Protein AF-A0A9P8QN18-F1 (afdb_monomer)

Structure (mmCIF, N/CA/C/O backbone):
data_AF-A0A9P8QN18-F1
#
_entry.id   AF-A0A9P8QN18-F1
#
loop_
_atom_site.group_PDB
_atom_site.id
_atom_site.type_symbol
_atom_site.label_atom_id
_atom_site.label_alt_id
_atom_site.label_comp_id
_atom_site.label_asym_id
_atom_site.label_entity_id
_atom_site.label_seq_id
_atom_site.pdbx_PDB_ins_code
_atom_site.Cartn_x
_atom_site.Cartn_y
_atom_site.Cartn_z
_atom_site.occupancy
_atom_site.B_iso_or_equiv
_atom_site.auth_seq_id
_atom_site.auth_comp_id
_atom_site.auth_asym_id
_atom_site.auth_atom_id
_atom_site.pdbx_PDB_model_num
ATOM 1 N N . MET A 1 1 ? 21.521 34.739 -40.528 1.00 43.38 1 MET A N 1
ATOM 2 C CA . MET A 1 1 ? 22.770 34.231 -39.911 1.00 43.38 1 MET A CA 1
ATOM 3 C C . MET A 1 1 ? 22.575 32.753 -39.624 1.00 43.38 1 MET A C 1
ATOM 5 O O . MET A 1 1 ? 21.633 32.429 -38.918 1.00 43.38 1 MET A O 1
ATOM 9 N N . ALA A 1 2 ? 23.397 31.864 -40.188 1.00 48.03 2 ALA A N 1
ATOM 10 C CA . ALA A 1 2 ? 23.333 30.441 -39.852 1.00 48.03 2 ALA A CA 1
ATOM 11 C C . ALA A 1 2 ? 23.564 30.256 -38.344 1.00 48.03 2 ALA A C 1
ATOM 13 O O . ALA A 1 2 ? 24.495 30.847 -37.786 1.00 48.03 2 ALA A O 1
ATOM 14 N N . ASN A 1 3 ? 22.697 29.481 -37.691 1.00 59.81 3 ASN A N 1
ATOM 15 C CA . ASN A 1 3 ? 22.780 29.223 -36.260 1.00 59.81 3 ASN A CA 1
ATOM 16 C C . ASN A 1 3 ? 24.111 28.500 -35.982 1.00 59.81 3 ASN A C 1
ATOM 18 O O . ASN A 1 3 ? 24.325 27.381 -36.447 1.00 59.81 3 ASN A O 1
ATOM 22 N N . LYS A 1 4 ? 25.052 29.168 -35.302 1.00 77.56 4 LYS A N 1
ATOM 23 C CA . LYS A 1 4 ? 26.413 28.645 -35.052 1.00 77.56 4 LYS A CA 1
ATOM 24 C C . LYS A 1 4 ? 26.434 27.468 -34.068 1.00 77.56 4 LYS A C 1
ATOM 26 O O . LYS A 1 4 ? 27.481 26.861 -33.881 1.00 77.56 4 LYS A O 1
ATOM 31 N N . ILE A 1 5 ? 25.293 27.169 -33.451 1.00 82.44 5 ILE A N 1
ATOM 32 C CA . ILE A 1 5 ? 25.093 26.099 -32.478 1.00 82.44 5 ILE A CA 1
ATOM 33 C C . ILE A 1 5 ? 24.078 25.121 -33.070 1.00 82.44 5 ILE A C 1
ATOM 35 O O . ILE A 1 5 ? 23.011 25.534 -33.527 1.00 82.44 5 ILE A O 1
ATOM 39 N N . ARG A 1 6 ? 24.419 23.830 -33.063 1.00 87.06 6 ARG A N 1
ATOM 40 C CA . ARG A 1 6 ? 23.536 22.737 -33.486 1.00 87.06 6 ARG A CA 1
ATOM 41 C C . ARG A 1 6 ? 23.219 21.870 -32.264 1.00 87.06 6 ARG A C 1
ATOM 43 O O . ARG A 1 6 ? 24.064 21.055 -31.898 1.00 87.06 6 ARG A O 1
ATOM 50 N N . PRO A 1 7 ? 22.069 22.072 -31.599 1.00 81.81 7 PRO A N 1
ATOM 51 C CA . PRO A 1 7 ? 21.692 21.250 -30.458 1.00 81.81 7 PRO A CA 1
ATOM 52 C C . PRO A 1 7 ? 21.354 19.824 -30.909 1.00 81.81 7 PRO A C 1
ATOM 54 O O . PRO A 1 7 ? 20.933 19.597 -32.044 1.00 81.81 7 PRO A O 1
ATOM 57 N N . THR A 1 8 ? 21.532 18.865 -30.007 1.00 80.06 8 THR A N 1
ATOM 58 C CA . THR A 1 8 ? 21.189 17.456 -30.210 1.00 80.06 8 THR A CA 1
ATOM 59 C C . THR A 1 8 ? 20.551 16.909 -28.939 1.00 80.06 8 THR A C 1
ATOM 61 O O . THR A 1 8 ? 20.935 17.309 -27.845 1.00 80.06 8 THR A O 1
ATOM 64 N N . LEU A 1 9 ? 19.587 15.999 -29.089 1.00 79.62 9 LEU A N 1
ATOM 65 C CA . LEU A 1 9 ? 19.009 15.223 -27.981 1.00 79.62 9 LEU A CA 1
ATOM 66 C C . LEU A 1 9 ? 19.760 13.905 -27.749 1.00 79.62 9 LEU A C 1
ATOM 68 O O . LEU A 1 9 ? 19.325 13.060 -26.972 1.00 79.62 9 LEU A O 1
ATOM 72 N N . ARG A 1 10 ? 20.867 13.694 -28.470 1.00 78.12 10 ARG A N 1
ATOM 73 C CA . ARG A 1 10 ? 21.683 12.497 -28.300 1.00 78.12 10 ARG A CA 1
ATOM 74 C C . ARG A 1 10 ? 22.383 12.521 -26.937 1.00 78.12 10 ARG A C 1
ATOM 76 O O . ARG A 1 10 ? 22.827 13.590 -26.514 1.00 78.12 10 ARG A O 1
ATOM 83 N N . PRO A 1 11 ? 22.506 11.355 -26.291 1.00 78.94 11 PRO A N 1
ATOM 84 C CA . PRO A 1 11 ? 23.212 11.224 -25.025 1.00 78.94 11 PRO A CA 1
ATOM 85 C C . PRO A 1 11 ? 24.698 11.600 -25.171 1.00 78.94 11 PRO A C 1
ATOM 87 O O . PRO A 1 11 ? 25.254 11.491 -26.271 1.00 78.94 11 PRO A O 1
ATOM 90 N N . PRO A 1 12 ? 25.340 12.066 -24.084 1.00 85.31 12 PRO A N 1
ATOM 91 C CA . PRO A 1 12 ? 26.761 12.384 -24.086 1.00 85.31 12 PRO A CA 1
ATOM 92 C C . PRO A 1 12 ? 27.615 11.126 -24.284 1.00 85.31 12 PRO A C 1
ATOM 94 O O . PRO A 1 12 ? 27.162 9.999 -24.083 1.00 85.31 12 PRO A O 1
ATOM 97 N N . ILE A 1 13 ? 28.871 11.336 -24.673 1.00 89.56 13 ILE A N 1
ATOM 98 C CA . ILE A 1 13 ? 29.867 10.267 -24.801 1.00 89.56 13 ILE A CA 1
ATOM 99 C C . ILE A 1 13 ? 30.803 10.357 -23.602 1.00 89.56 13 ILE A C 1
ATOM 101 O O . ILE A 1 13 ? 31.316 11.433 -23.301 1.00 89.56 13 ILE A O 1
ATOM 105 N N . TYR A 1 14 ? 31.061 9.241 -22.939 1.00 89.31 14 TYR A N 1
ATOM 106 C CA . TYR A 1 14 ? 31.971 9.171 -21.805 1.00 89.31 14 TYR A CA 1
ATOM 107 C C . TYR A 1 14 ? 33.313 8.629 -22.276 1.00 89.31 14 TYR A C 1
ATOM 109 O O . TYR A 1 14 ? 33.386 7.613 -22.967 1.00 89.31 14 TYR A O 1
ATOM 117 N N . LEU A 1 15 ? 34.374 9.339 -21.918 1.00 88.75 15 LEU A N 1
ATOM 118 C CA . LEU A 1 15 ? 35.741 8.988 -22.257 1.00 88.75 15 LEU A CA 1
ATOM 119 C C . LEU A 1 15 ? 36.495 8.741 -20.951 1.00 88.75 15 LEU A C 1
ATOM 121 O O . LEU A 1 15 ? 36.637 9.641 -20.121 1.00 88.75 15 LEU A O 1
ATOM 125 N N . GLN A 1 16 ? 36.927 7.501 -20.757 1.00 89.50 16 GLN A N 1
ATOM 126 C CA . GLN A 1 16 ? 37.519 7.005 -19.523 1.00 89.50 16 GLN A CA 1
ATOM 127 C C . GLN A 1 16 ? 38.985 6.632 -19.739 1.00 89.50 16 GLN A C 1
ATOM 129 O O . GLN A 1 16 ? 39.392 6.166 -20.801 1.00 89.50 16 GLN A O 1
ATOM 134 N N . ARG A 1 17 ? 39.793 6.882 -18.712 1.00 86.88 17 ARG A N 1
ATOM 135 C CA . ARG A 1 17 ? 41.189 6.457 -18.598 1.00 86.88 17 ARG A CA 1
ATOM 136 C C . ARG A 1 17 ? 41.442 5.995 -17.155 1.00 86.88 17 ARG A C 1
ATOM 138 O O . ARG A 1 17 ? 40.615 6.285 -16.285 1.00 86.88 17 ARG A O 1
ATOM 145 N N . PRO A 1 18 ? 42.571 5.333 -16.851 1.00 83.31 18 PRO A N 1
ATOM 146 C CA . PRO A 1 18 ? 42.903 4.990 -15.473 1.00 83.31 18 PRO A CA 1
ATOM 147 C C . PRO A 1 18 ? 42.807 6.214 -14.549 1.00 83.31 18 PRO A C 1
ATOM 149 O O . PRO A 1 18 ? 43.417 7.251 -14.815 1.00 83.31 18 PRO A O 1
ATOM 152 N N . ASN A 1 19 ? 42.016 6.082 -13.482 1.00 81.81 19 ASN A N 1
ATOM 153 C CA . ASN A 1 19 ? 41.763 7.096 -12.451 1.00 81.81 19 ASN A CA 1
ATOM 154 C C . ASN A 1 19 ? 41.091 8.402 -12.912 1.00 81.81 19 ASN A C 1
ATOM 156 O O . ASN A 1 19 ? 41.083 9.362 -12.147 1.00 81.81 19 ASN A O 1
ATOM 160 N N . HIS A 1 20 ? 40.514 8.470 -14.120 1.00 85.31 20 HIS A N 1
ATOM 161 C CA . HIS A 1 20 ? 39.807 9.677 -14.558 1.00 85.31 20 HIS A CA 1
ATOM 162 C C . HIS A 1 20 ? 38.753 9.425 -15.633 1.00 85.31 20 HIS A C 1
ATOM 164 O O . HIS A 1 20 ? 38.930 8.595 -16.522 1.00 85.31 20 HIS A O 1
ATOM 170 N N . SER A 1 21 ? 37.688 10.220 -15.622 1.00 89.00 21 SER A N 1
ATOM 171 C CA . SER A 1 21 ? 36.656 10.198 -16.660 1.00 89.00 21 SER A CA 1
ATOM 172 C C . SER A 1 21 ? 36.296 11.613 -17.092 1.00 89.00 21 SER A C 1
ATOM 174 O O . SER A 1 21 ? 36.335 12.546 -16.296 1.00 89.00 21 SER A O 1
ATOM 176 N N . VAL A 1 22 ? 35.954 11.791 -18.366 1.00 90.62 22 VAL A N 1
ATOM 177 C CA . VAL A 1 22 ? 35.417 13.052 -18.887 1.00 90.62 22 VAL A CA 1
ATOM 178 C C . VAL A 1 22 ? 34.154 12.787 -19.692 1.00 90.62 22 VAL A C 1
ATOM 180 O O . VAL A 1 22 ? 34.044 11.795 -20.412 1.00 90.62 22 VAL A O 1
ATOM 183 N N . THR A 1 23 ? 33.194 13.699 -19.584 1.00 92.50 23 THR A N 1
ATOM 184 C CA . THR A 1 23 ? 31.923 13.623 -20.310 1.00 92.50 23 THR A CA 1
ATOM 185 C C . THR A 1 23 ? 31.974 14.567 -21.500 1.00 92.50 23 THR A C 1
ATOM 187 O O . THR A 1 23 ? 32.026 15.780 -21.322 1.00 92.50 23 THR A O 1
ATOM 190 N N . ILE A 1 24 ? 31.947 14.038 -22.718 1.00 92.00 24 ILE A N 1
ATOM 191 C CA . ILE A 1 24 ? 31.891 14.818 -23.954 1.00 92.00 24 ILE A CA 1
ATOM 192 C C . ILE A 1 24 ? 30.444 15.244 -24.196 1.00 92.00 24 ILE A C 1
ATOM 194 O O . ILE A 1 24 ? 29.555 14.417 -24.403 1.00 92.00 24 ILE A O 1
ATOM 198 N N . VAL A 1 25 ? 30.226 16.556 -24.211 1.00 90.69 25 VAL A N 1
ATOM 199 C CA . VAL A 1 25 ? 28.908 17.189 -24.375 1.00 90.69 25 VAL A CA 1
ATOM 200 C C . VAL A 1 25 ? 28.766 17.941 -25.694 1.00 90.69 25 VAL A C 1
ATOM 202 O O . VAL A 1 25 ? 27.688 18.427 -26.028 1.00 90.69 25 VAL A O 1
ATOM 205 N N . GLY A 1 26 ? 29.841 18.044 -26.476 1.00 90.94 26 GLY A N 1
ATOM 206 C CA . GLY A 1 26 ? 29.775 18.675 -27.784 1.00 90.94 26 GLY A CA 1
ATOM 207 C C . GLY A 1 26 ? 31.096 18.705 -28.533 1.00 90.94 26 GLY A C 1
ATOM 208 O O . GLY A 1 26 ? 32.127 18.217 -28.072 1.00 90.94 26 GLY A O 1
ATOM 209 N N . LEU A 1 27 ? 31.044 19.320 -29.712 1.00 91.00 27 LEU A N 1
ATOM 210 C CA . LEU A 1 27 ? 32.174 19.479 -30.615 1.00 91.00 27 LEU A CA 1
ATOM 211 C C . LEU A 1 27 ? 32.169 20.902 -31.173 1.00 91.00 27 LEU A C 1
ATOM 213 O O . LEU A 1 27 ? 31.167 21.370 -31.714 1.00 91.00 27 LEU A O 1
ATOM 217 N N . GLU A 1 28 ? 33.298 21.589 -31.045 1.00 89.75 28 GLU A N 1
ATOM 218 C CA . GLU A 1 28 ? 33.513 22.944 -31.541 1.00 89.75 28 GLU A CA 1
ATOM 219 C C . GLU A 1 28 ? 34.464 22.902 -32.742 1.00 89.75 28 GLU A C 1
ATOM 221 O O . GLU A 1 28 ? 35.605 22.457 -32.626 1.00 89.75 28 GLU A O 1
ATOM 226 N N . LYS A 1 29 ? 34.001 23.383 -33.903 1.00 88.88 29 LYS A N 1
ATOM 227 C CA . LYS A 1 29 ? 34.818 23.501 -35.118 1.00 88.88 29 LYS A CA 1
ATOM 228 C C . LYS A 1 29 ? 35.197 24.958 -35.362 1.00 88.88 29 LYS A C 1
ATOM 230 O O . LYS A 1 29 ? 34.330 25.814 -35.553 1.00 88.88 29 LYS A O 1
ATOM 235 N N . HIS A 1 30 ? 36.494 25.235 -35.371 1.00 84.31 30 HIS A N 1
ATOM 236 C CA . HIS A 1 30 ? 37.046 26.566 -35.600 1.00 84.31 30 HIS A CA 1
ATOM 237 C C . HIS A 1 30 ? 37.167 26.839 -37.103 1.00 84.31 30 HIS A C 1
ATOM 239 O O . HIS A 1 30 ? 37.211 25.923 -37.926 1.00 84.31 30 HIS A O 1
ATOM 245 N N . LYS A 1 31 ? 37.223 28.119 -37.493 1.00 82.12 31 LYS A N 1
ATOM 246 C CA . LYS A 1 31 ? 37.306 28.512 -38.914 1.00 82.12 31 LYS A CA 1
ATOM 247 C C . LYS A 1 31 ? 38.556 27.970 -39.622 1.00 82.12 31 LYS A C 1
ATOM 249 O O . LYS A 1 31 ? 38.499 27.761 -40.825 1.00 82.12 31 LYS A O 1
ATOM 254 N N . GLY A 1 32 ? 39.643 27.745 -38.878 1.00 80.50 32 GLY A N 1
ATOM 255 C CA . GLY A 1 32 ? 40.898 27.176 -39.381 1.00 80.50 32 GLY A CA 1
ATOM 256 C C . GLY A 1 32 ? 40.877 25.658 -39.589 1.00 80.50 32 GLY A C 1
ATOM 257 O O . GLY A 1 32 ? 41.885 25.103 -39.997 1.00 80.50 32 GLY A O 1
ATOM 258 N N . GLY A 1 33 ? 39.753 24.984 -39.321 1.00 81.69 33 GLY A N 1
ATOM 259 C CA . GLY A 1 33 ? 39.626 23.529 -39.460 1.00 81.69 33 GLY A CA 1
ATOM 260 C C . GLY A 1 33 ? 39.855 22.755 -38.162 1.00 81.69 33 GLY A C 1
ATOM 261 O O . GLY A 1 33 ? 39.383 21.624 -38.069 1.00 81.69 33 GLY A O 1
ATOM 262 N N . ASP A 1 34 ? 40.470 23.380 -37.154 1.00 85.56 34 ASP A N 1
ATOM 263 C CA . ASP A 1 34 ? 40.688 22.771 -35.842 1.00 85.56 34 ASP A CA 1
ATOM 264 C C . ASP A 1 34 ? 39.375 22.377 -35.164 1.00 85.56 34 ASP A C 1
ATOM 266 O O . ASP A 1 34 ? 38.380 23.114 -35.179 1.00 85.56 34 ASP A O 1
ATOM 270 N N . VAL A 1 35 ? 39.400 21.206 -34.535 1.00 89.31 35 VAL A N 1
ATOM 271 C CA . VAL A 1 35 ? 38.274 20.641 -33.798 1.00 89.31 35 VAL A CA 1
ATOM 272 C C . VAL A 1 35 ? 38.663 20.476 -32.337 1.00 89.31 35 VAL A C 1
ATOM 274 O O . VAL A 1 35 ? 39.732 19.954 -32.016 1.00 89.31 35 VAL A O 1
ATOM 277 N N . GLN A 1 36 ? 37.775 20.911 -31.450 1.00 92.00 36 GLN A N 1
ATOM 278 C CA . GLN A 1 36 ? 37.903 20.710 -30.014 1.00 92.00 36 GLN A CA 1
ATOM 279 C C . GLN A 1 36 ? 36.659 20.010 -29.481 1.00 92.00 36 GLN A C 1
ATOM 281 O O . GLN A 1 36 ? 35.536 20.324 -29.880 1.00 92.00 36 GLN A O 1
ATOM 286 N N . LEU A 1 37 ? 36.859 19.065 -28.567 1.00 92.69 37 LEU A N 1
ATOM 287 C CA . LEU A 1 37 ? 35.763 18.490 -27.800 1.00 92.69 37 LEU A CA 1
ATOM 288 C C . LEU A 1 37 ? 35.382 19.447 -26.677 1.00 92.69 37 LEU A C 1
ATOM 290 O O . LEU A 1 37 ? 36.258 19.993 -26.004 1.00 92.69 37 LEU A O 1
ATOM 294 N N . LEU A 1 38 ? 34.079 19.622 -26.480 1.00 91.38 38 LEU A N 1
ATOM 295 C CA . LEU A 1 38 ? 33.526 20.280 -25.304 1.00 91.38 38 LEU A CA 1
ATOM 296 C C . LEU A 1 38 ? 33.222 19.204 -24.266 1.00 91.38 38 LEU A C 1
ATOM 298 O O . LEU A 1 38 ? 32.478 18.265 -24.560 1.00 91.38 38 LEU A O 1
ATOM 302 N N . VAL A 1 39 ? 33.810 19.326 -23.080 1.00 91.75 39 VAL A N 1
ATOM 303 C CA . VAL A 1 39 ? 33.757 18.308 -22.032 1.00 91.75 39 VAL A CA 1
ATOM 304 C C . VAL A 1 39 ? 33.369 18.895 -20.680 1.00 91.75 39 VAL A C 1
ATOM 306 O O . VAL A 1 39 ? 33.721 20.031 -20.365 1.00 91.75 39 VAL A O 1
ATOM 309 N N . PHE A 1 40 ? 32.704 18.088 -19.859 1.00 89.88 40 PHE A N 1
ATOM 310 C CA . PHE A 1 40 ? 32.696 18.249 -18.411 1.00 89.88 40 PHE A CA 1
ATOM 311 C C . PHE A 1 40 ? 33.720 17.305 -17.802 1.00 89.88 40 PHE A C 1
ATOM 313 O O . PHE A 1 40 ? 33.755 16.114 -18.116 1.00 89.88 40 PHE A O 1
ATOM 320 N N . ASP A 1 41 ? 34.572 17.869 -16.959 1.00 86.25 41 ASP A N 1
ATOM 321 C CA . ASP A 1 41 ? 35.718 17.190 -16.386 1.00 86.25 41 ASP A CA 1
ATOM 322 C C . ASP A 1 41 ? 35.646 17.317 -14.852 1.00 86.25 41 ASP A C 1
ATOM 324 O O . ASP A 1 41 ? 35.661 18.447 -14.357 1.00 86.25 41 ASP A O 1
ATOM 328 N N . PRO A 1 42 ? 35.537 16.201 -14.103 1.00 81.88 42 PRO A N 1
ATOM 329 C CA . PRO A 1 42 ? 35.421 16.203 -12.645 1.00 81.88 42 PRO A CA 1
ATOM 330 C C . PRO A 1 42 ? 36.600 16.861 -11.916 1.00 81.88 42 PRO A C 1
ATOM 332 O O . PRO A 1 42 ? 36.426 17.323 -10.791 1.00 81.88 42 PRO A O 1
ATOM 335 N N . GLU A 1 43 ? 37.782 16.942 -12.541 1.00 79.56 43 GLU A N 1
ATOM 336 C CA . GLU A 1 43 ? 38.949 17.634 -11.969 1.00 79.56 43 GLU A CA 1
ATOM 337 C C . GLU A 1 43 ? 38.751 19.161 -11.909 1.00 79.56 43 GLU A C 1
ATOM 339 O O . GLU A 1 43 ? 39.467 19.854 -11.184 1.00 79.56 43 GLU A O 1
ATOM 344 N N . PHE A 1 44 ? 37.773 19.709 -12.639 1.00 76.31 44 PHE A N 1
ATOM 345 C CA . PHE A 1 44 ? 37.517 21.144 -12.705 1.00 76.31 44 PHE A CA 1
ATOM 346 C C . PHE A 1 44 ? 36.174 21.496 -12.066 1.00 76.31 44 PHE A C 1
ATOM 348 O O . PHE A 1 44 ? 35.104 21.226 -12.608 1.00 76.31 44 PHE A O 1
ATOM 355 N N . GLN A 1 45 ? 36.220 22.206 -10.939 1.00 67.56 45 GLN A N 1
ATOM 356 C CA . GLN A 1 45 ? 35.026 22.853 -10.400 1.00 67.56 45 GLN A CA 1
ATOM 357 C C . GLN A 1 45 ? 34.620 24.039 -11.286 1.00 67.56 45 GLN A C 1
ATOM 359 O O . GLN A 1 45 ? 35.447 24.871 -11.675 1.00 67.56 45 GLN A O 1
ATOM 364 N N . GLY A 1 46 ? 33.328 24.129 -11.608 1.00 66.00 46 GLY A N 1
ATOM 365 C CA . GLY A 1 46 ? 32.794 25.209 -12.430 1.00 66.00 46 GLY A CA 1
ATOM 366 C C . GLY A 1 46 ? 33.046 26.582 -11.800 1.00 66.00 46 GLY A C 1
ATOM 367 O O . GLY A 1 46 ? 32.735 26.818 -10.636 1.00 66.00 46 GLY A O 1
ATOM 368 N N . SER A 1 47 ? 33.593 27.524 -12.574 1.00 70.12 47 SER A N 1
ATOM 369 C CA . SER A 1 47 ? 33.812 28.892 -12.090 1.00 70.12 47 SER A CA 1
ATOM 370 C C . SER A 1 47 ? 32.484 29.576 -11.737 1.00 70.12 47 SER A C 1
ATOM 372 O O . SER A 1 47 ? 31.562 29.614 -12.556 1.00 70.12 47 SER A O 1
ATOM 374 N N . ASN A 1 48 ? 32.429 30.243 -10.578 1.00 68.50 48 ASN A N 1
ATOM 375 C CA . ASN A 1 48 ? 31.311 31.110 -10.170 1.00 68.50 48 ASN A CA 1
ATOM 376 C C . ASN A 1 48 ? 30.948 32.164 -11.234 1.00 68.50 48 ASN A C 1
ATOM 378 O O . ASN A 1 48 ? 29.810 32.629 -11.304 1.00 68.50 48 ASN A O 1
ATOM 382 N N . THR A 1 49 ? 31.903 32.552 -12.085 1.00 69.69 49 THR A N 1
ATOM 383 C CA . THR A 1 49 ? 31.652 33.442 -13.223 1.00 69.69 49 THR A CA 1
ATOM 384 C C . THR A 1 49 ? 30.812 32.765 -14.306 1.00 69.69 49 THR A C 1
ATOM 386 O O . THR A 1 49 ? 29.906 33.401 -14.829 1.00 69.69 49 THR A O 1
ATOM 389 N N . VAL A 1 50 ? 31.055 31.488 -14.615 1.00 71.06 50 VAL A N 1
ATOM 390 C CA . VAL A 1 50 ? 30.278 30.723 -15.607 1.00 71.06 50 VAL A CA 1
ATOM 391 C C . VAL A 1 50 ? 28.846 30.506 -15.113 1.00 71.06 50 VAL A C 1
ATOM 393 O O . VAL A 1 50 ? 27.906 30.808 -15.846 1.00 71.06 50 VAL A O 1
ATOM 396 N N . ALA A 1 51 ? 28.666 30.125 -13.844 1.00 70.31 51 ALA A N 1
ATOM 397 C CA . ALA A 1 51 ? 27.340 29.964 -13.236 1.00 70.31 51 ALA A CA 1
ATOM 398 C C . ALA A 1 51 ? 26.498 31.258 -13.292 1.00 70.31 51 ALA A C 1
ATOM 400 O O . ALA A 1 51 ? 25.314 31.231 -13.623 1.00 70.31 51 ALA A O 1
ATOM 401 N N . ARG A 1 52 ? 27.124 32.421 -13.051 1.00 69.56 52 ARG A N 1
ATOM 402 C CA . ARG A 1 52 ? 26.474 33.742 -13.159 1.00 69.56 52 ARG A CA 1
ATOM 403 C C . ARG A 1 52 ? 26.151 34.167 -14.596 1.00 69.56 52 ARG A C 1
ATOM 405 O O . ARG A 1 52 ? 25.312 35.044 -14.785 1.00 69.56 52 ARG A O 1
ATOM 412 N N . LEU A 1 53 ? 26.836 33.617 -15.600 1.00 70.25 53 LEU A N 1
ATOM 413 C CA . LEU A 1 53 ? 26.552 33.903 -17.011 1.00 70.25 53 LEU A CA 1
ATOM 414 C C . LEU A 1 53 ? 25.363 33.078 -17.518 1.00 70.25 53 LEU A C 1
ATOM 416 O O . LEU A 1 53 ? 24.585 33.598 -18.312 1.00 70.25 53 LEU A O 1
ATOM 420 N N . CYS A 1 54 ? 25.176 31.852 -17.019 1.00 66.12 54 CYS A N 1
ATOM 421 C CA . CYS A 1 54 ? 24.012 31.016 -17.336 1.00 66.12 54 CYS A CA 1
ATOM 422 C C . CYS A 1 54 ? 22.676 31.644 -16.899 1.00 66.12 54 CYS A C 1
ATOM 424 O O . CYS A 1 54 ? 21.653 31.380 -17.521 1.00 66.12 54 CYS A O 1
ATOM 426 N N . SER A 1 55 ? 22.675 32.498 -15.870 1.00 65.50 55 SER A N 1
ATOM 427 C CA . SER A 1 55 ? 21.464 33.130 -15.328 1.00 65.50 55 SER A CA 1
ATOM 428 C C . SER A 1 55 ? 21.097 34.485 -15.956 1.00 65.50 55 SER A C 1
ATOM 430 O O . SER A 1 55 ? 20.151 35.127 -15.503 1.00 65.50 55 SER A O 1
ATOM 432 N N . ARG A 1 56 ? 21.815 34.960 -16.990 1.00 64.88 56 ARG A N 1
ATOM 433 C CA . ARG A 1 56 ? 21.577 36.283 -17.607 1.00 64.88 56 ARG A CA 1
ATOM 434 C C . ARG A 1 56 ? 21.177 36.186 -19.083 1.00 64.88 56 ARG A C 1
ATOM 436 O O . ARG A 1 56 ? 21.893 35.605 -19.887 1.00 64.88 56 ARG A O 1
ATOM 443 N N . ALA A 1 57 ? 20.087 36.867 -19.454 1.00 51.53 57 ALA A N 1
ATOM 444 C CA . ALA A 1 57 ? 19.494 36.829 -20.799 1.00 51.53 57 ALA A CA 1
ATOM 445 C C . ALA A 1 57 ? 20.263 37.606 -21.893 1.00 51.53 57 ALA A C 1
ATOM 447 O O . ALA A 1 57 ? 20.031 37.373 -23.074 1.00 51.53 57 ALA A O 1
ATOM 448 N N . ASN A 1 58 ? 21.181 38.518 -21.540 1.00 54.62 58 ASN A N 1
ATOM 449 C CA . ASN A 1 58 ? 21.936 39.322 -22.512 1.00 54.62 58 ASN A CA 1
ATOM 450 C C . ASN A 1 58 ? 23.425 39.417 -22.150 1.00 54.62 58 ASN A C 1
ATOM 452 O O . ASN A 1 58 ? 23.818 40.075 -21.185 1.00 54.62 58 ASN A O 1
ATOM 456 N N . LEU A 1 59 ? 24.269 38.783 -22.967 1.00 57.72 59 LEU A N 1
ATOM 457 C CA . LEU A 1 59 ? 25.724 38.768 -22.825 1.00 57.72 59 LEU A CA 1
ATOM 458 C C . LEU A 1 59 ? 26.352 39.839 -23.735 1.00 57.72 59 LEU A C 1
ATOM 460 O O . LEU A 1 59 ? 26.325 39.715 -24.960 1.00 57.72 59 LEU A O 1
ATOM 464 N N . ARG A 1 60 ? 26.965 40.891 -23.166 1.00 55.12 60 ARG A N 1
ATOM 465 C CA . ARG A 1 60 ? 27.835 41.794 -23.948 1.00 55.12 60 ARG A CA 1
ATOM 466 C C . ARG A 1 60 ? 29.056 40.998 -24.420 1.00 55.12 60 ARG A C 1
ATOM 468 O O . ARG A 1 60 ? 29.696 40.337 -23.606 1.00 55.12 60 ARG A O 1
ATOM 475 N N . ARG A 1 61 ? 29.392 41.067 -25.718 1.00 52.56 61 ARG A N 1
ATOM 476 C CA . ARG A 1 61 ? 30.589 40.421 -26.294 1.00 52.56 61 ARG A CA 1
ATOM 477 C C . ARG A 1 61 ? 31.827 40.840 -25.504 1.00 52.56 61 ARG A C 1
ATOM 479 O O . ARG A 1 61 ? 32.300 41.963 -25.641 1.00 52.56 61 ARG A O 1
ATOM 486 N N . GLN A 1 62 ? 32.355 39.929 -24.699 1.00 54.88 62 GLN A N 1
ATOM 487 C CA . GLN A 1 62 ? 33.624 40.114 -24.015 1.00 54.88 62 GLN A CA 1
ATOM 488 C C . GLN A 1 62 ? 34.631 39.118 -24.579 1.00 54.88 62 GLN A C 1
ATOM 490 O O . GLN A 1 62 ? 34.390 37.913 -24.598 1.00 54.88 62 GLN A O 1
ATOM 495 N N . SER A 1 63 ? 35.804 39.620 -24.961 1.00 51.41 63 SER A N 1
ATOM 496 C CA . SER A 1 63 ? 37.006 38.836 -25.287 1.00 51.41 63 SER A CA 1
ATOM 497 C C . SER A 1 63 ? 37.421 37.853 -24.175 1.00 51.41 63 SER A C 1
ATOM 499 O O . SER A 1 63 ? 38.224 36.955 -24.408 1.00 51.41 63 SER A O 1
ATOM 501 N N . LYS A 1 64 ? 36.833 37.982 -22.977 1.00 59.53 64 LYS A N 1
ATOM 502 C CA . LYS A 1 64 ? 37.025 37.115 -21.809 1.00 59.53 64 LYS A CA 1
ATOM 503 C C . LYS A 1 64 ? 36.234 35.798 -21.852 1.00 59.53 64 LYS A C 1
ATOM 505 O O . LYS A 1 64 ? 36.608 34.876 -21.138 1.00 59.53 64 LYS A O 1
ATOM 510 N N . VAL A 1 65 ? 35.197 35.663 -22.690 1.00 64.62 65 VAL A N 1
ATOM 511 C CA . VAL A 1 65 ? 34.378 34.429 -22.757 1.00 64.62 65 VAL A CA 1
ATOM 512 C C . VAL A 1 65 ? 35.190 33.236 -23.263 1.00 64.62 65 VAL A C 1
ATOM 514 O O . VAL A 1 65 ? 35.047 32.136 -22.743 1.00 64.62 65 VAL A O 1
ATOM 517 N N . ASN A 1 66 ? 36.102 33.449 -24.215 1.00 67.81 66 ASN A N 1
ATOM 518 C CA . ASN A 1 66 ? 36.935 32.360 -24.726 1.00 67.81 66 ASN A CA 1
ATOM 519 C C . ASN A 1 66 ? 37.840 31.758 -23.648 1.00 67.81 66 ASN A C 1
ATOM 521 O O . ASN A 1 66 ? 37.927 30.537 -23.584 1.00 67.81 66 ASN A O 1
ATOM 525 N N . LYS A 1 67 ? 38.424 32.590 -22.775 1.00 70.25 67 LYS A N 1
ATOM 526 C CA . LYS A 1 67 ? 39.243 32.131 -21.642 1.00 70.25 67 LYS A CA 1
ATOM 527 C C . LYS A 1 67 ? 38.425 31.361 -20.603 1.00 70.25 67 LYS A C 1
ATOM 529 O O . LYS A 1 67 ? 38.918 30.414 -20.013 1.00 70.25 67 LYS A O 1
ATOM 534 N N . LEU A 1 68 ? 37.157 31.732 -20.404 1.00 74.38 68 LEU A N 1
ATOM 535 C CA . LEU A 1 68 ? 36.256 31.023 -19.484 1.00 74.38 68 LEU A CA 1
ATOM 536 C C . LEU A 1 68 ? 35.862 29.625 -19.983 1.00 74.38 68 LEU A C 1
ATOM 538 O O . LEU A 1 68 ? 35.482 28.782 -19.178 1.00 74.38 68 LEU A O 1
ATOM 542 N N . LEU A 1 69 ? 35.942 29.388 -21.295 1.00 77.44 69 LEU A N 1
ATOM 543 C CA . LEU A 1 69 ? 35.604 28.108 -21.918 1.00 77.44 69 LEU A CA 1
ATOM 544 C C . LEU A 1 69 ? 36.812 27.176 -22.092 1.00 77.44 69 LEU A C 1
ATOM 546 O O . LEU A 1 69 ? 36.619 26.004 -22.397 1.00 77.44 69 LEU A O 1
ATOM 550 N N . GLU A 1 70 ? 38.043 27.663 -21.895 1.00 81.19 70 GLU A N 1
ATOM 551 C CA . GLU A 1 70 ? 39.265 26.846 -21.998 1.00 81.19 70 GLU A CA 1
ATOM 552 C C . GLU A 1 70 ? 39.242 25.576 -21.127 1.00 81.19 70 GLU A C 1
ATOM 554 O O . GLU A 1 70 ? 39.565 24.516 -21.665 1.00 81.19 70 GLU A O 1
ATOM 559 N N . PRO A 1 71 ? 38.790 25.602 -19.853 1.00 84.62 71 PRO A N 1
ATOM 560 C CA . PRO A 1 71 ? 38.745 24.394 -19.020 1.00 84.62 71 PRO A CA 1
ATOM 561 C C . PRO A 1 71 ? 37.843 23.288 -19.578 1.00 84.62 71 PRO A C 1
ATOM 563 O O . PRO A 1 71 ? 38.086 22.111 -19.320 1.00 84.62 71 PRO A O 1
ATOM 566 N N . TYR A 1 72 ? 36.845 23.653 -20.386 1.00 88.25 72 TYR A N 1
ATOM 567 C CA . TYR A 1 72 ? 35.870 22.737 -20.979 1.00 88.25 72 TYR A CA 1
ATOM 568 C C . TYR A 1 72 ? 36.277 22.258 -22.376 1.00 88.25 72 TYR A C 1
ATOM 570 O O . TYR A 1 72 ? 35.522 21.535 -23.013 1.00 88.25 72 TYR A O 1
ATOM 578 N N . ARG A 1 73 ? 37.441 22.667 -22.894 1.00 90.75 73 ARG A N 1
ATOM 579 C CA . ARG A 1 73 ? 37.907 22.312 -24.240 1.00 90.75 73 ARG A CA 1
ATOM 580 C C . ARG A 1 73 ? 39.022 21.281 -24.189 1.00 90.75 73 ARG A C 1
ATOM 582 O O . ARG A 1 73 ? 39.959 21.387 -23.399 1.00 90.75 73 ARG A O 1
ATOM 589 N N . ARG A 1 74 ? 38.958 20.292 -25.074 1.00 91.56 74 ARG A N 1
ATOM 590 C CA . ARG A 1 74 ? 40.029 19.309 -25.279 1.00 91.56 74 ARG A CA 1
ATOM 591 C C . ARG A 1 74 ? 40.398 19.286 -26.756 1.00 91.56 74 ARG A C 1
ATOM 593 O O . ARG A 1 74 ? 39.573 18.956 -27.604 1.00 91.56 74 ARG A O 1
ATOM 600 N N . SER A 1 75 ? 41.627 19.693 -27.065 1.00 90.44 75 SER A N 1
ATOM 601 C CA . SER A 1 75 ? 42.171 19.644 -28.425 1.00 90.44 75 SER A CA 1
ATOM 602 C C . SER A 1 75 ? 42.709 18.253 -28.754 1.00 90.44 75 SER A C 1
ATOM 604 O O . SER A 1 75 ? 43.043 17.481 -27.853 1.00 90.44 75 SER A O 1
ATOM 606 N N . ALA A 1 76 ? 42.877 17.958 -30.044 1.00 87.56 76 ALA A N 1
ATOM 607 C CA . ALA A 1 76 ? 43.543 16.734 -30.490 1.00 87.56 76 ALA A CA 1
ATOM 608 C C . ALA A 1 76 ? 44.944 16.577 -29.865 1.00 87.56 76 ALA A C 1
ATOM 610 O O . ALA A 1 76 ? 45.291 15.501 -29.393 1.00 87.56 76 ALA A O 1
ATOM 611 N N . THR A 1 77 ? 45.716 17.666 -29.764 1.00 88.50 77 THR A N 1
ATOM 612 C CA . THR A 1 77 ? 47.041 17.668 -29.118 1.00 88.50 77 THR A CA 1
ATOM 613 C C . THR A 1 77 ? 46.974 17.331 -27.630 1.00 88.50 77 THR A C 1
ATOM 615 O O . THR A 1 77 ? 47.871 16.674 -27.113 1.00 88.50 77 THR A O 1
ATOM 618 N N . HIS A 1 78 ? 45.937 17.788 -26.922 1.00 87.88 78 HIS A N 1
ATOM 619 C CA . HIS A 1 78 ? 45.747 17.442 -25.516 1.00 87.88 78 HIS A CA 1
ATOM 620 C C . HIS A 1 78 ? 45.401 15.957 -25.360 1.00 87.88 78 HIS A C 1
ATOM 622 O O . HIS A 1 78 ? 45.997 15.278 -24.530 1.00 87.88 78 HIS A O 1
ATOM 628 N N . LEU A 1 79 ? 44.471 15.452 -26.174 1.00 86.81 79 LEU A N 1
ATOM 629 C CA . LEU A 1 79 ? 44.038 14.053 -26.125 1.00 86.81 79 LEU A CA 1
ATOM 630 C C . LEU A 1 79 ? 45.155 13.088 -26.545 1.00 86.81 79 LEU A C 1
ATOM 632 O O . LEU A 1 79 ? 45.297 12.031 -25.945 1.00 86.81 79 LEU A O 1
ATOM 636 N N . GLY A 1 80 ? 46.010 13.484 -27.492 1.00 87.19 80 GLY A N 1
ATOM 637 C CA . GLY A 1 80 ? 47.162 12.693 -27.936 1.00 87.19 80 GLY A CA 1
ATOM 638 C C . GLY A 1 80 ? 48.274 12.513 -26.894 1.00 87.19 80 GLY A C 1
ATOM 639 O O . GLY A 1 80 ? 49.231 11.793 -27.158 1.00 87.19 80 GLY A O 1
ATOM 640 N N . ARG A 1 81 ? 48.178 13.148 -25.715 1.00 89.81 81 ARG A N 1
ATOM 641 C CA . ARG A 1 81 ? 49.102 12.908 -24.587 1.00 89.81 81 ARG A CA 1
ATOM 642 C C . ARG A 1 81 ? 48.828 11.589 -23.867 1.00 89.81 81 ARG A C 1
ATOM 644 O O . ARG A 1 81 ? 49.679 11.125 -23.113 1.00 89.81 81 ARG A O 1
ATOM 651 N N . PHE A 1 82 ? 47.647 11.016 -24.066 1.00 87.44 82 PHE A N 1
ATOM 652 C CA . PHE A 1 82 ? 47.222 9.781 -23.424 1.00 87.44 82 PHE A CA 1
ATOM 653 C C . PHE A 1 82 ? 47.312 8.631 -24.428 1.00 87.44 82 PHE A C 1
ATOM 655 O O . PHE A 1 82 ? 47.019 8.806 -25.609 1.00 87.44 82 PHE A O 1
ATOM 662 N N . LYS A 1 83 ? 47.761 7.462 -23.959 1.00 86.69 83 LYS A N 1
ATOM 663 C CA . LYS A 1 83 ? 48.024 6.298 -24.821 1.00 86.69 83 LYS A CA 1
ATOM 664 C C . LYS A 1 83 ? 46.749 5.590 -25.271 1.00 86.69 83 LYS A C 1
ATOM 666 O O . LYS A 1 83 ? 46.715 5.054 -26.372 1.00 86.69 83 LYS A O 1
ATOM 671 N N . GLU A 1 84 ? 45.730 5.589 -24.422 1.00 87.12 84 GLU A N 1
ATOM 672 C CA . GLU A 1 84 ? 44.485 4.865 -24.642 1.00 87.12 84 GLU A CA 1
ATOM 673 C C . GLU A 1 84 ? 43.320 5.550 -23.930 1.00 87.12 84 GLU A C 1
ATOM 675 O O . GLU A 1 84 ? 43.509 6.311 -22.975 1.00 87.12 84 GLU A O 1
ATOM 680 N N . PHE A 1 85 ? 42.119 5.256 -24.419 1.00 86.44 85 PHE A N 1
ATOM 681 C CA . PHE A 1 85 ? 40.861 5.662 -23.821 1.00 86.44 85 PHE A CA 1
ATOM 682 C C . PHE A 1 85 ? 39.845 4.537 -23.976 1.00 86.44 85 PHE A C 1
ATOM 684 O O . PHE A 1 85 ? 39.735 3.944 -25.049 1.00 86.44 85 PHE A O 1
ATOM 691 N N . GLU A 1 86 ? 39.052 4.316 -22.938 1.00 88.69 86 GLU A N 1
ATOM 692 C CA . GLU A 1 86 ? 37.815 3.554 -23.030 1.00 88.69 86 GLU A CA 1
ATOM 693 C C . GLU A 1 86 ? 36.666 4.508 -23.370 1.00 88.69 86 GLU A C 1
ATOM 695 O O . GLU A 1 86 ? 36.558 5.611 -22.826 1.00 88.69 86 GLU A O 1
ATOM 700 N N . LEU A 1 87 ? 35.815 4.101 -24.311 1.00 85.19 87 LEU A N 1
ATOM 701 C CA . LEU A 1 87 ? 34.669 4.878 -24.771 1.00 85.19 87 LEU A CA 1
ATOM 702 C C . LEU A 1 87 ? 33.385 4.181 -24.346 1.00 85.19 87 LEU A C 1
ATOM 704 O O . LEU A 1 87 ? 33.087 3.086 -24.819 1.00 85.19 87 LEU A O 1
ATOM 708 N N . LEU A 1 88 ? 32.592 4.861 -23.525 1.00 80.00 88 LEU A N 1
ATOM 709 C CA . LEU A 1 88 ? 31.240 4.439 -23.196 1.00 80.00 88 LEU A CA 1
ATOM 710 C C . LEU A 1 88 ? 30.259 5.407 -23.853 1.00 80.00 88 LEU A C 1
ATOM 712 O O . LEU A 1 88 ? 30.237 6.606 -23.580 1.00 80.00 88 LEU A O 1
ATOM 716 N N . TYR A 1 89 ? 29.460 4.888 -24.774 1.00 77.06 89 TYR A N 1
ATOM 717 C CA . TYR A 1 89 ? 28.408 5.638 -25.441 1.00 77.06 89 TYR A CA 1
ATOM 718 C C . TYR A 1 89 ? 27.181 4.749 -25.558 1.00 77.06 89 TYR A C 1
ATOM 720 O O . TYR A 1 89 ? 27.282 3.547 -25.797 1.00 77.06 89 TYR A O 1
ATOM 728 N N . THR A 1 90 ? 26.007 5.337 -25.391 1.00 63.22 90 THR A N 1
ATOM 729 C CA . THR A 1 90 ? 24.753 4.621 -25.585 1.00 63.22 90 THR A CA 1
ATOM 730 C C . THR A 1 90 ? 24.438 4.603 -27.077 1.00 63.22 90 THR A C 1
ATOM 732 O O . THR A 1 90 ? 24.200 5.637 -27.710 1.00 63.22 90 THR A O 1
ATOM 735 N N . SER A 1 91 ? 24.483 3.417 -27.680 1.00 55.59 91 SER A N 1
ATOM 736 C CA . SER A 1 91 ? 23.994 3.231 -29.038 1.00 55.59 91 SER A CA 1
ATOM 737 C C . SER A 1 91 ? 22.466 3.233 -28.998 1.00 55.59 91 SER A C 1
ATOM 739 O O . SER A 1 91 ? 21.826 2.380 -28.390 1.00 55.59 91 SER A O 1
ATOM 741 N N . TRP A 1 92 ? 21.858 4.225 -29.650 1.00 47.31 92 TRP A N 1
ATOM 742 C CA . TRP A 1 92 ? 20.437 4.178 -29.981 1.00 47.31 92 TRP A CA 1
ATOM 743 C C . TRP A 1 92 ? 20.237 3.090 -31.037 1.00 47.31 92 TRP A C 1
ATOM 745 O O . TRP A 1 92 ? 20.232 3.368 -32.237 1.00 47.31 92 TRP A O 1
ATOM 755 N N . CYS A 1 93 ? 20.097 1.840 -30.607 1.00 48.91 93 CYS A N 1
ATOM 756 C CA . CYS A 1 93 ? 19.444 0.852 -31.442 1.00 48.91 93 CYS A CA 1
ATOM 757 C C . CYS A 1 93 ? 17.951 1.185 -31.396 1.00 48.91 93 CYS A C 1
ATOM 759 O O . CYS A 1 93 ? 17.361 1.223 -30.317 1.00 48.91 93 CYS A O 1
ATOM 761 N N . LYS A 1 94 ? 17.330 1.473 -32.544 1.00 45.62 94 LYS A N 1
ATOM 762 C CA . LYS A 1 94 ? 15.870 1.389 -32.642 1.00 45.62 94 LYS A CA 1
ATOM 763 C C . LYS A 1 94 ? 15.522 -0.085 -32.446 1.00 45.62 94 LYS A C 1
ATOM 765 O O . LYS A 1 94 ? 15.463 -0.822 -33.423 1.00 45.62 94 LYS A O 1
ATOM 770 N N . MET A 1 95 ? 15.371 -0.523 -31.201 1.00 49.47 95 MET A N 1
ATOM 771 C CA . MET A 1 95 ? 14.769 -1.818 -30.924 1.00 49.47 95 MET A CA 1
ATOM 772 C C . MET A 1 95 ? 13.352 -1.752 -31.485 1.00 49.47 95 MET A C 1
ATOM 774 O O . MET A 1 95 ? 12.623 -0.792 -31.214 1.00 49.47 95 MET A O 1
ATOM 778 N N . ALA A 1 96 ? 12.975 -2.716 -32.324 1.00 56.97 96 ALA A N 1
ATOM 779 C CA . ALA A 1 96 ? 11.564 -2.892 -32.623 1.00 56.97 96 ALA A CA 1
ATOM 780 C C . ALA A 1 96 ? 10.835 -3.116 -31.287 1.00 56.97 96 ALA A C 1
ATOM 782 O O . ALA A 1 96 ? 11.418 -3.692 -30.369 1.00 56.97 96 ALA A O 1
ATOM 783 N N . VAL A 1 97 ? 9.586 -2.664 -31.154 1.00 60.84 97 VAL A N 1
ATOM 784 C CA . VAL A 1 97 ? 8.802 -2.849 -29.912 1.00 60.84 97 VAL A CA 1
ATOM 785 C C . VAL A 1 97 ? 8.827 -4.322 -29.467 1.00 60.84 97 VAL A C 1
ATOM 787 O O . VAL A 1 97 ? 9.057 -4.604 -28.298 1.00 60.84 97 VAL A O 1
ATOM 790 N N . SER A 1 98 ? 8.790 -5.255 -30.425 1.00 65.69 98 SER A N 1
ATOM 791 C CA . SER A 1 98 ? 8.926 -6.699 -30.195 1.00 65.69 98 SER A CA 1
ATOM 792 C C . SER A 1 98 ? 10.262 -7.143 -29.580 1.00 65.69 98 SER A C 1
ATOM 794 O O . SER A 1 98 ? 10.310 -8.142 -28.870 1.00 65.69 98 SER A O 1
ATOM 796 N N . ASP A 1 99 ? 11.366 -6.441 -29.855 1.00 77.12 99 ASP A N 1
ATOM 797 C CA . ASP A 1 99 ? 12.671 -6.757 -29.261 1.00 77.12 99 ASP A CA 1
ATOM 798 C C . ASP A 1 99 ? 12.777 -6.245 -27.821 1.00 77.12 99 ASP A C 1
ATOM 800 O O . ASP A 1 99 ? 13.460 -6.867 -27.004 1.00 77.12 99 ASP A O 1
ATOM 804 N N . LEU A 1 100 ? 12.119 -5.122 -27.505 1.00 82.81 100 LEU A N 1
ATOM 805 C CA . LEU A 1 100 ? 12.056 -4.593 -26.142 1.00 82.81 100 LEU A CA 1
ATOM 806 C C . LEU A 1 100 ? 11.192 -5.490 -25.260 1.00 82.81 100 LEU A C 1
ATOM 808 O O . LEU A 1 100 ? 11.643 -5.872 -24.184 1.00 82.81 100 LEU A O 1
ATOM 812 N N . ASP A 1 101 ? 10.018 -5.884 -25.753 1.00 87.31 101 ASP A N 1
ATOM 813 C CA . ASP A 1 101 ? 9.108 -6.779 -25.042 1.00 87.31 101 ASP A CA 1
ATOM 814 C C . ASP A 1 101 ? 9.809 -8.094 -24.692 1.00 87.31 101 ASP A C 1
ATOM 816 O O . ASP A 1 101 ? 9.923 -8.429 -23.518 1.00 87.31 101 ASP A O 1
ATOM 820 N N . ARG A 1 102 ? 10.447 -8.755 -25.665 1.00 89.25 102 ARG A N 1
ATOM 821 C CA . ARG A 1 102 ? 11.241 -9.971 -25.412 1.00 89.25 102 ARG A CA 1
ATOM 822 C C . ARG A 1 102 ? 12.374 -9.757 -24.399 1.00 89.25 102 ARG A C 1
ATOM 824 O O . ARG A 1 102 ? 12.727 -10.670 -23.655 1.00 89.25 102 ARG A O 1
ATOM 831 N N . SER A 1 103 ? 12.989 -8.574 -24.386 1.00 91.12 103 SER A N 1
ATOM 832 C CA . SER A 1 103 ? 14.062 -8.263 -23.430 1.00 91.12 103 SER A CA 1
ATOM 833 C C . SER A 1 103 ? 13.515 -8.082 -22.014 1.00 91.12 103 SER A C 1
ATOM 835 O O . SER A 1 103 ? 14.145 -8.539 -21.062 1.00 91.12 103 SER A O 1
ATOM 837 N N . LEU A 1 104 ? 12.340 -7.461 -21.876 1.00 92.50 104 LEU A N 1
ATOM 838 C CA . LEU A 1 104 ? 11.624 -7.341 -20.607 1.00 92.50 104 LEU A CA 1
ATOM 839 C C . LEU A 1 104 ? 11.123 -8.702 -20.118 1.00 92.50 104 LEU A C 1
ATOM 841 O O . LEU A 1 104 ? 11.315 -9.012 -18.948 1.00 92.50 104 LEU A O 1
ATOM 845 N N . GLU A 1 105 ? 10.567 -9.536 -20.999 1.00 94.75 105 GLU A N 1
ATOM 846 C CA . GLU A 1 105 ? 10.164 -10.910 -20.669 1.00 94.75 105 GLU A CA 1
ATOM 847 C C . GLU A 1 105 ? 11.342 -11.709 -20.116 1.00 94.75 105 GLU A C 1
ATOM 849 O O . GLU A 1 105 ? 11.230 -12.326 -19.060 1.00 94.75 105 GLU A O 1
ATOM 854 N N . ASN A 1 106 ? 12.496 -11.656 -20.789 1.00 95.50 106 ASN A N 1
ATOM 855 C CA . ASN A 1 106 ? 13.701 -12.348 -20.339 1.00 95.50 106 ASN A CA 1
ATOM 856 C C . ASN A 1 106 ? 14.216 -11.787 -19.002 1.00 95.50 106 ASN A C 1
ATOM 858 O O . ASN A 1 106 ? 14.562 -12.550 -18.103 1.00 95.50 106 ASN A O 1
ATOM 862 N N . LEU A 1 107 ? 14.218 -10.461 -18.832 1.00 95.56 107 LEU A N 1
ATOM 863 C CA . LEU A 1 107 ? 14.621 -9.819 -17.580 1.00 95.56 107 LEU A CA 1
ATOM 864 C C . LEU A 1 107 ? 13.719 -10.236 -16.409 1.00 95.56 107 LEU A C 1
ATOM 866 O O . LEU A 1 107 ? 14.226 -10.632 -15.360 1.00 95.56 107 LEU A O 1
ATOM 870 N N . ILE A 1 108 ? 12.397 -10.177 -16.593 1.00 96.00 108 ILE A N 1
ATOM 871 C CA . ILE A 1 108 ? 11.408 -10.586 -15.590 1.00 96.00 108 ILE A CA 1
ATOM 872 C C . ILE A 1 108 ? 11.528 -12.087 -15.311 1.00 96.00 108 ILE A C 1
ATOM 874 O O . ILE A 1 108 ? 11.542 -12.494 -14.151 1.00 96.00 108 ILE A O 1
ATOM 878 N N . GLY A 1 109 ? 11.660 -12.909 -16.355 1.00 95.12 109 GLY A N 1
ATOM 879 C CA . GLY A 1 109 ? 11.855 -14.353 -16.247 1.00 95.12 109 GLY A CA 1
ATOM 880 C C . GLY A 1 109 ? 13.096 -14.702 -15.427 1.00 95.12 109 GLY A C 1
ATOM 881 O O . GLY A 1 109 ? 12.985 -15.379 -14.409 1.00 95.12 109 GLY A O 1
ATOM 882 N N . THR A 1 110 ? 14.250 -14.142 -15.794 1.00 95.81 110 THR A N 1
ATOM 883 C CA . THR A 1 110 ? 15.521 -14.333 -15.078 1.00 95.81 110 THR A CA 1
ATOM 884 C C . THR A 1 110 ? 15.420 -13.861 -13.627 1.00 95.81 110 THR A C 1
ATOM 886 O O . THR A 1 110 ? 15.869 -14.547 -12.711 1.00 95.81 110 THR A O 1
ATOM 889 N N . PHE A 1 111 ? 14.796 -12.706 -13.378 1.00 94.50 111 PHE A N 1
ATOM 890 C CA . PHE A 1 111 ? 14.582 -12.222 -12.015 1.00 94.50 111 PHE A CA 1
ATOM 891 C C . PHE A 1 111 ? 13.730 -13.195 -11.194 1.00 94.50 111 PHE A C 1
ATOM 893 O O . PHE A 1 111 ? 14.096 -13.521 -10.067 1.00 94.50 111 PHE A O 1
ATOM 900 N N . ASN A 1 112 ? 12.635 -13.691 -11.766 1.00 93.75 112 ASN A N 1
ATOM 901 C CA . ASN A 1 112 ? 11.736 -14.654 -11.136 1.00 93.75 112 ASN A CA 1
ATOM 902 C C . ASN A 1 112 ? 12.365 -16.043 -10.915 1.00 93.75 112 ASN A C 1
ATOM 904 O O . ASN A 1 112 ? 11.817 -16.823 -10.137 1.00 93.75 112 ASN A O 1
ATOM 908 N N . GLU A 1 113 ? 13.432 -16.390 -11.636 1.00 93.19 113 GLU A N 1
ATOM 909 C CA . GLU A 1 113 ? 14.211 -17.623 -11.443 1.00 93.19 113 GLU A CA 1
ATOM 910 C C . GLU A 1 113 ? 15.268 -17.470 -10.344 1.00 93.19 113 GLU A C 1
ATOM 912 O O . GLU A 1 113 ? 15.541 -18.418 -9.610 1.00 93.19 113 GLU A O 1
ATOM 917 N N . LEU A 1 114 ? 15.859 -16.278 -10.222 1.00 91.88 114 LEU A N 1
ATOM 918 C CA . LEU A 1 114 ? 16.928 -15.990 -9.262 1.00 91.88 114 LEU A CA 1
ATOM 919 C C . LEU A 1 114 ? 16.421 -15.546 -7.885 1.00 91.88 114 LEU A C 1
ATOM 921 O O . LEU A 1 114 ? 17.174 -15.619 -6.914 1.00 91.88 114 LEU A O 1
ATOM 925 N N . ASN A 1 115 ? 15.179 -15.067 -7.790 1.00 90.12 115 ASN A N 1
ATOM 926 C CA . ASN A 1 115 ? 14.602 -14.545 -6.554 1.00 90.12 115 ASN A CA 1
ATOM 927 C C . ASN A 1 115 ? 13.462 -15.430 -6.051 1.00 90.12 115 ASN A C 1
ATOM 929 O O . ASN A 1 115 ? 12.703 -16.015 -6.824 1.00 90.12 115 ASN A O 1
ATOM 933 N N . ALA A 1 116 ? 13.340 -15.507 -4.728 1.00 85.31 116 ALA A N 1
ATOM 934 C CA . ALA A 1 116 ? 12.288 -16.273 -4.085 1.00 85.31 116 ALA A CA 1
ATOM 935 C C . ALA A 1 116 ? 10.908 -15.636 -4.318 1.00 85.31 116 ALA A C 1
ATOM 937 O O . ALA A 1 116 ? 10.768 -14.416 -4.389 1.00 85.31 116 ALA A O 1
ATOM 938 N N . SER A 1 117 ? 9.876 -16.476 -4.397 1.00 84.06 117 SER A N 1
ATOM 939 C CA . SER A 1 117 ? 8.476 -16.051 -4.524 1.00 84.06 117 SER A CA 1
ATOM 940 C C . SER A 1 117 ? 7.746 -15.983 -3.177 1.00 84.06 117 SER A C 1
ATOM 942 O O . SER A 1 117 ? 6.517 -16.012 -3.132 1.00 84.06 117 SER A O 1
ATOM 944 N N . ASN A 1 118 ? 8.485 -15.943 -2.070 1.00 90.25 118 ASN A N 1
ATOM 945 C CA . ASN A 1 118 ? 7.973 -15.742 -0.722 1.00 90.25 118 ASN A CA 1
ATOM 946 C C . ASN A 1 118 ? 8.796 -14.669 -0.001 1.00 90.25 118 ASN A C 1
ATOM 948 O O . ASN A 1 118 ? 9.950 -14.414 -0.339 1.00 90.25 118 ASN A O 1
ATOM 952 N N . VAL A 1 119 ? 8.175 -14.028 0.986 1.00 94.06 119 VAL A N 1
ATOM 953 C CA . VAL A 1 119 ? 8.862 -13.071 1.857 1.00 94.06 119 VAL A CA 1
ATOM 954 C C . VAL A 1 119 ? 9.601 -13.839 2.947 1.00 94.06 119 VAL A C 1
ATOM 956 O O . VAL A 1 119 ? 9.065 -14.800 3.497 1.00 94.06 119 VAL A O 1
ATOM 959 N N . GLU A 1 120 ? 10.835 -13.430 3.238 1.00 95.94 120 GLU A N 1
ATOM 960 C CA . GLU A 1 120 ? 11.628 -14.023 4.313 1.00 95.94 120 GLU A CA 1
ATOM 961 C C . GLU A 1 120 ? 11.005 -13.696 5.675 1.00 95.94 120 GLU A C 1
ATOM 963 O O . GLU A 1 120 ? 10.604 -12.558 5.934 1.00 95.94 120 GLU A O 1
ATOM 968 N N . GLU A 1 121 ? 10.919 -14.700 6.545 1.00 97.44 121 GLU A N 1
ATOM 969 C CA . GLU A 1 121 ? 10.373 -14.560 7.891 1.00 97.44 121 GLU A CA 1
ATOM 970 C C . GLU A 1 121 ? 11.490 -14.675 8.926 1.00 97.44 121 GLU A C 1
ATOM 972 O O . GLU A 1 121 ? 12.204 -15.674 9.000 1.00 97.44 121 GLU A O 1
ATOM 977 N N . LEU A 1 122 ? 11.624 -13.636 9.741 1.00 96.56 122 LEU A N 1
ATOM 978 C CA . LEU A 1 122 ? 12.556 -13.545 10.849 1.00 96.56 122 LEU A CA 1
ATOM 979 C C . LEU A 1 122 ? 11.809 -13.805 12.158 1.00 96.56 122 LEU A C 1
ATOM 981 O O . LEU A 1 122 ? 10.682 -13.351 12.351 1.00 96.56 122 LEU A O 1
ATOM 985 N N . HIS A 1 123 ? 12.461 -14.493 13.092 1.00 94.00 123 HIS A N 1
ATOM 986 C CA . HIS A 1 123 ? 11.921 -14.756 14.435 1.00 94.00 123 HIS A CA 1
ATOM 987 C C . HIS A 1 123 ? 12.538 -13.859 15.519 1.00 94.00 123 HIS A C 1
ATOM 989 O O . HIS A 1 123 ? 12.245 -14.004 16.704 1.00 94.00 123 HIS A O 1
ATOM 995 N N . SER A 1 124 ? 13.404 -12.935 15.111 1.00 89.88 124 SER A N 1
ATOM 996 C CA . SER A 1 124 ? 14.016 -11.915 15.953 1.00 89.88 124 SER A CA 1
ATOM 997 C C . SER A 1 124 ? 14.347 -10.693 15.107 1.00 89.88 124 SER A C 1
ATOM 999 O O . SER A 1 124 ? 14.492 -10.796 13.887 1.00 89.88 124 SER A O 1
ATOM 1001 N N . GLU A 1 125 ? 14.491 -9.538 15.750 1.00 88.62 125 GLU A N 1
ATOM 1002 C CA . GLU A 1 125 ? 14.924 -8.324 15.062 1.00 88.62 125 GLU A CA 1
ATOM 1003 C C . GLU A 1 125 ? 16.336 -8.505 14.473 1.00 88.62 125 GLU A C 1
ATOM 1005 O O . GLU A 1 125 ? 17.218 -9.033 15.161 1.00 88.62 125 GLU A O 1
ATOM 1010 N N . PRO A 1 126 ? 16.570 -8.096 13.213 1.00 91.81 126 PRO A N 1
ATOM 1011 C CA . PRO A 1 126 ? 17.903 -8.125 12.626 1.00 91.81 126 PRO A CA 1
ATOM 1012 C C . PRO A 1 126 ? 18.794 -7.058 13.271 1.00 91.81 126 PRO A C 1
ATOM 1014 O O . PRO A 1 126 ? 18.331 -5.993 13.680 1.00 91.81 126 PRO A O 1
ATOM 1017 N N . SER A 1 127 ? 20.104 -7.296 13.296 1.00 91.62 127 SER A N 1
ATOM 1018 C CA . SER A 1 127 ? 21.067 -6.236 13.606 1.00 91.62 127 SER A CA 1
ATOM 1019 C C . SER A 1 127 ? 21.020 -5.119 12.546 1.00 91.62 127 SER A C 1
ATOM 1021 O O . SER A 1 127 ? 20.634 -5.373 11.400 1.00 91.62 127 SER A O 1
ATOM 1023 N N . PRO A 1 128 ? 21.490 -3.891 12.851 1.00 90.94 128 PRO A N 1
ATOM 1024 C CA . PRO A 1 128 ? 21.537 -2.807 11.865 1.00 90.94 128 PRO A CA 1
ATOM 1025 C C . PRO A 1 128 ? 22.271 -3.177 10.566 1.00 90.94 128 PRO A C 1
ATOM 1027 O O . PRO A 1 128 ? 21.846 -2.793 9.479 1.00 90.94 128 PRO A O 1
ATOM 1030 N N . LEU A 1 129 ? 23.344 -3.973 10.652 1.00 92.50 129 LEU A N 1
ATOM 1031 C CA . LEU A 1 129 ? 24.085 -4.444 9.478 1.00 92.50 129 LEU A CA 1
ATOM 1032 C C . LEU A 1 129 ? 23.275 -5.442 8.641 1.00 92.50 129 LEU A C 1
ATOM 1034 O O . LEU A 1 129 ? 23.303 -5.376 7.413 1.00 92.50 129 LEU A O 1
ATOM 1038 N N . GLU A 1 130 ? 22.577 -6.377 9.284 1.00 93.81 130 GLU A N 1
ATOM 1039 C CA . GLU A 1 130 ? 21.699 -7.320 8.586 1.00 93.81 130 GLU A CA 1
ATOM 1040 C C . GLU A 1 130 ? 20.546 -6.583 7.917 1.00 93.81 130 GLU A C 1
ATOM 1042 O O . GLU A 1 130 ? 20.297 -6.806 6.734 1.00 93.81 130 GLU A O 1
ATOM 1047 N N . PHE A 1 131 ? 19.923 -5.637 8.622 1.00 93.44 131 PHE A N 1
ATOM 1048 C CA . PHE A 1 131 ? 18.877 -4.793 8.062 1.00 93.44 131 PHE A CA 1
ATOM 1049 C C . PHE A 1 131 ? 19.371 -4.009 6.834 1.00 93.44 131 PHE A C 1
ATOM 1051 O O . PHE A 1 131 ? 18.747 -4.067 5.775 1.00 93.44 131 PHE A O 1
ATOM 1058 N N . MET A 1 132 ? 20.558 -3.396 6.901 1.00 93.44 132 MET A N 1
ATOM 1059 C CA . MET A 1 132 ? 21.170 -2.708 5.755 1.00 93.44 132 MET A CA 1
ATOM 1060 C C . MET A 1 132 ? 21.393 -3.612 4.536 1.00 93.44 132 MET A C 1
ATOM 1062 O O . MET A 1 132 ? 21.355 -3.130 3.405 1.00 93.44 132 MET A O 1
ATOM 1066 N N . ARG A 1 133 ? 21.598 -4.923 4.721 1.00 94.69 133 ARG A N 1
ATOM 1067 C CA . ARG A 1 133 ? 21.680 -5.869 3.594 1.00 94.69 133 ARG A CA 1
ATOM 1068 C C . ARG A 1 133 ? 20.327 -6.081 2.918 1.00 94.69 133 ARG A C 1
ATOM 1070 O O . ARG A 1 133 ? 20.307 -6.344 1.720 1.00 94.69 133 ARG A O 1
ATOM 1077 N N . TYR A 1 134 ? 19.211 -5.992 3.640 1.00 94.50 134 TYR A N 1
ATOM 1078 C CA . TYR A 1 134 ? 17.874 -6.004 3.032 1.00 94.50 134 TYR A CA 1
ATOM 1079 C C . TYR A 1 134 ? 17.582 -4.701 2.299 1.00 94.50 134 TYR A C 1
ATOM 1081 O O . TYR A 1 134 ? 17.135 -4.755 1.157 1.00 94.50 134 TYR A O 1
ATOM 1089 N N . VAL A 1 135 ? 17.935 -3.559 2.897 1.00 93.56 135 VAL A N 1
ATOM 1090 C CA . VAL A 1 135 ? 17.827 -2.241 2.251 1.00 93.56 135 VAL A CA 1
ATOM 1091 C C . VAL A 1 135 ? 18.623 -2.219 0.943 1.00 93.56 135 VAL A C 1
ATOM 1093 O O . VAL A 1 135 ? 18.086 -1.896 -0.112 1.00 93.56 135 VAL A O 1
ATOM 1096 N N . ALA A 1 136 ? 19.888 -2.655 0.971 1.00 94.12 136 ALA A N 1
ATOM 1097 C CA . ALA A 1 136 ? 20.755 -2.675 -0.209 1.00 94.12 136 ALA A CA 1
ATOM 1098 C C . ALA A 1 136 ? 20.268 -3.624 -1.318 1.00 94.12 136 ALA A C 1
ATOM 1100 O O . ALA A 1 136 ? 20.487 -3.350 -2.496 1.00 94.12 136 ALA A O 1
ATOM 1101 N N . ARG A 1 137 ? 19.619 -4.738 -0.953 1.00 93.56 137 ARG A N 1
ATOM 1102 C CA . ARG A 1 137 ? 18.998 -5.677 -1.904 1.00 93.56 137 ARG A CA 1
ATOM 1103 C C . ARG A 1 137 ? 17.583 -5.265 -2.315 1.00 93.56 137 ARG A C 1
ATOM 1105 O O . ARG A 1 137 ? 17.028 -5.891 -3.212 1.00 93.56 137 ARG A O 1
ATOM 1112 N N . ASN A 1 138 ? 17.012 -4.246 -1.667 1.00 95.06 138 ASN A N 1
ATOM 1113 C CA . ASN A 1 138 ? 15.626 -3.819 -1.819 1.00 95.06 138 ASN A CA 1
ATOM 1114 C C . ASN A 1 138 ? 14.661 -5.013 -1.704 1.00 95.06 138 ASN A C 1
ATOM 1116 O O . ASN A 1 138 ? 13.907 -5.301 -2.625 1.00 95.06 138 ASN A O 1
ATOM 1120 N N . THR A 1 139 ? 14.739 -5.764 -0.601 1.00 94.88 139 THR A N 1
ATOM 1121 C CA . THR A 1 139 ? 13.948 -6.993 -0.397 1.00 94.88 139 THR A CA 1
ATOM 1122 C C . THR A 1 139 ? 13.141 -6.919 0.903 1.00 94.88 139 THR A C 1
ATOM 1124 O O . THR A 1 139 ? 13.737 -6.623 1.943 1.00 94.88 139 THR A O 1
ATOM 1127 N N . PRO A 1 140 ? 11.821 -7.192 0.881 1.00 97.12 140 PRO A N 1
ATOM 1128 C CA . PRO A 1 140 ? 10.990 -7.188 2.076 1.00 97.12 140 PRO A CA 1
ATOM 1129 C C . PRO A 1 140 ? 11.297 -8.388 2.973 1.00 97.12 140 PRO A C 1
ATOM 1131 O O . PRO A 1 140 ? 11.739 -9.440 2.507 1.00 97.12 140 PRO A O 1
ATOM 1134 N N . PHE A 1 141 ? 10.989 -8.246 4.258 1.00 97.00 141 PHE A N 1
ATOM 1135 C CA . PHE A 1 141 ? 10.949 -9.349 5.220 1.00 97.00 141 PHE A CA 1
ATOM 1136 C C . PHE A 1 141 ? 9.869 -9.090 6.273 1.00 97.00 141 PHE A C 1
ATOM 1138 O O . PHE A 1 141 ? 9.471 -7.946 6.504 1.00 97.00 141 PHE A O 1
ATOM 1145 N N . VAL A 1 142 ? 9.422 -10.149 6.944 1.00 97.94 142 VAL A N 1
ATOM 1146 C CA . VAL A 1 142 ? 8.512 -10.070 8.092 1.00 97.94 142 VAL A CA 1
ATOM 1147 C C . VAL A 1 142 ? 9.244 -10.500 9.353 1.00 97.94 142 VAL A C 1
ATOM 1149 O O . VAL A 1 142 ? 9.883 -11.542 9.359 1.00 97.94 142 VAL A O 1
ATOM 1152 N N . ILE A 1 143 ? 9.120 -9.745 10.440 1.00 96.88 143 ILE A N 1
ATOM 1153 C CA . ILE A 1 143 ? 9.514 -10.186 11.782 1.00 96.88 143 ILE A CA 1
ATOM 1154 C C . ILE A 1 143 ? 8.264 -10.711 12.478 1.00 96.88 143 ILE A C 1
ATOM 1156 O O . ILE A 1 143 ? 7.377 -9.933 12.848 1.00 96.88 143 ILE A O 1
ATOM 1160 N N . ARG A 1 144 ? 8.194 -12.029 12.665 1.00 97.75 144 ARG A N 1
ATOM 1161 C CA . ARG A 1 144 ? 7.072 -12.681 13.341 1.00 97.75 144 ARG A CA 1
ATOM 1162 C C . ARG A 1 144 ? 7.089 -12.354 14.828 1.00 97.75 144 ARG A C 1
ATOM 1164 O O . ARG A 1 144 ? 8.082 -12.603 15.509 1.00 97.75 144 ARG A O 1
ATOM 1171 N N . GLY A 1 145 ? 6.000 -11.772 15.324 1.00 94.88 145 GLY A N 1
ATOM 1172 C CA . GLY A 1 145 ? 5.855 -11.360 16.721 1.00 94.88 145 GLY A CA 1
ATOM 1173 C C . GLY A 1 145 ? 6.844 -10.286 17.201 1.00 94.88 145 GLY A C 1
ATOM 1174 O O . GLY A 1 145 ? 7.008 -10.108 18.411 1.00 94.88 145 GLY A O 1
ATOM 1175 N N . GLY A 1 146 ? 7.503 -9.551 16.295 1.00 91.31 146 GLY A N 1
ATOM 1176 C CA . GLY A 1 146 ? 8.491 -8.525 16.659 1.00 91.31 146 GLY A CA 1
ATOM 1177 C C . GLY A 1 146 ? 7.939 -7.471 17.629 1.00 91.31 146 GLY A C 1
ATOM 1178 O O . GLY A 1 146 ? 8.622 -7.040 18.554 1.00 91.31 146 GLY A O 1
ATOM 1179 N N . ALA A 1 147 ? 6.661 -7.116 17.489 1.00 91.88 147 ALA A N 1
ATOM 1180 C CA . ALA A 1 147 ? 5.950 -6.151 18.325 1.00 91.88 147 ALA A CA 1
ATOM 1181 C C . ALA A 1 147 ? 5.080 -6.799 19.417 1.00 91.88 147 ALA A C 1
ATOM 1183 O O . ALA A 1 147 ? 4.313 -6.099 20.082 1.00 91.88 147 ALA A O 1
ATOM 1184 N N . SER A 1 148 ? 5.148 -8.116 19.643 1.00 92.50 148 SER A N 1
ATOM 1185 C CA . SER A 1 148 ? 4.280 -8.795 20.627 1.00 92.50 148 SER A CA 1
ATOM 1186 C C . SER A 1 148 ? 4.503 -8.316 22.066 1.00 92.50 148 SER A C 1
ATOM 1188 O O . SER A 1 148 ? 3.597 -8.363 22.899 1.00 92.50 148 SER A O 1
ATOM 1190 N N . HIS A 1 149 ? 5.701 -7.817 22.367 1.00 89.00 149 HIS A N 1
ATOM 1191 C CA . HIS A 1 149 ? 6.046 -7.255 23.670 1.00 89.00 149 HIS A CA 1
ATOM 1192 C C . HIS A 1 149 ? 5.569 -5.802 23.853 1.00 89.00 149 HIS A C 1
ATOM 1194 O O . HIS A 1 149 ? 5.655 -5.261 24.957 1.00 89.00 149 HIS A O 1
ATOM 1200 N N . TRP A 1 150 ? 5.070 -5.145 22.798 1.00 89.12 150 TRP A N 1
ATOM 1201 C CA . TRP A 1 150 ? 4.603 -3.766 22.889 1.00 89.12 150 TRP A CA 1
ATOM 1202 C C . TRP A 1 150 ? 3.346 -3.677 23.745 1.00 89.12 150 TRP A C 1
ATOM 1204 O O . TRP A 1 150 ? 2.402 -4.456 23.606 1.00 89.12 150 TRP A O 1
ATOM 1214 N N . ARG A 1 151 ? 3.279 -2.632 24.576 1.00 86.75 151 ARG A N 1
ATOM 1215 C CA . ARG A 1 151 ? 2.081 -2.340 25.371 1.00 86.75 151 ARG A CA 1
ATOM 1216 C C . ARG A 1 151 ? 0.837 -2.176 24.493 1.00 86.75 151 ARG A C 1
ATOM 1218 O O . ARG A 1 151 ? -0.247 -2.542 24.936 1.00 86.75 151 ARG A O 1
ATOM 1225 N N . ALA A 1 152 ? 0.989 -1.635 23.283 1.00 88.00 152 ALA A N 1
ATOM 1226 C CA . ALA A 1 152 ? -0.099 -1.517 22.318 1.00 88.00 152 ALA A CA 1
ATOM 1227 C C . ALA A 1 152 ? -0.674 -2.894 21.962 1.00 88.00 152 ALA A C 1
ATOM 1229 O O . ALA A 1 152 ? -1.850 -3.134 22.207 1.00 88.00 152 ALA A O 1
ATOM 1230 N N . THR A 1 153 ? 0.168 -3.830 21.522 1.00 91.31 153 THR A N 1
ATOM 1231 C CA . THR A 1 153 ? -0.229 -5.203 21.167 1.00 91.31 153 THR A CA 1
ATOM 1232 C C . THR A 1 153 ? -0.835 -5.970 22.346 1.00 91.31 153 THR A C 1
ATOM 1234 O O . THR A 1 153 ? -1.721 -6.797 22.165 1.00 91.31 153 THR A O 1
ATOM 1237 N N . GLN A 1 154 ? -0.402 -5.676 23.575 1.00 91.12 154 GLN A N 1
ATOM 1238 C CA . GLN A 1 154 ? -0.910 -6.337 24.783 1.00 91.12 154 GLN A CA 1
ATOM 1239 C C . GLN A 1 154 ? -2.203 -5.729 25.347 1.00 91.12 154 GLN A C 1
ATOM 1241 O O . GLN A 1 154 ? -2.936 -6.417 26.056 1.00 91.12 154 GLN A O 1
ATOM 1246 N N . LYS A 1 155 ? -2.463 -4.432 25.125 1.00 90.12 155 LYS A N 1
ATOM 1247 C CA . LYS A 1 155 ? -3.562 -3.705 25.794 1.00 90.12 155 LYS A CA 1
ATOM 1248 C C . LYS A 1 155 ? -4.631 -3.171 24.861 1.00 90.12 155 LYS A C 1
ATOM 1250 O O . LYS A 1 155 ? -5.754 -2.955 25.317 1.00 90.12 155 LYS A O 1
ATOM 1255 N N . TRP A 1 156 ? -4.299 -2.879 23.609 1.00 91.62 156 TRP A N 1
ATOM 1256 C CA . TRP A 1 156 ? -5.256 -2.268 22.705 1.00 91.62 156 TRP A CA 1
ATOM 1257 C C . TRP A 1 156 ? -6.341 -3.269 22.348 1.00 91.62 156 TRP A C 1
ATOM 1259 O O . TRP A 1 156 ? -6.108 -4.328 21.779 1.00 91.62 156 TRP A O 1
ATOM 1269 N N . ASN A 1 157 ? -7.558 -2.892 22.694 1.00 90.75 157 ASN A N 1
ATOM 1270 C CA . ASN A 1 157 ? -8.784 -3.544 22.293 1.00 90.75 157 ASN A CA 1
ATOM 1271 C C . ASN A 1 157 ? -9.850 -2.457 22.112 1.00 90.75 157 ASN A C 1
ATOM 1273 O O . ASN A 1 157 ? -9.604 -1.278 22.387 1.00 90.75 157 ASN A O 1
ATOM 1277 N N . ALA A 1 158 ? -11.039 -2.853 21.662 1.00 90.75 158 ALA A N 1
ATOM 1278 C CA . ALA A 1 158 ? -12.129 -1.921 21.398 1.00 90.75 158 ALA A CA 1
ATOM 1279 C C . ALA A 1 158 ? -12.473 -1.027 22.604 1.00 90.75 158 ALA A C 1
ATOM 1281 O O . ALA A 1 158 ? -12.660 0.178 22.442 1.00 90.75 158 ALA A O 1
ATOM 1282 N N . ALA A 1 159 ? -12.520 -1.593 23.814 1.00 91.81 159 ALA A N 1
ATOM 1283 C CA . ALA A 1 159 ? -12.836 -0.846 25.030 1.00 91.81 159 ALA A CA 1
ATOM 1284 C C . ALA A 1 159 ? -11.723 0.149 25.395 1.00 91.81 159 ALA A C 1
ATOM 1286 O O . ALA A 1 159 ? -12.002 1.313 25.683 1.00 91.81 159 ALA A O 1
ATOM 1287 N N . TYR A 1 160 ? -10.463 -0.291 25.330 1.00 91.56 160 TYR A N 1
ATOM 1288 C CA . TYR A 1 160 ? -9.309 0.558 25.603 1.00 91.56 160 TYR A CA 1
ATOM 1289 C C . TYR A 1 160 ? -9.236 1.734 24.629 1.00 91.56 160 TYR A C 1
ATOM 1291 O O . TYR A 1 160 ? -9.101 2.865 25.076 1.00 91.56 160 TYR A O 1
ATOM 1299 N N . LEU A 1 161 ? -9.353 1.491 23.318 1.00 90.12 161 LEU A N 1
ATOM 1300 C CA . LEU A 1 161 ? -9.249 2.550 22.311 1.00 90.12 161 LEU A CA 1
ATOM 1301 C C . LEU A 1 161 ? -10.373 3.580 22.451 1.00 90.12 161 LEU A C 1
ATOM 1303 O O . LEU A 1 161 ? -10.096 4.775 22.403 1.00 90.12 161 LEU A O 1
ATOM 1307 N N . LYS A 1 162 ? -11.616 3.137 22.695 1.00 90.50 162 LYS A N 1
ATOM 1308 C CA . LYS A 1 162 ? -12.747 4.044 22.954 1.00 90.50 162 LYS A CA 1
ATOM 1309 C C . LYS A 1 162 ? -12.505 4.953 24.157 1.00 90.50 162 LYS A C 1
ATOM 1311 O O . LYS A 1 162 ? -12.803 6.136 24.074 1.00 90.50 162 LYS A O 1
ATOM 1316 N N . SER A 1 163 ? -11.961 4.409 25.246 1.00 91.06 163 SER A N 1
ATOM 1317 C CA . SER A 1 163 ? -11.646 5.188 26.449 1.00 91.06 163 SER A CA 1
ATOM 1318 C C . SER A 1 163 ? -10.424 6.092 26.253 1.00 91.06 163 SER A C 1
ATOM 1320 O O . SER A 1 163 ? -10.448 7.255 26.636 1.00 91.06 163 SER A O 1
ATOM 1322 N N . ALA A 1 164 ? -9.356 5.587 25.633 1.00 87.56 164 ALA A N 1
ATOM 1323 C CA . ALA A 1 164 ? -8.107 6.325 25.452 1.00 87.56 164 ALA A CA 1
ATOM 1324 C C . ALA A 1 164 ? -8.237 7.499 24.467 1.00 87.56 164 ALA A C 1
ATOM 1326 O O . ALA A 1 164 ? -7.488 8.467 24.571 1.00 87.56 164 ALA A O 1
ATOM 1327 N N . LEU A 1 165 ? -9.171 7.409 23.517 1.00 87.38 165 LEU A N 1
ATOM 1328 C CA . LEU A 1 165 ? -9.468 8.442 22.520 1.00 87.38 165 LEU A CA 1
ATOM 1329 C C . LEU A 1 165 ? -10.845 9.081 22.742 1.00 87.38 165 LEU A C 1
ATOM 1331 O O . LEU A 1 165 ? -11.446 9.627 21.814 1.00 87.38 165 LEU A O 1
ATOM 1335 N N . GLU A 1 166 ? -11.359 9.021 23.968 1.00 90.38 166 GLU A N 1
ATOM 1336 C CA . GLU A 1 166 ? -12.612 9.678 24.318 1.00 90.38 166 GLU A CA 1
ATOM 1337 C C . GLU A 1 166 ? -12.520 11.193 24.067 1.00 90.38 166 GLU A C 1
ATOM 1339 O O . GLU A 1 166 ? -11.511 11.842 24.356 1.00 90.38 166 GLU A O 1
ATOM 1344 N N . GLY A 1 167 ? -13.568 11.755 23.460 1.00 89.00 167 GLY A N 1
ATOM 1345 C CA . GLY A 1 167 ? -13.625 13.171 23.083 1.00 89.00 167 GLY A CA 1
ATOM 1346 C C . GLY A 1 167 ? -12.695 13.583 21.934 1.00 89.00 167 GLY A C 1
ATOM 1347 O O . GLY A 1 167 ? -12.726 14.745 21.536 1.00 89.00 167 GLY A O 1
ATOM 1348 N N . GLN A 1 168 ? -11.892 12.667 21.381 1.00 89.88 168 GLN A N 1
ATOM 1349 C CA . GLN A 1 168 ? -11.022 12.960 20.243 1.00 89.88 168 GLN A CA 1
ATOM 1350 C C . GLN A 1 168 ? -11.789 12.916 18.922 1.00 89.88 168 GLN A C 1
ATOM 1352 O O . GLN A 1 168 ? -12.772 12.185 18.765 1.00 89.88 168 GLN A O 1
ATOM 1357 N N . PHE A 1 169 ? -11.286 13.673 17.952 1.00 91.00 169 PHE A N 1
ATOM 1358 C CA . PHE A 1 169 ? -11.770 13.694 16.578 1.00 91.00 169 PHE A CA 1
ATOM 1359 C C . PHE A 1 169 ? -10.684 13.173 15.639 1.00 91.00 169 PHE A C 1
ATOM 1361 O O . PHE A 1 169 ? -9.495 13.375 15.882 1.00 91.00 169 PHE A O 1
ATOM 1368 N N . VAL A 1 170 ? -11.092 12.497 14.568 1.00 90.56 170 VAL A N 1
ATOM 1369 C CA . VAL A 1 170 ? -10.192 11.916 13.565 1.00 90.56 170 VAL A CA 1
ATOM 1370 C C . VAL A 1 170 ? -10.654 12.282 12.159 1.00 90.56 170 VAL A C 1
ATOM 1372 O O . VAL A 1 170 ? -11.855 12.407 11.917 1.00 90.56 170 VAL A O 1
ATOM 1375 N N . ASN A 1 171 ? -9.705 12.452 11.234 1.00 92.44 171 ASN A N 1
ATOM 1376 C CA . ASN A 1 171 ? -10.019 12.580 9.812 1.00 92.44 171 ASN A CA 1
ATOM 1377 C C . ASN A 1 171 ? -10.360 11.194 9.254 1.00 92.44 171 ASN A C 1
ATOM 1379 O O . ASN A 1 171 ? -9.569 10.256 9.394 1.00 92.44 171 ASN A O 1
ATOM 1383 N N . VAL A 1 172 ? -11.533 11.066 8.645 1.00 95.75 172 VAL A N 1
ATOM 1384 C CA . VAL A 1 172 ? -12.056 9.810 8.115 1.00 95.75 172 VAL A CA 1
ATOM 1385 C C . VAL A 1 172 ? -12.212 9.936 6.608 1.00 95.75 172 VAL A C 1
ATOM 1387 O O . VAL A 1 172 ? -12.934 10.799 6.115 1.00 95.75 172 VAL A O 1
ATOM 1390 N N . ALA A 1 173 ? -11.558 9.034 5.884 1.00 97.00 173 ALA A N 1
ATOM 1391 C CA . ALA A 1 173 ? -11.816 8.781 4.480 1.00 97.00 173 ALA A CA 1
ATOM 1392 C C . ALA A 1 173 ? -13.092 7.941 4.353 1.00 97.00 173 ALA A C 1
ATOM 1394 O O . ALA A 1 173 ? -13.174 6.827 4.880 1.00 97.00 173 ALA A O 1
ATOM 1395 N N . VAL A 1 174 ? -14.081 8.477 3.647 1.00 97.31 174 VAL A N 1
ATOM 1396 C CA . VAL A 1 174 ? -15.368 7.836 3.391 1.00 97.31 174 VAL A CA 1
ATOM 1397 C C . VAL A 1 174 ? -15.519 7.568 1.901 1.00 97.31 174 VAL A C 1
ATOM 1399 O O . VAL A 1 174 ? -15.311 8.443 1.059 1.00 97.31 174 VAL A O 1
ATOM 1402 N N . THR A 1 175 ? -15.873 6.333 1.565 1.00 97.44 175 THR A N 1
ATOM 1403 C CA . THR A 1 175 ? -16.076 5.893 0.180 1.00 97.44 175 THR A CA 1
ATOM 1404 C C . THR A 1 175 ? -17.294 4.982 0.093 1.00 97.44 175 THR A C 1
ATOM 1406 O O . THR A 1 175 ? -17.606 4.307 1.067 1.00 97.44 175 THR A O 1
ATOM 1409 N N . PRO A 1 176 ? -17.979 4.896 -1.054 1.00 96.25 176 PRO A N 1
ATOM 1410 C CA . PRO A 1 176 ? -19.082 3.950 -1.221 1.00 96.25 176 PRO A CA 1
ATOM 1411 C C . PRO A 1 176 ? -18.625 2.482 -1.242 1.00 96.25 176 PRO A C 1
ATOM 1413 O O . PRO A 1 176 ? -19.385 1.611 -0.841 1.00 96.25 176 PRO A O 1
ATOM 1416 N N . PHE A 1 177 ? -17.394 2.198 -1.689 1.00 95.94 177 PHE A N 1
ATOM 1417 C CA . PHE A 1 177 ? -16.937 0.826 -1.970 1.00 95.94 177 PHE A CA 1
ATOM 1418 C C . PHE A 1 177 ? -15.617 0.443 -1.287 1.00 95.94 177 PHE A C 1
ATOM 1420 O O . PHE A 1 177 ? -15.027 -0.574 -1.633 1.00 95.94 177 PHE A O 1
ATOM 1427 N N . GLY A 1 178 ? -15.106 1.269 -0.370 1.00 96.69 178 GLY A N 1
ATOM 1428 C CA . GLY A 1 178 ? -13.816 1.019 0.280 1.00 96.69 178 GLY A CA 1
ATOM 1429 C C . GLY A 1 178 ? -12.605 1.230 -0.626 1.00 96.69 178 GLY A C 1
ATOM 1430 O O . GLY A 1 178 ? -11.543 0.688 -0.344 1.00 96.69 178 GLY A O 1
ATOM 1431 N N . ASN A 1 179 ? -12.763 1.992 -1.710 1.00 96.38 179 ASN A N 1
ATOM 1432 C CA . ASN A 1 179 ? -11.800 2.132 -2.803 1.00 96.38 179 ASN A CA 1
ATOM 1433 C C . ASN A 1 179 ? -11.127 3.517 -2.831 1.00 96.38 179 ASN A C 1
ATOM 1435 O O . ASN A 1 179 ? -11.064 4.167 -3.877 1.00 96.38 179 ASN A O 1
ATOM 1439 N N . ALA A 1 180 ? -10.671 3.994 -1.672 1.00 96.25 180 ALA A N 1
ATOM 1440 C CA . ALA A 1 180 ? -9.971 5.272 -1.571 1.00 96.25 180 ALA A CA 1
ATOM 1441 C C . ALA A 1 180 ? -8.670 5.249 -2.391 1.00 96.25 180 ALA A C 1
ATOM 1443 O O . ALA A 1 180 ? -7.914 4.279 -2.342 1.00 96.25 180 ALA A O 1
ATOM 1444 N N . ASP A 1 181 ? -8.440 6.320 -3.151 1.00 95.94 181 ASP A N 1
ATOM 1445 C CA . ASP A 1 181 ? -7.286 6.521 -4.031 1.00 95.94 181 ASP A CA 1
ATOM 1446 C C . ASP A 1 181 ? -7.086 5.400 -5.072 1.00 95.94 181 ASP A C 1
ATOM 1448 O O . ASP A 1 181 ? -5.975 5.146 -5.534 1.00 95.94 181 ASP A O 1
ATOM 1452 N N . ALA A 1 182 ? -8.178 4.745 -5.485 1.00 96.62 182 ALA A N 1
ATOM 1453 C CA . ALA A 1 182 ? -8.154 3.628 -6.426 1.00 96.62 182 ALA A CA 1
ATOM 1454 C C . ALA A 1 182 ? -8.564 4.031 -7.858 1.00 96.62 182 ALA A C 1
ATOM 1456 O O . ALA A 1 182 ? -9.444 4.890 -8.030 1.00 96.62 182 ALA A O 1
ATOM 1457 N N . PRO A 1 183 ? -8.030 3.369 -8.907 1.00 96.62 183 PRO A N 1
ATOM 1458 C CA . PRO A 1 183 ? -8.564 3.484 -10.260 1.00 96.62 183 PRO A CA 1
ATOM 1459 C C . PRO A 1 183 ? -10.031 3.044 -10.294 1.00 96.62 183 PRO A C 1
ATOM 1461 O O . PRO A 1 183 ? -10.361 1.896 -10.010 1.00 96.62 183 PRO A O 1
ATOM 1464 N N . THR A 1 184 ? -10.927 3.955 -10.660 1.00 96.44 184 THR A N 1
ATOM 1465 C CA . THR A 1 184 ? -12.372 3.712 -10.658 1.00 96.44 184 THR A CA 1
ATOM 1466 C C . THR A 1 184 ? -12.987 4.245 -11.939 1.00 96.44 184 THR A C 1
ATOM 1468 O O . THR A 1 184 ? -12.734 5.382 -12.337 1.00 96.44 184 THR A O 1
ATOM 1471 N N . PHE A 1 185 ? -13.802 3.431 -12.609 1.00 94.75 185 PHE A N 1
ATOM 1472 C CA . PHE A 1 185 ? -14.542 3.885 -13.782 1.00 94.75 185 PHE A CA 1
ATOM 1473 C C . PHE A 1 185 ? -15.651 4.849 -13.350 1.00 94.75 185 PHE A C 1
ATOM 1475 O O . PHE A 1 185 ? -16.497 4.483 -12.538 1.00 94.75 185 PHE A O 1
ATOM 1482 N N . SER A 1 186 ? -15.657 6.067 -13.896 1.00 93.56 186 SER A N 1
ATOM 1483 C CA . SER A 1 186 ? -16.733 7.039 -13.705 1.00 93.56 186 SER A CA 1
ATOM 1484 C C . SER A 1 186 ? -17.680 7.001 -14.908 1.00 93.56 186 SER A C 1
ATOM 1486 O O . SER A 1 186 ? -17.307 7.485 -15.983 1.00 93.56 186 SER A O 1
ATOM 1488 N N . PRO A 1 187 ? -18.918 6.485 -14.759 1.00 90.81 187 PRO A N 1
ATOM 1489 C CA . PRO A 1 187 ? -19.904 6.486 -15.840 1.00 90.81 187 PRO A CA 1
ATOM 1490 C C . PRO A 1 187 ? -20.238 7.899 -16.323 1.00 90.81 187 PRO A C 1
ATOM 1492 O O . PRO A 1 187 ? -20.404 8.120 -17.518 1.00 90.81 187 PRO A O 1
ATOM 1495 N N . GLN A 1 188 ? -20.268 8.868 -15.403 1.00 88.19 188 GLN A N 1
ATOM 1496 C CA . GLN A 1 188 ? -20.548 10.273 -15.702 1.00 88.19 188 GLN A CA 1
ATOM 1497 C C . GLN A 1 188 ? -19.523 10.886 -16.666 1.00 88.19 188 GLN A C 1
ATOM 1499 O O . GLN A 1 188 ? -19.868 11.756 -17.465 1.00 88.19 188 GLN A O 1
ATOM 1504 N N . HIS A 1 189 ? -18.266 10.448 -16.590 1.00 87.81 189 HIS A N 1
ATOM 1505 C CA . HIS A 1 189 ? -17.175 10.964 -17.418 1.00 87.81 189 HIS A CA 1
ATOM 1506 C C . HIS A 1 189 ? -16.746 9.998 -18.530 1.00 87.81 189 HIS A C 1
ATOM 1508 O O . HIS A 1 189 ? -15.908 10.364 -19.351 1.00 87.81 189 HIS A O 1
ATOM 1514 N N . GLY A 1 190 ? -17.298 8.780 -18.565 1.00 93.25 190 GLY A N 1
ATOM 1515 C CA . GLY A 1 190 ? -16.931 7.741 -19.530 1.00 93.25 190 GLY A CA 1
ATOM 1516 C C . GLY A 1 190 ? -15.455 7.335 -19.466 1.00 93.25 190 GLY A C 1
ATOM 1517 O O . GLY A 1 190 ? -14.894 6.932 -20.482 1.00 93.25 190 GLY A O 1
ATOM 1518 N N . ALA A 1 191 ? -14.807 7.482 -18.306 1.00 92.88 191 ALA A N 1
ATOM 1519 C CA . ALA A 1 191 ? -13.365 7.298 -18.150 1.00 92.88 191 ALA A CA 1
A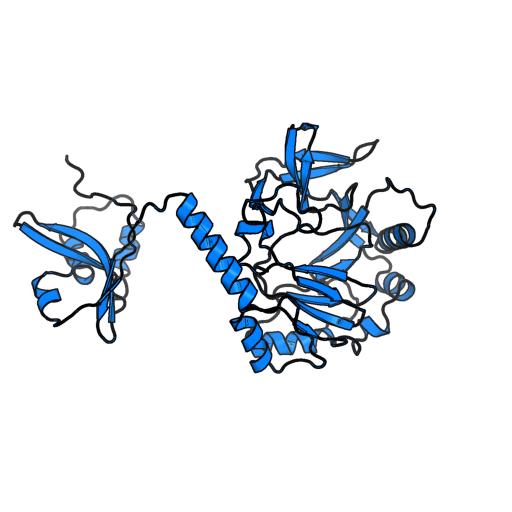TOM 1520 C C . ALA A 1 191 ? -12.994 6.764 -16.760 1.00 92.88 191 ALA A C 1
ATOM 1522 O O . ALA A 1 191 ? -13.709 6.985 -15.780 1.00 92.88 191 ALA A O 1
ATOM 1523 N N . THR A 1 192 ? -11.842 6.097 -16.670 1.00 95.69 192 THR A N 1
ATOM 1524 C CA . THR A 1 192 ? -11.223 5.729 -15.390 1.00 95.69 192 THR A CA 1
ATOM 1525 C C . THR A 1 192 ? -10.540 6.946 -14.772 1.00 95.69 192 THR A C 1
ATOM 1527 O O . THR A 1 192 ? -9.766 7.640 -15.430 1.00 95.69 192 THR A O 1
ATOM 1530 N N . VAL A 1 193 ? -10.829 7.194 -13.498 1.00 96.75 193 VAL A N 1
ATOM 1531 C CA . VAL A 1 193 ? -10.274 8.278 -12.678 1.00 96.75 193 VAL A CA 1
ATOM 1532 C C . VAL A 1 193 ? -9.624 7.697 -11.425 1.00 96.75 193 VAL A C 1
ATOM 1534 O O . VAL A 1 193 ? -9.853 6.536 -11.092 1.00 96.75 193 VAL A O 1
ATOM 1537 N N . ILE A 1 194 ? -8.840 8.496 -10.708 1.00 97.25 194 ILE A N 1
ATOM 1538 C CA . ILE A 1 194 ? -8.444 8.168 -9.333 1.00 97.25 194 ILE A CA 1
ATOM 1539 C C . ILE A 1 194 ? -9.565 8.629 -8.416 1.00 97.25 194 ILE A C 1
ATOM 1541 O O . ILE A 1 194 ? -9.833 9.829 -8.358 1.00 97.25 194 ILE A O 1
ATOM 1545 N N . ALA A 1 195 ? -10.214 7.693 -7.731 1.00 97.19 195 ALA A N 1
ATOM 1546 C CA . ALA A 1 195 ? -11.291 7.979 -6.796 1.00 97.19 195 ALA A CA 1
ATOM 1547 C C . ALA A 1 195 ? -10.737 8.356 -5.419 1.00 97.19 195 ALA A C 1
ATOM 1549 O O . ALA A 1 195 ? -10.521 7.501 -4.565 1.00 97.19 195 ALA A O 1
ATOM 1550 N N . LYS A 1 196 ? -10.527 9.649 -5.187 1.00 97.00 196 LYS A N 1
ATOM 1551 C CA . LYS A 1 196 ? -10.185 10.170 -3.863 1.00 97.00 196 LYS A CA 1
ATOM 1552 C C . LYS A 1 196 ? -11.387 10.062 -2.921 1.00 97.00 196 LYS A C 1
ATOM 1554 O O . LYS A 1 196 ? -12.526 10.277 -3.359 1.00 97.00 196 LYS A O 1
ATOM 1559 N N . PRO A 1 197 ? -11.162 9.749 -1.637 1.00 97.19 197 PRO A N 1
ATOM 1560 C CA . PRO A 1 197 ? -12.243 9.628 -0.673 1.00 97.19 197 PRO A CA 1
ATOM 1561 C C . PRO A 1 197 ? -12.936 10.968 -0.411 1.00 97.19 197 PRO A C 1
ATOM 1563 O O . PRO A 1 197 ? -12.355 12.037 -0.586 1.00 97.19 197 PRO A O 1
ATOM 1566 N N . HIS A 1 198 ? -14.176 10.902 0.067 1.00 97.00 198 HIS A N 1
ATOM 1567 C CA . HIS A 1 198 ? -14.786 12.023 0.766 1.00 97.00 198 HIS A CA 1
ATOM 1568 C C . HIS A 1 198 ? -14.154 12.109 2.158 1.00 97.00 198 HIS A C 1
ATOM 1570 O O . HIS A 1 198 ? -14.258 11.155 2.925 1.00 97.00 198 HIS A O 1
ATOM 1576 N N . GLU A 1 199 ? -13.480 13.207 2.486 1.00 95.19 199 GLU A N 1
ATOM 1577 C CA . GLU A 1 199 ? -12.886 13.387 3.813 1.00 95.19 199 GLU A CA 1
ATOM 1578 C C . GLU A 1 199 ? -13.825 14.157 4.742 1.00 95.19 199 GLU A C 1
ATOM 1580 O O . GLU A 1 199 ? -14.335 15.224 4.392 1.00 95.19 199 GLU A O 1
ATOM 1585 N N . GLU A 1 200 ? -14.019 13.633 5.948 1.00 94.12 200 GLU A N 1
ATOM 1586 C CA . GLU A 1 200 ? -14.795 14.280 7.002 1.00 94.12 200 GLU A CA 1
ATOM 1587 C C . GLU A 1 200 ? -14.168 14.036 8.379 1.00 94.12 200 GLU A C 1
ATOM 1589 O O . GLU A 1 200 ? -13.608 12.977 8.667 1.00 94.12 200 GLU A O 1
ATOM 1594 N N . VAL A 1 201 ? -14.277 15.030 9.260 1.00 94.31 201 VAL A N 1
ATOM 1595 C CA . VAL A 1 201 ? -13.823 14.916 10.648 1.00 94.31 201 VAL A CA 1
ATOM 1596 C C . VAL A 1 201 ? -14.950 14.312 11.482 1.00 94.31 201 VAL A C 1
ATOM 1598 O O . VAL A 1 201 ? -16.026 14.899 11.584 1.00 94.31 201 VAL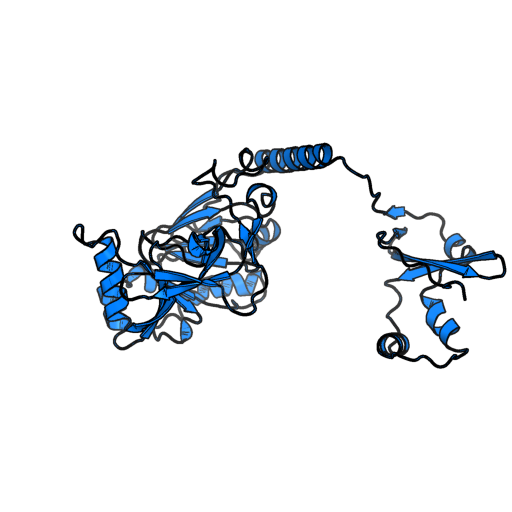 A O 1
ATOM 1601 N N . GLN A 1 202 ? -14.701 13.158 12.103 1.00 95.06 202 GLN A N 1
ATOM 1602 C CA . GLN A 1 202 ? -15.677 12.453 12.941 1.00 95.06 202 GLN A CA 1
ATOM 1603 C C . GLN A 1 202 ? -15.184 12.328 14.383 1.00 95.06 202 GLN A C 1
ATOM 1605 O O . GLN A 1 202 ? -13.980 12.237 14.638 1.00 95.06 202 GLN A O 1
ATOM 1610 N N . GLN A 1 203 ? -16.117 12.265 15.336 1.00 95.19 203 GLN A N 1
ATOM 1611 C CA . GLN A 1 203 ? -15.789 11.863 16.701 1.00 95.19 203 GLN A CA 1
ATOM 1612 C C . GLN A 1 203 ? -15.304 10.407 16.691 1.00 95.19 203 GLN A C 1
ATOM 1614 O O . GLN A 1 203 ? -15.941 9.532 16.098 1.00 95.19 203 GLN A O 1
ATOM 1619 N N . PHE A 1 204 ? -14.185 10.129 17.367 1.00 94.12 204 PHE A N 1
ATOM 1620 C CA . PHE A 1 204 ? -13.557 8.808 17.339 1.00 94.12 204 PHE A CA 1
ATOM 1621 C C . PHE A 1 204 ? -14.512 7.699 17.797 1.00 94.12 204 PHE A C 1
ATOM 1623 O O . PHE A 1 204 ? -14.569 6.641 17.178 1.00 94.12 204 PHE A O 1
ATOM 1630 N N . GLY A 1 205 ? -15.289 7.945 18.858 1.00 95.12 205 GLY A N 1
ATOM 1631 C CA . GLY A 1 205 ? -16.236 6.968 19.400 1.00 95.12 205 GLY A CA 1
ATOM 1632 C C . GLY A 1 205 ? -17.295 6.516 18.392 1.00 95.12 205 GLY A C 1
ATOM 1633 O O . GLY A 1 205 ? -17.584 5.317 18.314 1.00 95.12 205 GLY A O 1
ATOM 1634 N N . ASP A 1 206 ? -17.818 7.447 17.595 1.00 96.94 206 ASP A N 1
ATOM 1635 C CA . ASP A 1 206 ? -18.839 7.181 16.579 1.00 96.94 206 ASP A CA 1
ATOM 1636 C C . ASP A 1 206 ? -18.242 6.451 15.379 1.00 96.94 206 ASP A C 1
ATOM 1638 O O . ASP A 1 206 ? -18.739 5.390 14.997 1.00 96.94 206 ASP A O 1
ATOM 1642 N N . PHE A 1 207 ? -17.125 6.959 14.847 1.00 96.81 207 PHE A N 1
ATOM 1643 C CA . PHE A 1 207 ? -16.363 6.308 13.779 1.00 96.81 207 PHE A CA 1
ATOM 1644 C C . PHE A 1 207 ? -15.998 4.866 14.156 1.00 96.81 207 PHE A C 1
ATOM 1646 O O . PHE A 1 207 ? -16.276 3.925 13.412 1.00 96.81 207 PHE A O 1
ATOM 1653 N N . PHE A 1 208 ? -15.416 4.677 15.341 1.00 96.06 208 PHE A N 1
ATOM 1654 C CA . PHE A 1 208 ? -14.939 3.378 15.795 1.00 96.06 208 PHE A CA 1
ATOM 1655 C C . PHE A 1 208 ? -16.099 2.401 16.030 1.00 96.06 208 PHE A C 1
ATOM 1657 O O . PHE A 1 208 ? -16.004 1.217 15.699 1.00 96.06 208 PHE A O 1
ATOM 1664 N N . SER A 1 209 ? -17.227 2.890 16.557 1.00 96.75 209 SER A N 1
ATOM 1665 C CA . SER A 1 209 ? -18.445 2.083 16.697 1.00 96.75 209 SER A CA 1
ATOM 1666 C C . SER A 1 209 ? -19.031 1.695 15.341 1.00 96.75 209 SER A C 1
ATOM 1668 O O . SER A 1 209 ? -19.457 0.553 15.187 1.00 96.75 209 SER A O 1
ATOM 1670 N N . TYR A 1 210 ? -19.010 2.602 14.361 1.00 97.62 210 TYR A N 1
ATOM 1671 C CA . TYR A 1 210 ? -19.458 2.334 12.997 1.00 97.62 210 TYR A CA 1
ATOM 1672 C C . TYR A 1 210 ? -18.644 1.211 12.349 1.00 97.62 210 TYR A C 1
ATOM 1674 O O . TYR A 1 210 ? -19.219 0.197 11.961 1.00 97.62 210 TYR A O 1
ATOM 1682 N N . VAL A 1 211 ? -17.312 1.343 12.289 1.00 96.81 211 VAL A N 1
ATOM 1683 C CA . VAL A 1 211 ? -16.455 0.347 11.613 1.00 96.81 211 VAL A CA 1
ATOM 1684 C C . VAL A 1 211 ? -16.485 -1.012 12.306 1.00 96.81 211 VAL A C 1
ATOM 1686 O O . VAL A 1 211 ? -16.437 -2.033 11.626 1.00 96.81 211 VAL A O 1
ATOM 1689 N N . THR A 1 212 ? -16.626 -1.028 13.640 1.00 95.62 212 THR A N 1
ATOM 1690 C CA . THR A 1 212 ? -16.790 -2.270 14.409 1.00 95.62 212 THR A CA 1
ATOM 1691 C C . THR A 1 212 ? -18.108 -2.948 14.049 1.00 95.62 212 THR A C 1
ATOM 1693 O O . THR A 1 212 ? -18.109 -4.123 13.706 1.00 95.62 212 THR A O 1
ATOM 1696 N N . ARG A 1 213 ? -19.231 -2.213 14.071 1.00 97.06 213 ARG A N 1
ATOM 1697 C CA . ARG A 1 213 ? -20.541 -2.776 13.712 1.00 97.06 213 ARG A CA 1
ATOM 1698 C C . ARG A 1 213 ? -20.573 -3.254 12.265 1.00 97.06 213 ARG A C 1
ATOM 1700 O O . ARG A 1 213 ? -21.053 -4.350 12.029 1.00 97.06 213 ARG A O 1
ATOM 1707 N N . GLN A 1 214 ? -20.012 -2.488 11.332 1.00 96.81 214 GLN A N 1
ATOM 1708 C CA . GLN A 1 214 ? -19.949 -2.864 9.917 1.00 96.81 214 GLN A CA 1
ATOM 1709 C C . GLN A 1 214 ? -19.237 -4.208 9.678 1.00 96.81 214 GLN A C 1
ATOM 1711 O O . GLN A 1 214 ? -19.550 -4.899 8.707 1.00 96.81 214 GLN A O 1
ATOM 1716 N N . GLU A 1 215 ? -18.300 -4.573 10.556 1.00 95.06 215 GLU A N 1
ATOM 1717 C CA . GLU A 1 215 ? -17.581 -5.849 10.517 1.00 95.06 215 GLU A CA 1
ATOM 1718 C C . GLU A 1 215 ? -18.322 -6.972 11.263 1.00 95.06 215 GLU A C 1
ATOM 1720 O O . GLU A 1 215 ? -18.313 -8.115 10.820 1.00 95.06 215 GLU A O 1
ATOM 1725 N N . THR A 1 216 ? -18.938 -6.675 12.413 1.00 95.00 216 THR A N 1
ATOM 1726 C CA . THR A 1 216 ? -19.436 -7.717 13.331 1.00 95.00 216 THR A CA 1
ATOM 1727 C C . THR A 1 216 ? -20.936 -7.974 13.272 1.00 95.00 216 THR A C 1
ATOM 1729 O O . THR A 1 216 ? -21.376 -9.009 13.760 1.00 95.00 216 THR A O 1
ATOM 1732 N N . ASP A 1 217 ? -21.726 -7.019 12.781 1.00 97.00 217 ASP A N 1
ATOM 1733 C CA . ASP A 1 217 ? -23.188 -7.096 12.713 1.00 97.00 217 ASP A CA 1
ATOM 1734 C C . ASP A 1 217 ? -23.609 -7.688 11.353 1.00 97.00 217 ASP A C 1
ATOM 1736 O O . ASP A 1 217 ? -23.446 -7.022 10.327 1.00 97.00 217 ASP A O 1
ATOM 1740 N N . PRO A 1 218 ? -24.134 -8.929 11.303 1.00 94.31 218 PRO A N 1
ATOM 1741 C CA . PRO A 1 218 ? -24.522 -9.568 10.045 1.00 94.31 218 PRO A CA 1
ATOM 1742 C C . PRO A 1 218 ? -25.682 -8.865 9.331 1.00 94.31 218 PRO A C 1
ATOM 1744 O O . PRO A 1 218 ? -25.865 -9.067 8.133 1.00 94.31 218 PRO A O 1
ATOM 1747 N N . GLU A 1 219 ? -26.467 -8.058 10.052 1.00 96.56 219 GLU A N 1
ATOM 1748 C CA . GLU A 1 219 ? -27.587 -7.289 9.502 1.00 96.56 219 GLU A CA 1
ATOM 1749 C C . GLU A 1 219 ? -27.155 -5.885 9.044 1.00 96.56 219 GLU A C 1
ATOM 1751 O O . GLU A 1 219 ? -27.977 -5.109 8.551 1.00 96.56 219 GLU A O 1
ATOM 1756 N N . PHE A 1 220 ? -25.867 -5.537 9.180 1.00 96.19 220 PHE A N 1
ATOM 1757 C CA . PHE A 1 220 ? -25.363 -4.243 8.737 1.00 96.19 220 PHE A CA 1
ATOM 1758 C C . PHE A 1 220 ? -25.497 -4.106 7.212 1.00 96.19 220 PHE A C 1
ATOM 1760 O O . PHE A 1 220 ? -24.984 -4.968 6.487 1.00 96.19 220 PHE A O 1
ATOM 1767 N N . PRO A 1 221 ? -26.109 -3.019 6.697 1.00 95.06 221 PRO A N 1
ATOM 1768 C CA . PRO A 1 221 ? -26.366 -2.868 5.268 1.00 95.06 221 PRO A CA 1
ATOM 1769 C C . PRO A 1 221 ? -25.111 -3.082 4.412 1.00 95.06 221 PRO A C 1
ATOM 1771 O O . PRO A 1 221 ? -24.015 -2.609 4.729 1.00 95.06 221 PRO A O 1
ATOM 1774 N N . THR A 1 222 ? -25.242 -3.835 3.323 1.00 90.94 222 THR A N 1
ATOM 1775 C CA . THR A 1 222 ? -24.111 -4.161 2.438 1.00 90.94 222 THR A CA 1
ATOM 1776 C C . THR A 1 222 ? -23.711 -2.993 1.543 1.00 90.94 222 THR A C 1
ATOM 1778 O O . THR A 1 222 ? -22.554 -2.893 1.155 1.00 90.94 222 THR A O 1
ATOM 1781 N N . ASP A 1 223 ? -24.658 -2.108 1.244 1.00 91.81 223 ASP A N 1
ATOM 1782 C CA . ASP A 1 223 ? -24.523 -0.888 0.440 1.00 91.81 223 ASP A CA 1
ATOM 1783 C C . ASP A 1 223 ? -24.141 0.350 1.272 1.00 91.81 223 ASP A C 1
ATOM 1785 O O . ASP A 1 223 ? -24.058 1.462 0.751 1.00 91.81 223 ASP A O 1
ATOM 1789 N N . SER A 1 224 ? -23.886 0.168 2.570 1.00 95.12 224 SER A N 1
ATOM 1790 C CA . SER A 1 224 ? -23.384 1.224 3.442 1.00 95.12 224 SER A CA 1
ATOM 1791 C C . SER A 1 224 ? -22.004 1.710 2.995 1.00 95.12 224 SER A C 1
ATOM 1793 O O . SER A 1 224 ? -21.155 0.898 2.623 1.00 95.12 224 SER A O 1
ATOM 1795 N N . GLU A 1 225 ? -21.728 2.996 3.182 1.00 96.25 225 GLU A N 1
ATOM 1796 C CA . GLU A 1 225 ? -20.385 3.553 3.010 1.00 96.25 225 GLU A CA 1
ATOM 1797 C C . GLU A 1 225 ? -19.305 2.833 3.834 1.00 96.25 225 GLU A C 1
ATOM 1799 O O . GLU A 1 225 ? -19.542 2.282 4.904 1.00 96.25 225 GLU A O 1
ATOM 1804 N N . VAL A 1 226 ? -18.070 2.885 3.362 1.00 97.62 226 VAL A N 1
ATOM 1805 C CA . VAL A 1 226 ? -16.895 2.343 4.035 1.00 97.62 226 VAL A CA 1
ATOM 1806 C C . VAL A 1 226 ? -16.083 3.497 4.601 1.00 97.62 226 VAL A C 1
ATOM 1808 O O . VAL A 1 226 ? -15.796 4.472 3.899 1.00 97.62 226 VAL A O 1
ATOM 1811 N N . ARG A 1 227 ? -15.703 3.375 5.875 1.00 97.62 227 ARG A N 1
ATOM 1812 C CA . ARG A 1 227 ? -14.942 4.387 6.615 1.00 97.62 227 ARG A CA 1
ATOM 1813 C C . ARG A 1 227 ? -13.556 3.870 6.973 1.00 97.62 227 ARG A C 1
ATOM 1815 O O . ARG A 1 227 ? -13.408 2.754 7.468 1.00 97.62 227 ARG A O 1
ATOM 1822 N N . TYR A 1 228 ? -12.549 4.708 6.773 1.00 97.12 228 TYR A N 1
ATOM 1823 C CA . TYR A 1 228 ? -11.156 4.401 7.069 1.00 97.12 228 TYR A CA 1
ATOM 1824 C C . TYR A 1 228 ? -10.467 5.630 7.658 1.00 97.12 228 TYR A C 1
ATOM 1826 O O . TYR A 1 228 ? -10.539 6.714 7.088 1.00 97.12 228 TYR A O 1
ATOM 1834 N N . ALA A 1 229 ? -9.796 5.477 8.795 1.00 93.62 229 ALA A N 1
ATOM 1835 C CA . ALA A 1 229 ? -9.013 6.548 9.396 1.00 93.62 229 ALA A CA 1
ATOM 1836 C C . ALA A 1 229 ? -7.525 6.310 9.140 1.00 93.62 229 ALA A C 1
ATOM 1838 O O . ALA A 1 229 ? -6.982 5.260 9.494 1.00 93.62 229 ALA A O 1
ATOM 1839 N N . GLN A 1 230 ? -6.873 7.319 8.567 1.00 82.38 230 GLN A N 1
ATOM 1840 C CA . GLN A 1 230 ? -5.424 7.403 8.438 1.00 82.38 230 GLN A CA 1
ATOM 1841 C C . GLN A 1 230 ? -4.960 8.689 9.112 1.00 82.38 230 GLN A C 1
ATOM 1843 O O . GLN A 1 230 ? -4.982 9.770 8.522 1.00 82.38 230 GLN A O 1
ATOM 1848 N N . THR A 1 231 ? -4.540 8.580 10.368 1.00 69.31 231 THR A N 1
ATOM 1849 C CA . THR A 1 231 ? -4.043 9.738 11.1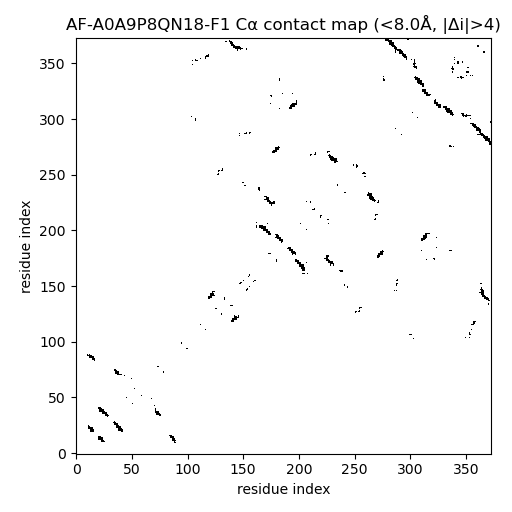08 1.00 69.31 231 THR A CA 1
ATOM 1850 C C . THR A 1 231 ? -2.561 9.909 10.808 1.00 69.31 231 THR A C 1
ATOM 1852 O O . THR A 1 231 ? -1.745 9.073 11.209 1.00 69.31 231 THR A O 1
ATOM 1855 N N . ARG A 1 232 ? -2.214 10.992 10.104 1.00 59.41 232 ARG A N 1
ATOM 1856 C CA . ARG A 1 232 ? -0.831 11.478 10.023 1.00 59.41 232 ARG A CA 1
ATOM 1857 C C . ARG A 1 232 ? -0.467 12.124 11.359 1.00 59.41 232 ARG A C 1
ATOM 1859 O O . ARG A 1 232 ? -1.283 12.836 11.930 1.00 59.41 232 ARG A O 1
ATOM 1866 N N . GLU A 1 233 ? 0.741 11.846 11.843 1.00 57.69 233 GLU A N 1
ATOM 1867 C CA . GLU A 1 233 ? 1.285 12.369 13.105 1.00 57.69 233 GLU A CA 1
ATOM 1868 C C . GLU A 1 233 ? 0.547 11.880 14.359 1.00 57.69 233 GLU A C 1
ATOM 1870 O O . GLU A 1 233 ? -0.053 12.640 15.123 1.00 57.69 233 GLU A O 1
ATOM 1875 N N . MET A 1 234 ? 0.689 10.580 14.632 1.00 53.84 234 MET A N 1
ATOM 1876 C CA . MET A 1 234 ? 0.168 9.920 15.835 1.00 53.84 234 MET A CA 1
ATOM 1877 C C . MET A 1 234 ? 0.571 10.600 17.160 1.00 53.84 234 MET A C 1
ATOM 1879 O O . MET A 1 234 ? -0.098 10.406 18.168 1.00 53.84 234 MET A O 1
ATOM 1883 N N . GLN A 1 235 ? 1.633 11.414 17.172 1.00 49.62 235 GLN A N 1
ATOM 1884 C CA . GLN A 1 235 ? 2.092 12.172 18.344 1.00 49.62 235 GLN A CA 1
ATOM 1885 C C . GLN A 1 235 ? 1.021 13.119 18.914 1.00 49.62 235 GLN A C 1
ATOM 1887 O O . GLN A 1 235 ? 1.064 13.436 20.101 1.00 49.62 235 GLN A O 1
ATOM 1892 N N . THR A 1 236 ? 0.057 13.545 18.092 1.00 47.84 236 THR A N 1
ATOM 1893 C CA . THR A 1 236 ? -1.072 14.391 18.517 1.00 47.84 236 THR A CA 1
ATOM 1894 C C . THR A 1 236 ? -2.170 13.613 19.241 1.00 47.84 236 THR A C 1
ATOM 1896 O O . THR A 1 236 ? -2.891 14.178 20.062 1.00 47.84 236 THR A O 1
ATOM 1899 N N . LEU A 1 237 ? -2.274 12.307 18.990 1.00 52.22 237 LEU A N 1
ATOM 1900 C CA . LEU A 1 237 ? -3.140 11.419 19.747 1.00 52.22 237 LEU A CA 1
ATOM 1901 C C . LEU A 1 237 ? -2.363 11.027 21.003 1.00 52.22 237 LEU A C 1
ATOM 1903 O O . LEU A 1 237 ? -1.398 10.270 20.921 1.00 52.22 237 LEU A O 1
ATOM 1907 N N . SER A 1 238 ? -2.772 11.527 22.170 1.00 52.06 238 SER A N 1
ATOM 1908 C CA . SER A 1 238 ? -2.179 11.264 23.498 1.00 52.06 238 SER A CA 1
ATOM 1909 C C . SER A 1 238 ? -2.235 9.787 23.953 1.00 52.06 238 SER A C 1
ATOM 1911 O O . SER A 1 238 ? -2.372 9.488 25.135 1.00 52.06 238 SER A O 1
ATOM 1913 N N . LEU A 1 239 ? -2.097 8.831 23.034 1.00 55.62 239 LEU A N 1
ATOM 1914 C CA . LEU A 1 239 ? -2.100 7.381 23.212 1.00 55.62 239 LEU A CA 1
ATOM 1915 C C . LEU A 1 239 ? -0.868 6.842 23.959 1.00 55.62 239 LEU A C 1
ATOM 1917 O O . LEU A 1 239 ? -0.707 5.629 24.079 1.00 55.62 239 LEU A O 1
ATOM 1921 N N . GLY A 1 240 ? 0.013 7.709 24.471 1.00 51.00 240 GLY A N 1
ATOM 1922 C CA . GLY A 1 240 ? 1.142 7.296 25.311 1.00 51.00 240 GLY A CA 1
ATOM 1923 C C . GLY A 1 240 ? 2.146 6.374 24.605 1.00 51.00 240 GLY A C 1
ATOM 1924 O O . GLY A 1 240 ? 2.842 5.605 25.265 1.00 51.00 240 GLY A O 1
ATOM 1925 N N . MET A 1 241 ? 2.239 6.462 23.274 1.00 52.47 241 MET A N 1
ATOM 1926 C CA . MET A 1 241 ? 3.111 5.634 22.434 1.00 52.47 241 MET A CA 1
ATOM 1927 C C . MET A 1 241 ? 4.595 6.036 22.287 1.00 52.47 241 MET A C 1
ATOM 1929 O O . MET A 1 241 ? 5.332 5.205 21.747 1.00 52.47 241 MET A O 1
ATOM 1933 N N . PRO A 1 242 ? 5.114 7.201 22.749 1.00 49.81 242 PRO A N 1
ATOM 1934 C CA . PRO A 1 242 ? 6.469 7.602 22.365 1.00 49.81 242 PRO A CA 1
ATOM 1935 C C . PRO A 1 242 ? 7.582 6.701 22.925 1.00 49.81 242 PRO A C 1
ATOM 1937 O O . PRO A 1 242 ? 8.701 6.775 22.439 1.00 49.81 242 PRO A O 1
ATOM 1940 N N . VAL A 1 243 ? 7.299 5.822 23.896 1.00 41.75 243 VAL A N 1
ATOM 1941 C CA . VAL A 1 243 ? 8.322 4.970 24.535 1.00 41.75 243 VAL A CA 1
ATOM 1942 C C . VAL A 1 243 ? 8.468 3.586 23.878 1.00 41.75 243 VAL A C 1
ATOM 1944 O O . VAL A 1 243 ? 9.515 2.964 24.015 1.00 41.75 243 VAL A O 1
ATOM 1947 N N . TYR A 1 244 ? 7.473 3.094 23.126 1.00 50.75 244 TYR A N 1
ATOM 1948 C CA . TYR A 1 244 ? 7.490 1.710 22.606 1.00 50.75 244 TYR A CA 1
ATOM 1949 C C . TYR A 1 244 ? 7.811 1.606 21.107 1.00 50.75 244 TYR A C 1
ATOM 1951 O O . TYR A 1 244 ? 8.347 0.590 20.680 1.00 50.75 244 TYR A O 1
ATOM 1959 N N . CYS A 1 245 ? 7.619 2.685 20.337 1.00 53.91 245 CYS A N 1
ATOM 1960 C CA . CYS A 1 245 ? 8.200 2.826 18.992 1.00 53.91 245 CYS A CA 1
ATOM 1961 C C . CYS A 1 245 ? 9.735 2.979 19.004 1.00 53.91 245 CYS A C 1
ATOM 1963 O O . CYS A 1 245 ? 10.350 2.976 17.942 1.00 53.91 245 CYS A O 1
ATOM 1965 N N . VAL A 1 246 ? 10.361 3.113 20.182 1.00 50.34 246 VAL A N 1
ATOM 1966 C CA . VAL A 1 246 ? 11.803 3.382 20.338 1.00 50.34 246 VAL A CA 1
ATOM 1967 C C . VAL A 1 246 ? 12.673 2.252 19.781 1.00 50.34 246 VAL A C 1
ATOM 1969 O O . VAL A 1 246 ? 13.762 2.519 19.288 1.00 50.34 246 VAL A O 1
ATOM 1972 N N . VAL A 1 247 ? 12.204 1.001 19.804 1.00 51.56 247 VAL A N 1
ATOM 1973 C CA . VAL A 1 247 ? 13.004 -0.146 19.338 1.00 51.56 247 VAL A CA 1
ATOM 1974 C C . VAL A 1 247 ? 13.128 -0.151 17.809 1.00 51.56 247 VAL A C 1
ATOM 1976 O O . VAL A 1 247 ? 14.237 -0.162 17.277 1.00 51.56 247 VAL A O 1
ATOM 1979 N N . THR A 1 248 ? 12.011 -0.006 17.087 1.00 60.91 248 THR A N 1
ATOM 1980 C CA . THR A 1 248 ? 12.028 0.166 15.623 1.00 60.91 248 THR A CA 1
ATOM 1981 C C . THR A 1 248 ? 12.731 1.464 15.218 1.00 60.91 248 THR A C 1
ATOM 1983 O O . THR A 1 248 ? 13.464 1.489 14.230 1.00 60.91 248 THR A O 1
ATOM 1986 N N . TYR A 1 249 ? 12.558 2.531 16.006 1.00 64.62 249 TYR A N 1
ATOM 1987 C CA . TYR A 1 249 ? 13.265 3.798 15.822 1.00 64.62 249 TYR A CA 1
ATOM 1988 C C . TYR A 1 249 ? 14.786 3.615 15.913 1.00 64.62 249 TYR A C 1
ATOM 1990 O O . TYR A 1 249 ? 15.500 4.096 15.040 1.00 64.62 249 TYR A O 1
ATOM 1998 N N . TRP A 1 250 ? 15.280 2.863 16.902 1.00 66.25 250 TRP A N 1
ATOM 1999 C CA . TRP A 1 250 ? 16.707 2.588 17.062 1.00 66.25 250 TRP A CA 1
ATOM 2000 C C . TRP A 1 250 ? 17.285 1.803 15.883 1.00 66.25 250 TRP A C 1
ATOM 2002 O O . TRP A 1 250 ? 18.380 2.134 15.427 1.00 66.25 250 TRP A O 1
ATOM 2012 N N . LEU A 1 251 ? 16.567 0.801 15.362 1.00 71.00 251 LEU A N 1
ATOM 2013 C CA . LEU A 1 251 ? 17.023 0.041 14.195 1.00 71.00 251 LEU A CA 1
ATOM 2014 C C . LEU A 1 251 ? 17.140 0.944 12.958 1.00 71.00 251 LEU A C 1
ATOM 2016 O O . LEU A 1 251 ? 18.169 0.915 12.285 1.00 71.00 251 LEU A O 1
ATOM 2020 N N . MET A 1 252 ? 16.127 1.777 12.691 1.00 73.50 252 MET A N 1
ATOM 2021 C CA . MET A 1 252 ? 16.133 2.726 11.569 1.00 73.50 252 MET A CA 1
ATOM 202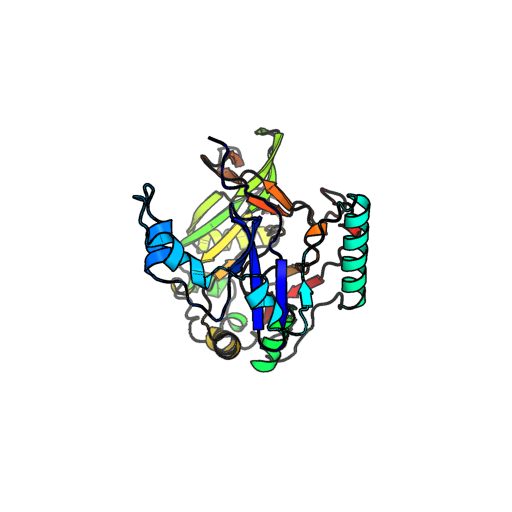2 C C . MET A 1 252 ? 17.223 3.783 11.718 1.00 73.50 252 MET A C 1
ATOM 2024 O O . MET A 1 252 ? 17.989 4.013 10.787 1.00 73.50 252 MET A O 1
ATOM 2028 N N . GLU A 1 253 ? 17.344 4.394 12.894 1.00 77.88 253 GLU A N 1
ATOM 2029 C CA . GLU A 1 253 ? 18.344 5.425 13.158 1.00 77.88 253 GLU A CA 1
ATOM 2030 C C . GLU A 1 253 ? 19.765 4.855 13.077 1.00 77.88 253 GLU A C 1
ATOM 2032 O O . GLU A 1 253 ? 20.631 5.440 12.429 1.00 77.88 253 GLU A O 1
ATOM 2037 N N . SER A 1 254 ? 20.001 3.679 13.661 1.00 80.06 254 SER A N 1
ATOM 2038 C CA . SER A 1 254 ? 21.323 3.042 13.664 1.00 80.06 254 SER A CA 1
ATOM 2039 C C . SER A 1 254 ? 21.728 2.504 12.292 1.00 80.06 254 SER A C 1
ATOM 2041 O O . SER A 1 254 ? 22.917 2.478 11.978 1.00 80.06 254 SER A O 1
ATOM 2043 N N . ALA A 1 255 ? 20.770 2.056 11.477 1.00 84.88 255 ALA A N 1
ATOM 2044 C CA . ALA A 1 255 ? 21.040 1.519 10.146 1.00 84.88 255 ALA A CA 1
ATOM 2045 C C . ALA A 1 255 ? 21.081 2.605 9.062 1.00 84.88 255 ALA A C 1
ATOM 2047 O O . ALA A 1 255 ? 22.033 2.669 8.287 1.00 84.88 255 ALA A O 1
ATOM 2048 N N . LEU A 1 256 ? 20.060 3.464 9.008 1.00 85.19 256 LEU A N 1
ATOM 2049 C CA . LEU A 1 256 ? 19.859 4.459 7.950 1.00 85.19 256 LEU A CA 1
ATOM 2050 C C . LEU A 1 256 ? 20.390 5.852 8.320 1.00 85.19 256 LEU A C 1
ATOM 2052 O O . LEU A 1 256 ? 20.438 6.740 7.466 1.00 85.19 256 LEU A O 1
ATOM 2056 N N . GLY A 1 257 ? 20.770 6.072 9.583 1.00 83.12 257 GLY A N 1
ATOM 2057 C CA . GLY A 1 257 ? 21.262 7.363 10.068 1.00 83.12 257 GLY A CA 1
ATOM 2058 C C . GLY A 1 257 ? 20.188 8.453 10.120 1.00 83.12 257 GLY A C 1
ATOM 2059 O O . GLY A 1 257 ? 20.530 9.636 10.079 1.00 83.12 257 GLY A O 1
ATOM 2060 N N . LYS A 1 258 ? 18.899 8.082 10.133 1.00 81.75 258 LYS A N 1
ATOM 2061 C CA . LYS A 1 258 ? 17.766 9.017 10.093 1.00 81.75 258 LYS A CA 1
ATOM 2062 C C . LYS A 1 258 ? 16.598 8.542 10.953 1.00 81.75 258 LYS A C 1
ATOM 2064 O O . LYS A 1 258 ? 16.298 7.353 11.004 1.00 81.75 258 LYS A O 1
ATOM 2069 N N . ALA A 1 259 ? 15.920 9.505 11.570 1.00 80.38 259 ALA A N 1
ATOM 2070 C CA . ALA A 1 259 ? 14.619 9.301 12.193 1.00 80.38 259 ALA A CA 1
ATOM 2071 C C . ALA A 1 259 ? 13.521 9.100 11.125 1.00 80.38 259 ALA A C 1
ATOM 2073 O O . ALA A 1 259 ? 13.679 9.601 10.007 1.00 80.38 259 ALA A O 1
ATOM 2074 N N . PRO A 1 260 ? 12.403 8.423 11.450 1.00 81.44 260 PRO A N 1
ATOM 2075 C CA . PRO A 1 260 ? 11.252 8.335 10.556 1.00 81.44 260 PRO A CA 1
ATOM 2076 C C . PRO A 1 260 ? 10.676 9.718 10.231 1.00 81.44 260 PRO A C 1
ATOM 2078 O O . PRO A 1 260 ? 10.461 10.524 11.137 1.00 81.44 260 PRO A O 1
ATOM 2081 N N . ASP A 1 261 ? 10.356 9.961 8.958 1.00 83.00 261 ASP A N 1
ATOM 2082 C CA . ASP A 1 261 ? 9.707 11.205 8.517 1.00 83.00 261 ASP A CA 1
ATOM 2083 C C . ASP A 1 261 ? 8.259 11.321 9.029 1.00 83.00 261 ASP A C 1
ATOM 2085 O O . ASP A 1 261 ? 7.749 12.423 9.225 1.00 83.00 261 ASP A O 1
ATOM 2089 N N . ALA A 1 262 ? 7.582 10.187 9.246 1.00 82.44 262 ALA A N 1
ATOM 2090 C CA . ALA A 1 262 ? 6.207 10.135 9.732 1.00 82.44 262 ALA A CA 1
ATOM 2091 C C . ALA A 1 262 ? 5.926 8.861 10.542 1.00 82.44 262 ALA A C 1
ATOM 2093 O O . ALA A 1 262 ? 6.486 7.798 10.282 1.00 82.44 262 ALA A O 1
ATOM 2094 N N . ILE A 1 263 ? 4.995 8.968 11.496 1.00 83.06 263 ILE A N 1
ATOM 2095 C CA . ILE A 1 263 ? 4.399 7.838 12.220 1.00 83.06 263 ILE A CA 1
ATOM 2096 C C . ILE A 1 263 ? 2.884 7.956 12.071 1.00 83.06 263 ILE A C 1
ATOM 2098 O O . ILE A 1 263 ? 2.283 8.927 12.544 1.00 83.06 263 ILE A O 1
ATOM 2102 N N . ASN A 1 264 ? 2.281 6.968 11.414 1.00 85.81 264 ASN A N 1
ATOM 2103 C CA . ASN A 1 264 ? 0.860 6.960 11.085 1.00 85.81 264 ASN A CA 1
ATOM 2104 C C . ASN A 1 264 ? 0.114 5.890 11.891 1.00 85.81 264 ASN A C 1
ATOM 2106 O O . ASN A 1 264 ? 0.673 4.846 12.226 1.00 85.81 264 ASN A O 1
ATOM 2110 N N . LEU A 1 265 ? -1.167 6.145 12.157 1.00 87.69 265 LEU A N 1
ATOM 2111 C CA . LEU A 1 265 ? -2.104 5.155 12.686 1.00 87.69 265 LEU A CA 1
ATOM 2112 C C . LEU A 1 265 ? -3.200 4.902 11.654 1.00 87.69 265 LEU A C 1
ATOM 2114 O O . LEU A 1 265 ? -3.814 5.845 11.156 1.00 87.69 265 LEU A O 1
ATOM 2118 N N . TRP A 1 266 ? -3.467 3.626 11.390 1.00 93.12 266 TRP A N 1
ATOM 2119 C CA . TRP A 1 266 ? -4.504 3.188 10.466 1.00 93.12 266 TRP A CA 1
ATOM 2120 C C . TRP A 1 266 ? -5.575 2.388 11.198 1.00 93.12 266 TRP A C 1
ATOM 2122 O O . TRP A 1 266 ? -5.263 1.440 11.920 1.00 93.12 266 TRP A O 1
ATOM 2132 N N . ILE A 1 267 ? -6.840 2.758 11.000 1.00 95.00 267 ILE A N 1
ATOM 2133 C CA . ILE A 1 267 ? -7.999 2.060 11.566 1.00 95.00 267 ILE A CA 1
ATOM 2134 C C . ILE A 1 267 ? -9.045 1.888 10.467 1.00 95.00 267 ILE A C 1
ATOM 2136 O O . ILE A 1 267 ? -9.472 2.853 9.839 1.00 95.00 267 ILE A O 1
ATOM 2140 N N . GLY A 1 268 ? -9.476 0.651 10.254 1.00 95.81 268 GLY A N 1
ATOM 2141 C CA . GLY A 1 268 ? -10.483 0.279 9.267 1.00 95.81 268 GLY A CA 1
ATOM 2142 C C . GLY A 1 268 ? -10.977 -1.140 9.505 1.00 95.81 268 GLY A C 1
ATOM 2143 O O . GLY A 1 268 ? -10.675 -1.736 10.540 1.00 95.81 268 GLY A O 1
ATOM 2144 N N . ASN A 1 269 ? -11.712 -1.678 8.540 1.00 95.50 269 ASN A N 1
ATOM 2145 C CA . ASN A 1 269 ? -12.248 -3.035 8.574 1.00 95.50 269 ASN A CA 1
ATOM 2146 C C . ASN A 1 269 ? -12.053 -3.749 7.224 1.00 95.50 269 ASN A C 1
ATOM 2148 O O . ASN A 1 269 ? -11.379 -3.221 6.335 1.00 95.50 269 ASN A O 1
ATOM 2152 N N . SER A 1 270 ? -12.620 -4.949 7.076 1.00 96.25 270 SER A N 1
ATOM 2153 C CA . SER A 1 270 ? -12.421 -5.801 5.895 1.00 96.25 270 SER A CA 1
ATOM 2154 C C . SER A 1 270 ? -13.004 -5.228 4.599 1.00 96.25 270 SER A C 1
ATOM 2156 O O . SER A 1 270 ? -12.639 -5.681 3.517 1.00 96.25 270 SER A O 1
ATOM 2158 N N . ARG A 1 271 ? -13.875 -4.212 4.683 1.00 96.88 271 ARG A N 1
ATOM 2159 C CA . ARG A 1 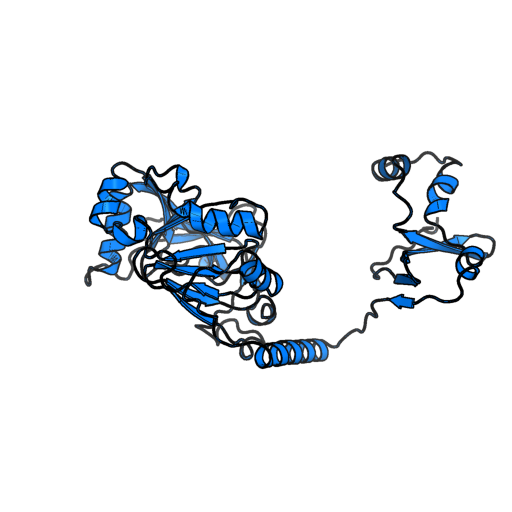271 ? -14.512 -3.591 3.514 1.00 96.88 271 ARG A CA 1
ATOM 2160 C C . ARG A 1 271 ? -13.649 -2.524 2.837 1.00 96.88 271 ARG A C 1
ATOM 2162 O O . ARG A 1 271 ? -14.043 -2.030 1.789 1.00 96.88 271 ARG A O 1
ATOM 2169 N N . SER A 1 272 ? -12.505 -2.145 3.413 1.00 96.00 272 SER A N 1
ATOM 2170 C CA . SER A 1 272 ? -11.587 -1.147 2.844 1.00 96.00 272 SER A CA 1
ATOM 2171 C C . SER A 1 272 ? -10.366 -1.808 2.209 1.00 96.00 272 SER A C 1
ATOM 2173 O O . SER A 1 272 ? -9.697 -2.625 2.843 1.00 96.00 272 SER A O 1
ATOM 2175 N N . THR A 1 273 ? -10.043 -1.427 0.972 1.00 96.12 273 THR A N 1
ATOM 2176 C CA . THR A 1 273 ? -8.874 -1.921 0.235 1.00 96.12 273 THR A CA 1
ATOM 2177 C C . THR A 1 273 ? -8.059 -0.755 -0.306 1.00 96.12 273 THR A C 1
ATOM 2179 O O . THR A 1 273 ? -8.578 0.157 -0.943 1.00 96.12 273 THR A O 1
ATOM 2182 N N . THR A 1 274 ? -6.751 -0.796 -0.063 1.00 96.00 274 THR A N 1
ATOM 2183 C CA . THR A 1 274 ? -5.801 0.147 -0.656 1.00 96.00 274 THR A CA 1
ATOM 2184 C C . THR A 1 274 ? -5.375 -0.396 -2.014 1.00 96.00 274 THR A C 1
ATOM 2186 O O . THR A 1 274 ? -4.876 -1.517 -2.085 1.00 96.00 274 THR A O 1
ATOM 2189 N N . ALA A 1 275 ? -5.582 0.378 -3.080 1.00 95.75 275 ALA A N 1
ATOM 2190 C CA . ALA A 1 275 ? -5.190 -0.026 -4.428 1.00 95.75 275 ALA A CA 1
ATOM 2191 C C . ALA A 1 275 ? -3.668 -0.185 -4.562 1.00 95.75 275 ALA A C 1
ATOM 2193 O O . ALA A 1 275 ? -2.897 0.375 -3.778 1.00 95.75 275 ALA A O 1
ATOM 2194 N N . MET A 1 276 ? -3.235 -0.920 -5.587 1.00 96.06 276 MET A N 1
ATOM 2195 C CA . MET A 1 276 ? -1.819 -1.061 -5.914 1.00 96.06 276 MET A CA 1
ATOM 2196 C C . MET A 1 276 ? -1.180 0.309 -6.168 1.00 96.06 276 MET A C 1
ATOM 2198 O O . MET A 1 276 ? -1.626 1.088 -7.010 1.00 96.06 276 MET A O 1
ATOM 2202 N N . HIS A 1 277 ? -0.120 0.593 -5.427 1.00 96.06 277 HIS A N 1
ATOM 2203 C CA . HIS A 1 277 ? 0.666 1.816 -5.512 1.00 96.06 277 HIS A CA 1
ATOM 2204 C C . HIS A 1 277 ? 2.084 1.514 -5.026 1.00 96.06 277 HIS A C 1
ATOM 2206 O O . HIS A 1 277 ? 2.382 0.382 -4.660 1.00 96.06 277 HIS A O 1
ATOM 2212 N N . LYS A 1 278 ? 2.939 2.536 -5.033 1.00 95.62 278 LYS A N 1
ATOM 2213 C CA . LYS A 1 278 ? 4.304 2.467 -4.518 1.00 95.62 278 LYS A CA 1
ATOM 2214 C C . LYS A 1 278 ? 4.642 3.741 -3.759 1.00 95.62 278 LYS A C 1
ATOM 2216 O O . LYS A 1 278 ? 4.207 4.828 -4.152 1.00 95.62 278 LYS A O 1
ATOM 2221 N N . ASP A 1 279 ? 5.491 3.608 -2.753 1.00 94.06 279 ASP A N 1
ATOM 2222 C CA . ASP A 1 279 ? 5.990 4.717 -1.945 1.00 94.06 279 ASP A CA 1
ATOM 2223 C C . ASP A 1 279 ? 7.493 4.924 -2.132 1.00 94.06 279 ASP A C 1
ATOM 2225 O O . ASP A 1 279 ? 8.247 3.999 -2.419 1.00 94.06 279 ASP A O 1
ATOM 2229 N N . ASN A 1 280 ? 7.961 6.152 -1.908 1.00 93.44 280 ASN A N 1
ATOM 2230 C CA . ASN A 1 280 ? 9.390 6.483 -1.955 1.00 93.44 280 ASN A CA 1
ATOM 2231 C C . ASN A 1 280 ? 10.069 6.344 -0.575 1.00 93.44 280 ASN A C 1
ATOM 2233 O O . ASN A 1 280 ? 11.094 6.982 -0.335 1.00 93.44 280 ASN A O 1
ATOM 2237 N N . PHE A 1 281 ? 9.476 5.574 0.341 1.00 91.19 281 PHE A N 1
ATOM 2238 C CA . PHE A 1 281 ? 9.886 5.474 1.742 1.00 91.19 281 PHE A CA 1
ATOM 2239 C C . PHE A 1 281 ? 10.272 4.045 2.115 1.00 91.19 281 PHE A C 1
ATOM 2241 O O . PHE A 1 281 ? 9.655 3.092 1.652 1.00 91.19 281 PHE A O 1
ATOM 2248 N N . GLU A 1 282 ? 11.247 3.916 3.013 1.00 92.69 282 GLU A N 1
ATOM 2249 C CA . GLU A 1 282 ? 11.503 2.667 3.731 1.00 92.69 282 GLU A CA 1
ATOM 2250 C C . GLU A 1 282 ? 10.447 2.527 4.832 1.00 92.69 282 GLU A C 1
ATOM 2252 O O . GLU A 1 282 ? 10.459 3.282 5.806 1.00 92.69 282 GLU A O 1
ATOM 2257 N N . ASN A 1 283 ? 9.496 1.610 4.660 1.00 93.38 283 ASN A N 1
ATOM 2258 C CA . ASN A 1 283 ? 8.329 1.526 5.526 1.00 93.38 283 ASN A CA 1
ATOM 2259 C C . ASN A 1 283 ? 8.440 0.331 6.484 1.00 93.38 283 ASN A C 1
ATOM 2261 O O . ASN A 1 283 ? 8.751 -0.788 6.073 1.00 93.38 283 ASN A O 1
ATOM 2265 N N . ILE A 1 284 ? 8.161 0.568 7.768 1.00 92.69 284 ILE A N 1
ATOM 2266 C CA . ILE A 1 284 ? 7.922 -0.495 8.747 1.00 92.69 284 ILE A CA 1
ATOM 2267 C C . ILE A 1 284 ? 6.451 -0.475 9.124 1.00 92.69 284 ILE A C 1
ATOM 2269 O O . ILE A 1 284 ? 5.990 0.403 9.857 1.00 92.69 284 ILE A O 1
ATOM 2273 N N . PHE A 1 285 ? 5.725 -1.479 8.648 1.00 95.00 285 PHE A N 1
ATOM 2274 C CA . PHE A 1 285 ? 4.325 -1.668 8.981 1.00 95.00 285 PHE A CA 1
ATOM 2275 C C . PHE A 1 285 ? 4.199 -2.630 10.160 1.00 95.00 285 PHE A C 1
ATOM 2277 O O . PHE A 1 285 ? 4.741 -3.730 10.118 1.00 95.00 285 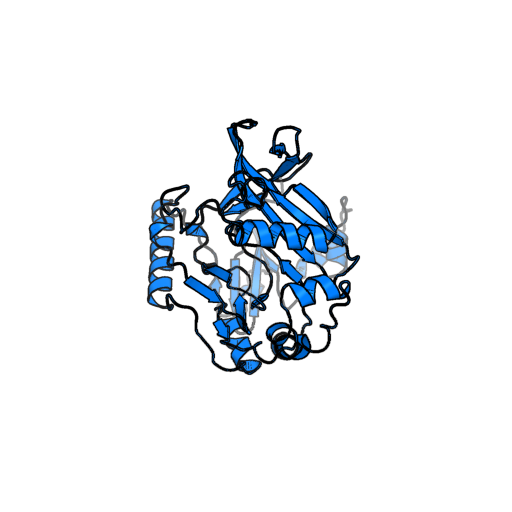PHE A O 1
ATOM 2284 N N . VAL A 1 286 ? 3.462 -2.249 11.203 1.00 94.50 286 VAL A N 1
ATOM 2285 C CA . VAL A 1 286 ? 3.273 -3.084 12.399 1.00 94.50 286 VAL A CA 1
ATOM 2286 C C . VAL A 1 286 ? 1.792 -3.362 12.608 1.00 94.50 286 VAL A C 1
ATOM 2288 O O . VAL A 1 286 ? 0.992 -2.433 12.737 1.00 94.50 286 VAL A O 1
ATOM 2291 N N . GLN A 1 287 ? 1.420 -4.639 12.673 1.00 96.75 287 GLN A N 1
ATOM 2292 C CA . GLN A 1 287 ? 0.037 -5.044 12.897 1.00 96.75 287 GLN A CA 1
ATOM 2293 C C . GLN A 1 287 ? -0.246 -5.170 14.398 1.00 96.75 287 GLN A C 1
ATOM 2295 O O . GLN A 1 287 ? 0.263 -6.069 15.055 1.00 96.75 287 GLN A O 1
ATOM 2300 N N . ILE A 1 288 ? -1.076 -4.285 14.960 1.00 94.44 288 ILE A N 1
ATOM 2301 C CA . ILE A 1 288 ? -1.362 -4.285 16.409 1.00 94.44 288 ILE A CA 1
ATOM 2302 C C . ILE A 1 288 ? -2.593 -5.131 16.766 1.00 94.44 288 ILE A C 1
ATOM 2304 O O . ILE A 1 288 ? -2.545 -5.909 17.714 1.00 94.44 288 ILE A O 1
ATOM 2308 N N . VAL A 1 289 ? -3.699 -4.990 16.025 1.00 94.06 289 VAL A N 1
ATOM 2309 C CA . VAL A 1 289 ? -4.970 -5.701 16.276 1.00 94.06 289 VAL A CA 1
ATOM 2310 C C . VAL A 1 289 ? -5.571 -6.176 14.960 1.00 94.06 289 VAL A C 1
ATOM 2312 O O . VAL A 1 289 ? -5.662 -5.394 14.022 1.00 94.06 289 VAL A O 1
ATOM 2315 N N . GLY A 1 290 ? -6.038 -7.423 14.895 1.00 95.56 290 GLY A N 1
ATOM 2316 C CA . GLY A 1 290 ? -6.582 -8.011 13.666 1.00 95.56 290 GLY A CA 1
ATOM 2317 C C . GLY A 1 290 ? -5.485 -8.460 12.699 1.00 95.56 290 GLY A C 1
ATOM 2318 O O . GLY A 1 290 ? -4.338 -8.626 13.105 1.00 95.56 290 GLY A O 1
ATOM 2319 N N . ARG A 1 291 ? -5.840 -8.662 11.427 1.00 97.69 291 ARG A N 1
ATOM 2320 C CA . ARG A 1 291 ? -4.920 -9.109 10.373 1.00 97.69 291 ARG A CA 1
ATOM 2321 C C . ARG A 1 291 ? -4.865 -8.106 9.227 1.00 97.69 291 ARG A C 1
ATOM 232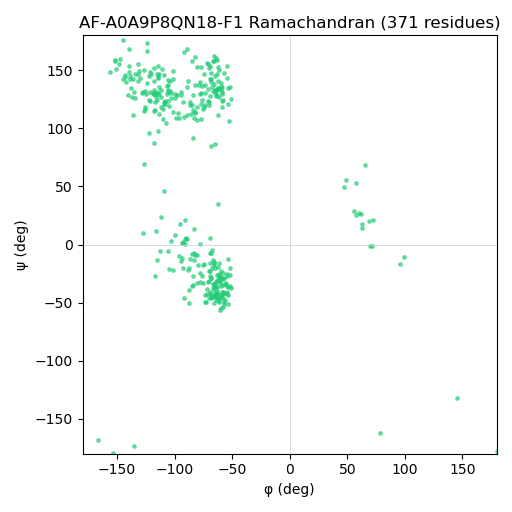3 O O . ARG A 1 291 ? -5.869 -7.464 8.921 1.00 97.69 291 ARG A O 1
ATOM 2330 N N . LYS A 1 292 ? -3.708 -8.008 8.572 1.00 98.25 292 LYS A N 1
ATOM 2331 C CA . LYS A 1 292 ? -3.534 -7.239 7.332 1.00 98.25 292 LYS A CA 1
ATOM 2332 C C . LYS A 1 292 ? -2.935 -8.132 6.258 1.00 98.25 292 LYS A C 1
ATOM 2334 O O . LYS A 1 292 ? -1.960 -8.838 6.505 1.00 98.25 292 LYS A O 1
ATOM 2339 N N . HIS A 1 293 ? -3.534 -8.084 5.076 1.00 98.19 293 HIS A N 1
ATOM 2340 C CA . HIS A 1 293 ? -3.091 -8.824 3.904 1.00 98.19 293 HIS A CA 1
ATOM 2341 C C . HIS A 1 293 ? -2.436 -7.853 2.919 1.00 98.19 293 HIS 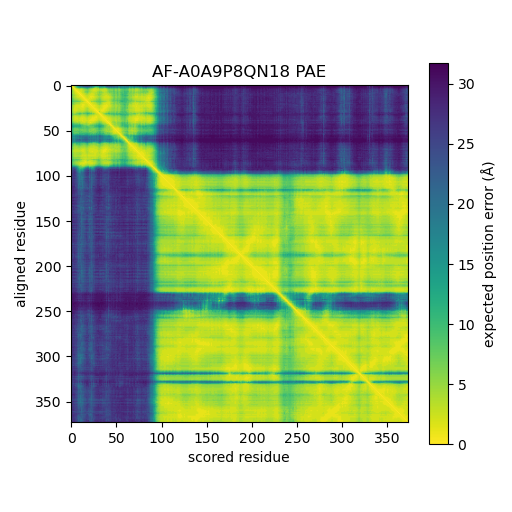A C 1
ATOM 2343 O O . HIS A 1 293 ? -3.012 -6.812 2.606 1.00 98.19 293 HIS A O 1
ATOM 2349 N N . PHE A 1 294 ? -1.235 -8.194 2.461 1.00 98.25 294 PHE A N 1
ATOM 2350 C CA . PHE A 1 294 ? -0.479 -7.462 1.452 1.00 98.25 294 PHE A CA 1
ATOM 2351 C C . PHE A 1 294 ? -0.253 -8.348 0.231 1.00 98.25 294 PHE A C 1
ATOM 2353 O O . PHE A 1 294 ? 0.064 -9.534 0.357 1.00 98.25 294 PHE A O 1
ATOM 2360 N N . VAL A 1 295 ? -0.359 -7.732 -0.942 1.00 97.56 295 VAL A N 1
ATOM 2361 C CA . VAL A 1 295 ? 0.107 -8.276 -2.214 1.00 97.56 295 VAL A CA 1
ATOM 2362 C C . VAL A 1 295 ? 1.198 -7.333 -2.706 1.00 97.56 295 VAL A C 1
ATOM 2364 O O . VAL A 1 295 ? 0.930 -6.157 -2.928 1.00 97.56 295 VAL A O 1
ATOM 2367 N N . LEU A 1 296 ? 2.431 -7.824 -2.803 1.00 97.62 296 LEU A N 1
ATOM 2368 C CA . LEU A 1 296 ? 3.615 -7.021 -3.104 1.00 97.62 296 LEU A CA 1
ATOM 2369 C C . LEU A 1 296 ? 4.206 -7.427 -4.453 1.00 97.62 296 LEU A C 1
ATOM 2371 O O . LEU A 1 296 ? 4.251 -8.618 -4.783 1.00 97.62 296 LEU A O 1
ATOM 2375 N N . LEU A 1 297 ? 4.712 -6.451 -5.204 1.00 96.56 297 LEU A N 1
ATOM 2376 C CA . LEU A 1 297 ? 5.451 -6.681 -6.441 1.00 96.56 297 LEU A CA 1
ATOM 2377 C C . LEU A 1 297 ? 6.790 -5.942 -6.369 1.00 96.56 297 LEU A C 1
ATOM 2379 O O . LEU A 1 297 ? 6.803 -4.757 -6.067 1.00 96.56 297 LEU A O 1
ATOM 2383 N N . PRO A 1 298 ? 7.926 -6.585 -6.683 1.00 95.88 298 PRO A N 1
ATOM 2384 C CA . PRO A 1 298 ? 9.182 -5.857 -6.758 1.00 95.88 298 PRO A CA 1
ATOM 2385 C C . PRO A 1 298 ? 9.116 -4.764 -7.838 1.00 95.88 298 PRO A C 1
ATOM 2387 O O . PRO A 1 298 ? 8.479 -4.980 -8.876 1.00 95.88 298 PRO A O 1
ATOM 2390 N N . PRO A 1 299 ? 9.857 -3.648 -7.682 1.00 95.38 299 PRO A N 1
ATOM 2391 C CA . PRO A 1 299 ? 9.837 -2.528 -8.630 1.00 95.38 299 PRO A CA 1
ATOM 2392 C C . PRO A 1 299 ? 10.144 -2.933 -10.082 1.00 95.38 299 PRO A C 1
ATOM 2394 O O . PRO A 1 299 ? 9.690 -2.289 -11.027 1.00 95.38 299 PRO A O 1
ATOM 2397 N N . LEU A 1 300 ? 10.901 -4.022 -10.274 1.00 94.31 300 LEU A N 1
ATOM 2398 C CA . LEU A 1 300 ? 11.206 -4.590 -11.591 1.00 94.31 300 LEU A CA 1
ATOM 2399 C C . LEU A 1 300 ? 9.940 -4.980 -12.376 1.00 94.31 300 LEU A C 1
ATOM 2401 O O . LEU A 1 300 ? 9.933 -4.928 -13.604 1.00 94.31 300 LEU A O 1
ATOM 2405 N N . LEU A 1 301 ? 8.860 -5.346 -11.683 1.00 95.56 301 LEU A N 1
ATOM 2406 C CA . LEU A 1 301 ? 7.599 -5.762 -12.293 1.00 95.56 301 LEU A CA 1
ATOM 2407 C C . LEU A 1 301 ? 6.702 -4.584 -12.690 1.00 95.56 301 LEU A C 1
ATOM 2409 O O . LEU A 1 301 ? 5.548 -4.804 -13.041 1.00 95.56 301 LEU A O 1
ATOM 2413 N N . HIS A 1 302 ? 7.212 -3.348 -12.719 1.00 95.31 302 HIS A N 1
ATOM 2414 C CA . HIS A 1 302 ? 6.457 -2.173 -13.179 1.00 95.31 302 HIS A CA 1
ATOM 2415 C C . HIS A 1 302 ? 5.817 -2.366 -14.568 1.00 95.31 302 HIS A C 1
ATOM 2417 O O . HIS A 1 302 ? 4.672 -1.978 -14.787 1.00 95.31 302 HIS A O 1
ATOM 2423 N N . ALA A 1 303 ? 6.483 -3.078 -15.485 1.00 94.69 303 ALA A N 1
ATOM 2424 C CA . ALA A 1 303 ? 5.923 -3.407 -16.803 1.00 94.69 303 ALA A CA 1
ATOM 2425 C C . ALA A 1 303 ? 4.640 -4.274 -16.749 1.00 94.69 303 ALA A C 1
ATOM 2427 O O . ALA A 1 303 ? 3.906 -4.374 -17.735 1.00 94.69 303 ALA A O 1
ATOM 2428 N N . CYS A 1 304 ? 4.351 -4.898 -15.605 1.00 96.62 304 CYS A N 1
ATOM 2429 C CA . CYS A 1 304 ? 3.186 -5.751 -15.385 1.00 96.62 304 CYS A CA 1
ATOM 2430 C C . CYS A 1 304 ? 1.949 -4.975 -14.908 1.00 96.62 304 CYS A C 1
ATOM 2432 O O . CYS A 1 304 ? 0.842 -5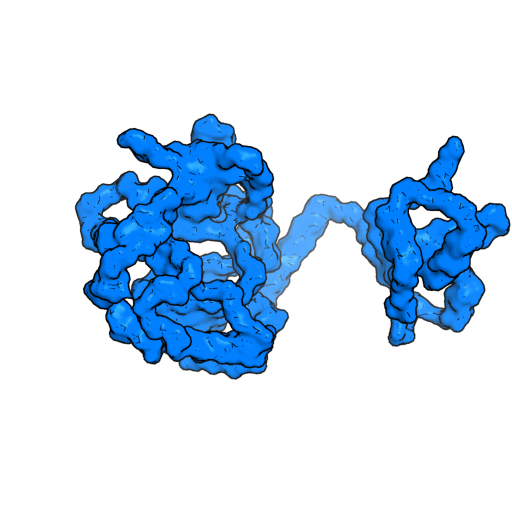.480 -15.066 1.00 96.62 304 CYS A O 1
ATOM 2434 N N . VAL A 1 305 ? 2.104 -3.778 -14.322 1.00 96.44 305 VAL A N 1
ATOM 2435 C CA . VAL A 1 305 ? 1.029 -3.133 -13.530 1.00 96.44 305 VAL A CA 1
ATOM 2436 C C . VAL A 1 305 ? 0.133 -2.169 -14.316 1.00 96.44 305 VAL A C 1
ATOM 2438 O O . VAL A 1 305 ? -0.770 -1.542 -13.757 1.00 96.44 305 VAL A O 1
ATOM 2441 N N . ASN A 1 306 ? 0.379 -2.049 -15.624 1.00 96.62 306 ASN A N 1
ATOM 2442 C CA . ASN A 1 306 ? -0.361 -1.179 -16.539 1.00 96.62 306 ASN A CA 1
ATOM 2443 C C . ASN A 1 306 ? -0.546 0.250 -15.989 1.00 96.62 306 ASN A C 1
ATOM 2445 O O . ASN A 1 306 ? -1.663 0.775 -15.915 1.00 96.62 306 ASN A O 1
ATOM 2449 N N . GLU A 1 307 ? 0.548 0.862 -15.524 1.00 96.56 307 GLU A N 1
ATOM 2450 C CA . GLU A 1 307 ? 0.506 2.217 -14.979 1.00 96.56 307 GLU A CA 1
ATOM 2451 C C . GLU A 1 307 ? -0.016 3.196 -16.036 1.00 96.56 307 GLU A C 1
ATOM 2453 O O . GLU A 1 307 ? 0.520 3.298 -17.140 1.00 96.56 307 GLU A O 1
ATOM 2458 N N . SER A 1 308 ? -1.081 3.914 -15.691 1.00 95.31 308 SER A N 1
ATOM 2459 C CA . SER A 1 308 ? -1.748 4.855 -16.584 1.00 95.31 308 SER A CA 1
ATOM 2460 C C . SER A 1 308 ? -1.864 6.226 -15.936 1.00 95.31 308 SER A C 1
ATOM 2462 O O . SER A 1 308 ? -1.975 6.359 -14.720 1.00 95.31 308 SER A O 1
ATOM 2464 N N . LEU A 1 309 ? -1.856 7.264 -16.769 1.00 96.12 309 LEU A N 1
ATOM 2465 C CA . LEU A 1 309 ? -2.071 8.642 -16.344 1.00 96.12 309 LEU A CA 1
ATOM 2466 C C . LEU A 1 309 ? -3.571 8.903 -16.174 1.00 96.12 309 LEU A C 1
ATOM 2468 O O . LEU A 1 309 ? -4.298 9.017 -17.160 1.00 96.12 309 LEU A O 1
ATOM 2472 N N . LEU A 1 310 ? -4.025 9.015 -14.928 1.00 95.88 310 LEU A N 1
ATOM 2473 C CA . LEU A 1 310 ? -5.436 9.162 -14.580 1.00 95.88 310 LEU A CA 1
ATOM 2474 C C . LEU A 1 310 ? -5.750 10.572 -14.073 1.00 95.88 310 LEU A C 1
ATOM 2476 O O . LEU A 1 310 ? -4.935 11.213 -13.404 1.00 95.88 310 LEU A O 1
ATOM 2480 N N . LEU A 1 311 ? -6.953 11.061 -14.379 1.00 96.00 311 LEU A N 1
ATOM 2481 C CA . LEU A 1 311 ? -7.476 12.285 -13.773 1.00 96.00 311 LEU A CA 1
ATOM 2482 C C . LEU A 1 311 ? -7.933 11.989 -12.340 1.00 96.00 311 LEU A C 1
ATOM 2484 O O . LEU A 1 311 ? -8.614 10.985 -12.129 1.00 96.00 311 LEU A O 1
ATOM 2488 N N . PRO A 1 312 ? -7.620 12.844 -11.360 1.00 97.00 312 PRO A N 1
ATOM 2489 C CA . PRO A 1 312 ? -8.179 12.703 -10.027 1.00 97.00 312 PRO A CA 1
ATOM 2490 C C . PRO A 1 312 ? -9.617 13.228 -9.963 1.00 97.00 312 PRO A C 1
ATOM 2492 O O . PRO A 1 312 ? -9.958 14.267 -10.537 1.00 97.00 312 PRO A O 1
ATOM 2495 N N . ALA A 1 313 ? -10.451 12.501 -9.230 1.00 97.25 313 ALA A N 1
ATOM 2496 C CA . ALA A 1 313 ? -11.810 12.876 -8.887 1.00 97.25 313 ALA A CA 1
ATOM 2497 C C . ALA A 1 313 ? -12.060 12.562 -7.414 1.00 97.25 313 ALA A C 1
ATOM 2499 O O . ALA A 1 313 ? -11.615 11.534 -6.917 1.00 97.25 313 ALA A O 1
ATOM 2500 N N . THR A 1 314 ? -12.809 13.411 -6.728 1.00 97.25 314 THR A N 1
ATOM 2501 C CA . THR A 1 314 ? -13.142 13.222 -5.315 1.00 97.25 314 THR A CA 1
ATOM 2502 C C . THR A 1 314 ? -14.594 12.793 -5.171 1.00 97.25 314 THR A C 1
ATOM 2504 O O . THR A 1 314 ? -15.479 13.352 -5.829 1.00 97.25 314 THR A O 1
ATOM 2507 N N . TYR A 1 315 ? -14.855 11.808 -4.310 1.00 97.38 315 TYR A N 1
ATOM 2508 C CA . TYR A 1 315 ? -16.221 11.461 -3.936 1.00 97.38 315 TYR A CA 1
ATOM 2509 C C . TYR A 1 315 ? -16.894 12.629 -3.209 1.00 97.38 315 TYR A C 1
ATOM 2511 O O . TYR A 1 315 ? -16.384 13.178 -2.232 1.00 97.38 315 TYR A O 1
ATOM 2519 N N . ILE A 1 316 ? -18.079 12.992 -3.684 1.00 95.56 316 ILE A N 1
ATOM 2520 C CA . ILE A 1 316 ? -18.955 13.982 -3.069 1.00 95.56 316 ILE A CA 1
ATOM 2521 C C . ILE A 1 316 ? -20.218 13.264 -2.619 1.00 95.56 316 ILE A C 1
ATOM 2523 O O . ILE A 1 316 ? -20.876 12.606 -3.430 1.00 95.56 316 ILE A O 1
ATOM 2527 N N . ARG A 1 317 ? -20.530 13.400 -1.331 1.00 93.94 317 ARG A N 1
ATOM 2528 C CA . ARG A 1 317 ? -21.770 12.916 -0.731 1.00 93.94 317 ARG A CA 1
ATOM 2529 C C . ARG A 1 317 ? -22.963 13.696 -1.291 1.00 93.94 317 ARG A C 1
ATOM 2531 O O . ARG A 1 317 ? -22.925 14.926 -1.341 1.00 93.94 317 ARG A O 1
ATOM 2538 N N . GLN A 1 318 ? -23.993 12.973 -1.707 1.00 90.44 318 GLN A N 1
ATOM 2539 C CA . GLN A 1 318 ? -25.286 13.482 -2.164 1.00 90.44 318 GLN A CA 1
ATOM 2540 C C . GLN A 1 318 ? -26.411 12.855 -1.325 1.00 90.44 318 GLN A C 1
ATOM 2542 O O . GLN A 1 318 ? -26.152 11.963 -0.516 1.00 90.44 318 GLN A O 1
ATOM 2547 N N . ASP A 1 319 ? -27.648 13.318 -1.513 1.00 84.00 319 ASP A N 1
ATOM 2548 C CA . ASP A 1 319 ? -28.811 12.851 -0.742 1.00 84.00 319 ASP A CA 1
ATOM 2549 C C . ASP A 1 319 ? -29.086 11.342 -0.919 1.00 84.00 319 ASP A C 1
ATOM 2551 O O . ASP A 1 319 ? -29.617 10.704 -0.012 1.00 84.00 319 ASP A O 1
ATOM 2555 N N . ASP A 1 320 ? -28.692 10.759 -2.058 1.00 80.81 320 ASP A N 1
ATOM 2556 C CA . ASP A 1 320 ? -28.914 9.359 -2.441 1.00 80.81 320 ASP A CA 1
ATOM 2557 C C . ASP A 1 320 ? -27.621 8.529 -2.592 1.00 80.81 320 ASP A C 1
ATOM 2559 O O . ASP A 1 320 ? -27.665 7.403 -3.090 1.00 80.81 320 ASP A O 1
ATOM 2563 N N . GLY A 1 321 ? -26.465 9.040 -2.144 1.00 89.25 321 GLY A N 1
ATOM 2564 C CA . GLY A 1 321 ? -25.208 8.285 -2.157 1.00 89.25 321 GLY A CA 1
ATOM 2565 C C . GLY A 1 321 ? -23.967 9.129 -2.436 1.00 89.25 321 GLY A C 1
ATOM 2566 O O . GLY A 1 321 ? -23.743 10.166 -1.813 1.00 89.25 321 GLY A O 1
ATOM 2567 N N . PHE A 1 322 ? -23.115 8.658 -3.351 1.00 94.38 322 PHE A N 1
ATOM 2568 C CA . PHE A 1 322 ? -21.854 9.311 -3.704 1.00 94.38 322 PHE A CA 1
ATOM 2569 C C . PHE A 1 322 ? -21.688 9.443 -5.215 1.00 94.38 322 PHE A C 1
ATOM 2571 O O . PHE A 1 322 ? -21.943 8.511 -5.974 1.00 94.38 322 PHE A O 1
ATOM 2578 N N . SER A 1 323 ? -21.152 10.585 -5.640 1.00 94.12 323 SER A N 1
ATOM 2579 C CA . SER A 1 323 ? -20.743 10.834 -7.026 1.00 94.12 323 SER A CA 1
ATOM 2580 C C . SER A 1 323 ? -19.266 11.208 -7.091 1.00 94.12 323 SER A C 1
ATOM 2582 O O . SER A 1 323 ? -18.784 11.920 -6.208 1.00 94.12 323 SER A O 1
ATOM 2584 N N . LEU A 1 324 ? -18.559 10.802 -8.145 1.00 95.88 324 LEU A N 1
ATOM 2585 C CA . LEU A 1 324 ? -17.189 11.251 -8.397 1.00 95.88 324 LEU A CA 1
ATOM 2586 C C . LEU A 1 324 ? -17.199 12.577 -9.148 1.00 95.88 324 LEU A C 1
ATOM 2588 O O . LEU A 1 324 ? -17.683 12.649 -10.274 1.00 95.88 324 LEU A O 1
ATOM 2592 N N . ARG A 1 325 ? -16.611 13.612 -8.548 1.00 95.62 325 ARG A N 1
ATOM 2593 C CA . ARG A 1 325 ? -16.427 14.917 -9.186 1.00 95.62 325 ARG A CA 1
ATOM 2594 C C . ARG A 1 325 ? -14.956 15.121 -9.516 1.00 95.62 325 ARG A C 1
ATOM 2596 O O . ARG A 1 325 ? -14.131 15.084 -8.610 1.00 95.62 325 ARG A O 1
ATOM 2603 N N . LEU A 1 326 ? -14.635 15.382 -10.784 1.00 96.12 326 LEU A N 1
ATOM 2604 C CA . LEU A 1 326 ? -13.271 15.735 -11.196 1.00 96.12 326 LEU A CA 1
ATOM 2605 C C . LEU A 1 326 ? -12.732 16.919 -10.386 1.00 96.12 326 LEU A C 1
ATOM 2607 O O . LEU A 1 326 ? -13.415 17.934 -10.211 1.00 96.12 326 LEU A O 1
ATOM 2611 N N . ASP A 1 327 ? -11.491 16.796 -9.931 1.00 94.31 327 ASP A N 1
ATOM 2612 C CA . ASP A 1 327 ? -10.847 17.844 -9.153 1.00 94.31 327 ASP A CA 1
ATOM 2613 C C . ASP A 1 327 ? -10.468 19.026 -10.060 1.00 94.31 327 ASP A C 1
ATOM 2615 O O . ASP A 1 327 ? -9.808 18.834 -11.092 1.00 94.31 327 ASP A O 1
ATOM 2619 N N . PRO A 1 328 ? -10.822 20.270 -9.691 1.00 87.12 328 PRO A N 1
ATOM 2620 C CA . PRO A 1 328 ? -10.503 21.433 -10.506 1.00 87.12 328 PRO A CA 1
ATOM 2621 C C . PRO A 1 328 ? -8.984 21.627 -10.600 1.00 87.12 328 PRO A C 1
ATOM 2623 O O . PRO A 1 328 ? -8.286 21.631 -9.591 1.00 87.12 328 PRO A O 1
ATOM 2626 N N . VAL A 1 329 ? -8.479 21.839 -11.821 1.00 75.50 329 VAL A N 1
ATOM 2627 C CA . VAL A 1 329 ? -7.062 22.159 -12.097 1.00 75.50 329 VAL A CA 1
ATOM 2628 C C . VAL A 1 329 ? -6.095 21.092 -11.563 1.00 75.50 329 VAL A C 1
ATOM 2630 O O . VAL A 1 329 ? -5.127 21.383 -10.862 1.00 75.50 329 VAL A O 1
ATOM 2633 N N . SER A 1 330 ? -6.333 19.836 -11.933 1.00 81.38 330 SER A N 1
ATOM 2634 C CA . SER A 1 330 ? -5.465 18.726 -11.542 1.00 81.38 330 SER A CA 1
ATOM 2635 C C . SER A 1 330 ? -4.595 18.214 -12.682 1.00 81.38 330 SER A C 1
ATOM 2637 O O . SER A 1 330 ? -5.021 18.129 -13.833 1.00 81.38 330 SER A O 1
ATOM 2639 N N . ARG A 1 331 ? -3.351 17.855 -12.351 1.00 90.19 331 ARG A N 1
ATOM 2640 C CA . ARG A 1 331 ? -2.472 17.115 -13.263 1.00 90.19 331 ARG A CA 1
ATOM 2641 C C . ARG A 1 331 ? -2.891 15.650 -13.285 1.00 90.19 331 ARG A C 1
ATOM 2643 O O . ARG A 1 331 ? -3.416 15.145 -12.296 1.00 90.19 331 ARG A O 1
ATOM 2650 N N . LEU A 1 332 ? -2.624 14.982 -14.404 1.00 93.81 332 LEU A N 1
ATOM 2651 C CA . LEU A 1 332 ? -2.734 13.531 -14.463 1.00 93.81 332 LEU A CA 1
ATOM 2652 C C . LEU A 1 332 ? -1.742 12.905 -13.482 1.00 93.81 332 LEU A C 1
ATOM 2654 O O . LEU A 1 332 ? -0.608 13.378 -13.355 1.00 93.81 332 LEU A O 1
ATOM 2658 N N . VAL A 1 333 ? -2.178 11.847 -12.816 1.00 94.12 333 VAL A N 1
ATOM 2659 C CA . VAL A 1 333 ? -1.397 11.119 -11.820 1.00 94.12 333 VAL A CA 1
ATOM 2660 C C . VAL A 1 333 ? -1.163 9.701 -12.344 1.00 94.12 333 VAL A C 1
ATOM 2662 O O . VAL A 1 333 ? -2.129 9.051 -12.749 1.00 94.12 333 VAL A O 1
ATOM 2665 N N . PRO A 1 334 ? 0.094 9.226 -12.391 1.00 94.75 334 PRO A N 1
ATOM 2666 C CA . PRO A 1 334 ? 0.385 7.843 -12.742 1.00 94.75 334 PRO A CA 1
ATOM 2667 C C . PRO A 1 334 ? -0.086 6.912 -11.623 1.00 94.75 334 PRO A C 1
ATOM 2669 O O . PRO A 1 334 ? 0.266 7.120 -10.462 1.00 94.75 334 PRO A O 1
ATOM 2672 N N . LEU A 1 335 ? -0.878 5.899 -11.970 1.00 95.69 335 LEU A N 1
ATOM 2673 C CA . LEU A 1 335 ? -1.342 4.880 -11.031 1.00 95.69 335 LEU A CA 1
ATOM 2674 C C . LEU A 1 335 ? -1.436 3.520 -11.726 1.00 95.69 335 LEU A C 1
ATOM 2676 O O . LEU A 1 335 ? -1.823 3.448 -12.897 1.00 95.69 335 LEU A O 1
ATOM 2680 N N . ALA A 1 336 ? -1.086 2.451 -11.009 1.00 96.62 336 ALA A N 1
ATOM 2681 C CA . ALA A 1 336 ? -1.288 1.083 -11.474 1.00 96.62 336 ALA A CA 1
ATOM 2682 C C . ALA A 1 336 ? -2.782 0.837 -11.716 1.00 96.62 336 ALA A C 1
ATOM 2684 O O . ALA A 1 336 ? -3.615 1.207 -10.892 1.00 96.62 336 ALA A O 1
ATOM 2685 N N . THR A 1 337 ? -3.127 0.241 -12.857 1.00 96.75 337 THR A N 1
ATOM 2686 C CA . THR A 1 337 ? -4.529 -0.064 -13.200 1.00 96.75 337 THR A CA 1
ATOM 2687 C C . THR A 1 337 ? -4.814 -1.553 -13.312 1.00 96.75 337 THR A C 1
ATOM 2689 O O . THR A 1 337 ? -5.984 -1.939 -13.345 1.00 96.75 337 THR A O 1
ATOM 2692 N N . TRP A 1 338 ? -3.766 -2.373 -13.371 1.00 97.06 338 TRP A N 1
ATOM 2693 C CA . TRP A 1 338 ? -3.856 -3.822 -13.288 1.00 97.06 338 TRP A CA 1
ATOM 2694 C C . TRP A 1 338 ? -3.796 -4.278 -11.830 1.00 97.06 338 TRP A C 1
ATOM 2696 O O . TRP A 1 338 ? -3.008 -3.748 -11.047 1.00 97.06 338 TRP A O 1
ATOM 2706 N N . ASP A 1 339 ? -4.603 -5.281 -11.499 1.00 94.94 339 ASP A N 1
ATOM 2707 C CA . ASP A 1 339 ? -4.642 -5.919 -10.187 1.00 94.94 339 ASP A CA 1
ATOM 2708 C C . ASP A 1 339 ? -4.358 -7.425 -10.357 1.00 94.94 339 ASP A C 1
ATOM 2710 O O . ASP A 1 339 ? -5.061 -8.088 -11.122 1.00 94.94 339 ASP A O 1
ATOM 2714 N N . PRO A 1 340 ? -3.350 -8.005 -9.680 1.00 95.31 340 PRO A N 1
ATOM 2715 C CA . PRO A 1 340 ? -3.087 -9.442 -9.729 1.00 95.31 340 PRO A CA 1
ATOM 2716 C C . PRO A 1 340 ? -4.231 -10.309 -9.179 1.00 95.31 340 PRO A C 1
ATOM 2718 O O . PRO A 1 340 ? -4.264 -11.502 -9.487 1.00 95.31 340 PRO A O 1
ATOM 2721 N N . ASP A 1 341 ? -5.145 -9.750 -8.380 1.00 94.88 341 ASP A N 1
ATOM 2722 C CA . ASP A 1 341 ? -6.342 -10.445 -7.892 1.00 94.88 341 ASP A CA 1
ATOM 2723 C C . ASP A 1 341 ? -7.507 -10.417 -8.909 1.00 94.88 341 ASP A C 1
ATOM 2725 O O . ASP A 1 341 ? -8.424 -11.233 -8.810 1.00 94.88 341 ASP A O 1
ATOM 2729 N N . ASP A 1 342 ? -7.425 -9.573 -9.947 1.00 94.62 342 ASP A N 1
ATOM 2730 C CA . ASP A 1 342 ? -8.269 -9.593 -11.154 1.00 94.62 342 ASP A CA 1
ATOM 2731 C C . ASP A 1 342 ? -7.379 -9.633 -12.419 1.00 94.62 342 ASP A C 1
ATOM 2733 O O . ASP A 1 342 ? -7.286 -8.662 -13.178 1.00 94.62 342 ASP A O 1
ATOM 2737 N N . PRO A 1 343 ? -6.682 -10.761 -12.671 1.00 93.69 343 PRO A N 1
ATOM 2738 C CA . PRO A 1 343 ? -5.537 -10.806 -13.582 1.00 93.69 343 PRO A CA 1
ATOM 2739 C C . PRO A 1 343 ? -5.884 -10.538 -15.053 1.00 93.69 343 PRO A C 1
ATOM 2741 O O . PRO A 1 343 ? -4.981 -10.269 -15.846 1.00 93.69 343 PRO A O 1
ATOM 2744 N N . VAL A 1 344 ? -7.165 -10.621 -15.428 1.00 95.06 344 VAL A N 1
ATOM 2745 C CA . VAL A 1 344 ? -7.653 -10.396 -16.798 1.00 95.06 344 VAL A CA 1
ATOM 2746 C C . VAL A 1 344 ? -7.887 -8.910 -17.065 1.00 95.06 344 VAL A C 1
ATOM 2748 O O . VAL A 1 344 ? -7.678 -8.426 -18.181 1.00 95.06 344 VAL A O 1
ATOM 2751 N N . ARG A 1 345 ? -8.345 -8.161 -16.061 1.00 94.50 345 ARG A N 1
ATOM 2752 C CA . ARG A 1 345 ? -8.730 -6.765 -16.236 1.00 94.50 345 ARG A CA 1
ATOM 2753 C C . ARG A 1 345 ? -7.495 -5.875 -16.292 1.00 94.50 345 ARG A C 1
ATOM 2755 O O . ARG A 1 345 ? -6.654 -5.911 -15.407 1.00 94.50 345 ARG A O 1
ATOM 2762 N N . ASN A 1 346 ? -7.415 -5.020 -17.313 1.00 95.38 346 ASN A N 1
ATOM 2763 C CA . ASN A 1 346 ? -6.311 -4.071 -17.511 1.00 95.38 346 ASN A CA 1
ATOM 2764 C C . ASN A 1 346 ? -4.915 -4.726 -17.599 1.00 95.38 346 ASN A C 1
ATOM 2766 O O . ASN A 1 346 ? -3.926 -4.059 -17.314 1.00 95.38 346 ASN A O 1
ATOM 2770 N N . SER A 1 347 ? -4.805 -5.996 -17.998 1.00 96.56 347 SER A N 1
ATOM 2771 C CA . SER A 1 347 ? -3.510 -6.672 -18.142 1.00 96.56 347 SER A CA 1
ATOM 2772 C C . SER A 1 347 ? -2.643 -6.059 -19.244 1.00 96.56 347 SER A C 1
ATOM 2774 O O . SER A 1 347 ? -3.141 -5.696 -20.312 1.00 96.56 347 SER A O 1
ATOM 2776 N N . THR A 1 348 ? -1.332 -6.036 -19.029 1.00 95.50 348 THR A N 1
ATOM 2777 C CA . THR A 1 348 ? -0.323 -5.834 -20.074 1.00 95.50 348 THR A CA 1
ATOM 2778 C C . THR A 1 348 ? 0.080 -7.182 -20.687 1.00 95.50 348 THR A C 1
ATOM 2780 O O . THR A 1 348 ? -0.214 -8.235 -20.111 1.00 95.50 348 THR A O 1
ATOM 2783 N N . PRO A 1 349 ? 0.817 -7.195 -21.815 1.00 94.50 349 PRO A N 1
ATOM 2784 C CA . PRO A 1 349 ? 1.436 -8.421 -22.320 1.00 94.50 349 PRO A CA 1
ATOM 2785 C C . PRO A 1 349 ? 2.334 -9.120 -21.289 1.00 94.50 349 PRO A C 1
ATOM 2787 O O . PRO A 1 349 ? 2.478 -10.334 -21.346 1.00 94.50 349 PRO A O 1
ATOM 2790 N N . MET A 1 350 ? 2.878 -8.382 -20.313 1.00 95.00 350 MET A N 1
ATOM 2791 C CA . MET A 1 350 ? 3.802 -8.892 -19.294 1.00 95.00 350 MET A CA 1
ATOM 2792 C C . MET A 1 350 ? 3.122 -9.306 -17.991 1.00 95.00 350 MET A C 1
ATOM 2794 O O . MET A 1 350 ? 3.745 -9.995 -17.190 1.00 95.00 350 MET A O 1
ATOM 2798 N N . SER A 1 351 ? 1.860 -8.928 -17.753 1.00 96.75 351 SER A N 1
ATOM 2799 C CA . SER A 1 351 ? 1.178 -9.180 -16.472 1.00 96.75 351 SER A CA 1
ATOM 2800 C C . SER A 1 351 ? 1.165 -10.655 -16.068 1.00 96.75 351 SER A C 1
ATOM 2802 O O . SER A 1 351 ? 1.279 -10.973 -14.889 1.00 96.75 351 SER A O 1
ATOM 2804 N N . HIS A 1 352 ? 1.104 -11.567 -17.041 1.00 95.31 352 HIS A N 1
ATOM 2805 C CA . HIS A 1 352 ? 1.137 -13.012 -16.802 1.00 95.31 352 HIS A CA 1
ATOM 2806 C C . HIS A 1 352 ? 2.474 -13.523 -16.228 1.00 95.31 352 HIS A C 1
ATOM 2808 O O . HIS A 1 352 ? 2.528 -14.629 -15.694 1.00 95.31 352 HIS A O 1
ATOM 2814 N N . LEU A 1 353 ? 3.548 -12.736 -16.342 1.00 96.00 353 LEU A N 1
ATOM 2815 C CA . LEU A 1 353 ? 4.861 -13.041 -15.776 1.00 96.00 353 LEU A CA 1
ATOM 2816 C C . LEU A 1 353 ? 4.999 -12.575 -14.325 1.00 96.00 353 LEU A C 1
ATOM 2818 O O . LEU A 1 353 ? 5.975 -12.934 -13.661 1.00 96.00 353 LEU A O 1
ATOM 2822 N N . ALA A 1 354 ? 4.069 -11.760 -13.824 1.00 95.50 354 ALA A N 1
ATOM 2823 C CA . ALA A 1 354 ? 4.133 -11.276 -12.459 1.00 95.50 354 ALA A CA 1
ATOM 2824 C C . ALA A 1 354 ? 3.986 -12.440 -11.470 1.00 95.50 354 ALA A C 1
ATOM 2826 O O . ALA A 1 354 ? 3.078 -13.264 -11.577 1.00 95.50 354 ALA A O 1
ATOM 2827 N N . LYS A 1 355 ? 4.867 -12.476 -10.467 1.00 94.69 355 LYS A N 1
ATOM 2828 C CA . LYS A 1 355 ? 4.782 -13.392 -9.326 1.00 94.69 355 LYS A CA 1
ATOM 2829 C C . LYS A 1 355 ? 4.616 -12.568 -8.044 1.00 94.69 355 LYS A C 1
ATOM 2831 O O . LYS A 1 355 ? 5.621 -12.205 -7.436 1.00 94.69 355 LYS A O 1
ATOM 2836 N N . PRO A 1 356 ? 3.375 -12.223 -7.654 1.00 95.38 356 PRO A N 1
ATOM 2837 C CA . PRO A 1 356 ? 3.133 -11.416 -6.466 1.00 95.38 356 PRO A CA 1
ATOM 2838 C C . PRO A 1 356 ? 3.537 -12.153 -5.191 1.00 95.38 356 PRO A C 1
ATOM 2840 O O . PRO A 1 356 ? 3.222 -13.334 -5.022 1.00 95.38 356 PRO A O 1
ATOM 2843 N N . LEU A 1 357 ? 4.173 -11.440 -4.264 1.00 96.31 357 LEU A N 1
ATOM 2844 C CA . LEU A 1 357 ? 4.403 -11.937 -2.913 1.00 96.31 357 LEU A CA 1
ATOM 2845 C C . LEU A 1 357 ? 3.159 -11.657 -2.073 1.00 96.31 357 LEU A C 1
ATOM 2847 O O . LEU A 1 357 ? 2.678 -10.526 -2.031 1.00 96.31 357 LEU A O 1
ATOM 2851 N N . ARG A 1 358 ? 2.635 -12.673 -1.388 1.00 96.56 358 ARG A N 1
ATOM 2852 C CA . ARG A 1 358 ? 1.459 -12.530 -0.522 1.00 96.56 358 ARG A CA 1
ATOM 2853 C C . ARG A 1 358 ? 1.870 -12.658 0.932 1.00 96.56 358 ARG A C 1
ATOM 2855 O O . ARG A 1 358 ? 2.402 -13.689 1.334 1.00 96.56 358 ARG A O 1
ATOM 2862 N N . VAL A 1 359 ? 1.602 -11.620 1.716 1.00 97.56 359 VAL A N 1
ATOM 2863 C CA . VAL A 1 359 ? 1.961 -11.554 3.136 1.00 97.56 359 VAL A CA 1
ATOM 2864 C C . VAL A 1 359 ? 0.706 -11.343 3.963 1.00 97.56 359 VAL A C 1
ATOM 2866 O O . VAL A 1 359 ? -0.090 -10.453 3.681 1.00 97.56 359 VAL A O 1
ATOM 2869 N N . THR A 1 360 ? 0.540 -12.147 5.008 1.00 98.25 360 THR A N 1
ATOM 2870 C CA . THR A 1 360 ? -0.440 -11.887 6.067 1.00 98.25 360 THR A CA 1
ATOM 2871 C C . THR A 1 360 ? 0.310 -11.560 7.345 1.00 98.25 360 THR A C 1
ATOM 2873 O O . THR A 1 360 ? 1.187 -12.327 7.744 1.00 98.25 360 THR A O 1
ATOM 2876 N N . LEU A 1 361 ? -0.024 -10.424 7.952 1.00 98.50 361 LEU A N 1
ATOM 2877 C CA . LEU A 1 361 ? 0.488 -10.007 9.253 1.00 98.50 361 LEU A CA 1
ATOM 2878 C C . LEU A 1 361 ? -0.550 -10.318 10.325 1.00 98.50 361 LEU A C 1
ATOM 2880 O O . LEU A 1 361 ? -1.700 -9.879 10.212 1.00 98.50 361 LEU A O 1
ATOM 2884 N N . ASP A 1 362 ? -0.128 -11.050 11.349 1.00 98.38 362 ASP A N 1
ATOM 2885 C CA . ASP A 1 362 ? -0.888 -11.300 12.570 1.00 98.38 362 ASP A CA 1
ATOM 2886 C C . ASP A 1 362 ? -0.559 -10.249 13.649 1.00 98.38 362 ASP A C 1
ATOM 2888 O O . ASP A 1 362 ? 0.421 -9.508 13.518 1.00 98.38 362 ASP A O 1
ATOM 2892 N N . PRO A 1 363 ? -1.359 -10.137 14.729 1.00 97.31 363 PRO A N 1
ATOM 2893 C CA . PRO A 1 363 ? -1.058 -9.221 15.825 1.00 97.31 363 PRO A CA 1
ATOM 2894 C C . PRO A 1 363 ? 0.356 -9.422 16.393 1.00 97.31 363 PRO A C 1
ATOM 2896 O O . PRO A 1 363 ? 0.693 -10.483 16.917 1.00 97.31 363 PRO A O 1
ATOM 2899 N N . GLY A 1 364 ? 1.167 -8.368 16.337 1.00 94.94 364 GLY A N 1
ATOM 2900 C CA . GLY A 1 364 ? 2.566 -8.355 16.753 1.00 94.94 364 GLY A CA 1
ATOM 2901 C C . GLY A 1 364 ? 3.571 -8.501 15.610 1.00 94.94 364 GLY A C 1
ATOM 2902 O O . GLY A 1 364 ? 4.753 -8.267 15.843 1.00 94.94 364 GLY A O 1
ATOM 2903 N N . ASP A 1 365 ? 3.150 -8.837 14.393 1.00 97.38 365 ASP A N 1
ATOM 2904 C CA . ASP A 1 365 ? 4.067 -8.929 13.257 1.00 97.38 365 ASP A CA 1
ATOM 2905 C C . ASP A 1 365 ? 4.494 -7.546 12.746 1.00 97.38 365 ASP A C 1
ATOM 2907 O O . ASP A 1 365 ? 3.720 -6.581 12.755 1.00 97.38 365 ASP A O 1
ATOM 2911 N N . MET A 1 366 ? 5.735 -7.472 12.258 1.00 95.50 366 MET A N 1
ATOM 2912 C CA . MET A 1 366 ? 6.294 -6.295 11.590 1.00 95.50 366 MET A CA 1
ATOM 2913 C C . MET A 1 366 ? 6.692 -6.647 10.156 1.00 95.50 366 MET A C 1
ATOM 2915 O O . MET A 1 366 ? 7.416 -7.613 9.948 1.00 95.50 366 MET A O 1
ATOM 2919 N N . LEU A 1 367 ? 6.280 -5.853 9.175 1.00 97.12 367 LEU A N 1
ATOM 2920 C CA . LEU A 1 367 ? 6.722 -5.951 7.784 1.00 97.12 367 LEU A CA 1
ATOM 2921 C C . LEU A 1 367 ? 7.687 -4.811 7.481 1.00 97.12 367 LEU A C 1
ATOM 2923 O O . LEU A 1 367 ? 7.315 -3.644 7.605 1.00 97.12 367 LEU A O 1
ATOM 2927 N N . TYR A 1 368 ? 8.890 -5.149 7.022 1.00 96.25 368 TYR A N 1
ATOM 2928 C CA . TYR A 1 368 ? 9.704 -4.208 6.267 1.00 96.25 368 TYR A CA 1
ATOM 2929 C C . TYR A 1 368 ? 9.257 -4.218 4.808 1.00 96.25 368 TYR A C 1
ATOM 2931 O O . TYR A 1 368 ? 9.395 -5.229 4.116 1.00 96.25 368 TYR A O 1
ATOM 2939 N N . LEU A 1 369 ? 8.706 -3.088 4.368 1.00 97.00 369 LEU A N 1
ATOM 2940 C CA . LEU A 1 369 ? 8.303 -2.816 2.997 1.00 97.00 369 LEU A CA 1
ATOM 2941 C C . LEU A 1 369 ? 9.303 -1.807 2.404 1.00 97.00 369 LEU A C 1
ATOM 2943 O O . LEU A 1 369 ? 9.261 -0.628 2.774 1.00 97.00 369 LEU A O 1
ATOM 2947 N N . PRO A 1 370 ? 10.231 -2.259 1.542 1.00 95.94 370 PRO A N 1
ATOM 2948 C CA . PRO A 1 370 ? 11.257 -1.391 0.987 1.00 95.94 370 PRO A CA 1
ATOM 2949 C C . PRO A 1 370 ? 10.662 -0.316 0.080 1.00 95.94 370 PRO A C 1
ATOM 2951 O O . PRO A 1 370 ? 9.593 -0.500 -0.505 1.00 95.94 370 PRO A O 1
ATOM 2954 N N . ALA A 1 371 ? 11.401 0.772 -0.117 1.00 95.56 371 ALA A N 1
ATOM 2955 C CA . ALA A 1 371 ? 10.993 1.800 -1.067 1.00 95.56 371 ALA A CA 1
ATOM 2956 C C . ALA A 1 371 ? 10.746 1.214 -2.474 1.00 95.56 371 ALA A C 1
ATOM 2958 O O . ALA A 1 371 ? 11.492 0.349 -2.942 1.00 95.56 371 ALA A O 1
ATOM 2959 N N . MET A 1 372 ? 9.738 1.760 -3.161 1.00 95.88 372 MET A N 1
ATOM 2960 C CA . MET A 1 372 ? 9.306 1.466 -4.535 1.00 95.88 372 MET A CA 1
ATOM 2961 C C . MET A 1 372 ? 8.609 0.118 -4.784 1.00 95.88 372 MET A C 1
ATOM 2963 O O . MET A 1 372 ? 8.237 -0.122 -5.937 1.00 95.88 372 MET A O 1
ATOM 2967 N N . TRP A 1 373 ? 8.450 -0.724 -3.759 1.00 96.19 373 TRP A N 1
ATOM 2968 C CA . TRP A 1 373 ? 7.664 -1.965 -3.825 1.00 96.19 373 TRP A CA 1
ATOM 2969 C C . TRP A 1 373 ? 6.160 -1.728 -3.953 1.00 96.19 373 TRP A C 1
ATOM 2971 O O . TRP A 1 373 ? 5.711 -0.608 -3.610 1.00 96.19 373 TRP A O 1
#

Secondary structure (DSSP, 8-state):
---S-----SPPEEEEETTEEEEEEEEEE-TTS-EEEEEE-TTSPPPHHHHHHHT-S-----TTHHHHHGGGEEEHHHHTTSS--EEE--------HHHHHHHHHHHHHHHHHHS-SS-EEESSPPPHHHHHHHHHHT--EEETTTTTTSHHHHH-SHHHHHHHTTT-EEEEEEESSS-TTEEEEETTTTEEEEEEPEEEEEEHHHHHHHHHHHHH-TTS-TTS-EEEEEEE-GGGS-SS-TTTTHHHHHHHHHHHSS--S--EEEE--TT--PPS---SS-EEEE--SS-EEEEE--GGGGGGS--EEEEEEEEEEETTEEEEEEPTT---EEE---BTTBTTTT--TTGGG---EEEEEPTT-EEEE-TT-

Radius of gyration: 28.35 Å; Cα contacts (8 Å, |Δi|>4): 596; chains: 1; bounding box: 78×59×66 Å

Sequence (373 aa):
MANKIRPTLRPPIYLQRPNHSVTIVGLEKHKGGDVQLLVFDPEFQGSNTVARLCSRANLRRQSKVNKLLEPYRRSATHLGRFKEFELLYTSWCKMAVSDLDRSLENLIGTFNELNASNVEELHSEPSPLEFMRYVARNTPFVIRGGASHWRATQKWNAAYLKSALEGQFVNVAVTPFGNADAPTFSPQHGATVIAKPHEEVQQFGDFFSYVTRQETDPEFPTDSEVRYAQTREMQTLSLGMPVYCVVTYWLMESALGKAPDAINLWIGNSRSTTAMHKDNFENIFVQIVGRKHFVLLPPLLHACVNESLLLPATYIRQDDGFSLRLDPVSRLVPLATWDPDDPVRNSTPMSHLAKPLRVTLDPGDMLYLPAMW

Foldseek 3Di:
DPDQDDDDPFAWKWKDDVPFIKTFPDWHADPVRWIKTFIDGPVDDQDPVVVVVVPDPDDDDDPCVVVSRVVRIDGPVNVVVDPDIDMDGDDPDPDDPVNVVVVLLVVLVVCPVVDDLAAAEAQEDDALVVVLVCQVVQGKHKHALHQVPPPLLVPDDLVCVCVLQPPHKFKKFKDQQLQAQHFDQAPVVRDTAGEHGDIDIDRPNVLSVVQVCCAPPPPPDPRDIFIKTKDKACVVRPSVPPPRCVVVQCSCCVNVVDGDPTDIDIDGHPRHDYYDDFAQDFDKDAARDDKDKDWDFPLSCPQWQLWDFHFHWYWDDDPVGTHTHGDPPDGTDTDRNADPVNQPPSTDPCNVSTSIHMDMHDRSMMMGNHGND

Mean predicted aligned error: 13.47 Å

Nearest PDB structures (foldseek):
  7yxj-assembly2_D  TM=8.776E-01  e=6.438E-21  Drosophila melanogaster
  4qsz-assembly3_A  TM=9.045E-01  e=3.809E-20  Escherichia coli K-12
  4qu2-assembly1_A  TM=9.063E-01  e=2.692E-19  Mus musculus
  4qsz-assembly2_B  TM=8.697E-01  e=1.778E-19  Escherichia coli K-12
  5nfn-assembly1_B  TM=8.979E-01  e=1.793E-18  Homo sapiens

Solvent-accessible surface area (backbone atoms only — not comparable to full-atom values): 21923 Å² total; per-residue (Å²): 130,84,74,92,68,84,87,74,92,70,80,60,39,35,43,31,45,94,98,47,59,34,39,36,76,47,77,48,76,46,96,88,69,52,56,29,38,30,39,51,45,82,91,56,78,81,52,73,68,57,61,59,52,76,77,51,97,75,81,77,94,52,90,61,55,64,68,72,44,49,88,32,51,44,40,63,75,63,58,66,74,51,94,69,71,50,78,50,64,84,78,84,70,84,64,53,70,71,56,50,50,54,49,51,52,49,52,53,50,52,49,62,71,78,44,78,73,61,68,49,77,34,84,56,85,70,54,42,70,58,45,45,52,31,61,76,66,62,48,51,35,33,25,56,49,66,39,47,84,32,66,59,40,71,57,63,44,75,70,48,50,46,63,69,38,56,96,35,70,42,58,29,38,34,26,73,72,14,44,44,66,15,77,37,77,36,79,93,72,75,42,63,23,28,30,33,41,28,76,46,79,37,50,37,58,59,52,52,49,48,42,49,40,65,67,71,40,90,83,47,69,87,83,48,70,27,60,35,32,65,41,76,52,44,84,77,54,82,71,78,54,85,75,68,57,46,62,65,45,47,45,40,30,72,47,72,73,43,76,79,94,73,50,71,45,79,51,69,44,92,66,54,50,79,51,71,67,65,46,94,45,81,41,78,48,70,33,51,73,64,73,49,80,46,80,43,49,62,58,86,51,54,73,24,27,39,65,39,76,23,48,48,20,33,37,42,82,52,100,90,47,74,45,77,42,72,48,83,95,63,70,68,43,80,41,42,57,28,43,87,93,46,63,78,51,57,50,35,98,46,30,86,72,61,73,65,30,76,46,77,36,46,58,7,18,30,34,43,42,40,52,47,53

pLDDT: mean 86.88, std 13.41, range [41.75, 98.5]

InterPro domains:
  IPR003347 JmjC domain [PS51184] (235-373)
  IPR012462 UFSP1/2/DUB, catalytic domain [PF07910] (9-87)
  IPR014710 RmlC-like jelly roll fold [G3DSA:2.60.120.10] (92-373)
  IPR041667 Cupin-like domain 8 [PF13621] (130-373)

Organism: NCBI:txid654480